Protein 5ISW (pdb70)

Solvent-accessible surface area: 23085 Å² total; per-residue (Å²): 64,74,94,106,106,6,31,123,21,0,29,54,0,0,40,69,12,11,53,45,172,168,3,30,55,161,52,52,0,48,52,37,2,6,21,38,16,16,5,8,38,0,8,9,54,0,17,46,98,97,7,57,4,63,24,100,24,0,59,126,53,14,18,0,47,78,0,2,112,81,12,95,78,35,178,90,170,5,84,46,31,65,10,94,27,126,9,49,26,6,16,7,0,56,29,0,14,104,57,120,8,58,77,41,59,11,15,3,9,3,22,14,0,27,38,84,135,17,10,68,87,104,22,0,54,115,0,9,84,54,4,4,63,19,10,12,5,3,0,1,13,5,80,119,114,134,68,131,31,19,4,42,2,16,2,98,95,77,69,22,24,33,39,95,56,41,102,8,60,102,43,126,67,23,45,98,18,3,37,82,41,7,26,146,8,1,78,50,5,71,16,84,85,11,10,0,5,9,0,0,0,0,45,10,126,64,8,11,0,0,13,9,0,5,0,26,1,1,0,6,9,8,0,0,4,13,12,2,75,0,2,12,45,0,6,64,33,5,71,116,175,102,121,25,56,23,41,59,21,5,2,12,5,57,50,10,6,78,55,5,78,122,28,0,41,38,124,139,2,28,114,36,16,110,87,1,81,43,1,62,176,23,108,78,106,51,131,5,184,51,50,103,152,42,168,114,43,52,25,100,30,27,95,86,4,47,12,75,1,73,100,114,36,0,63,53,1,22,80,58,1,32,43,3,11,83,9,33,23,36,2,0,0,0,4,0,0,7,15,0,1,66,111,33,41,105,14,76,75,6,11,0,12,11,34,27,36,2,13,18,62,24,25,172,110,25,16,12,11,15,12,3,0,8,14,18,12,13,11,4,4,22,6,50,19,129,108,45,139,61,33,30,70,7,0,110,48,10,16,120,17,16,28,101,2,9,29,86,0,15,4,8,11,0,0,45,33,16,1,71,145,196,69,78,18,128,11,26,38,106,39,172,16,29,0,4,0,18,27,19,0,23,8,30,59,20,0,84,48,174,8,5,43,31,6,92,40,46,91,44,24,15,10,10,32,22,6,102,57,2,25,3,70,67,3,61,13,72,34,17,0,17,0,4,0,17,5,53,77,21,55,0,35,0,14,0,2,8,2,82,98,16,4,111,101,106,29,0,66,103,0,1,139,12,0,40,116,47,0,34,53,1,0,73,49,0,33,140,61,116,68,101,61,174,101,72,70,66,113

Sequence (539 aa):
APRNEIEETLVTIWQDVLGIEKIGIKDNFYALGGDSIKAIQVAARLHSYQLKLETKDLLKYPTIDQLVHHYIKDSKRRSEQGIVEGEIGLTPIQHWFFEQQFTNMHHWNQSYMLYRPNGFDKEILLRVFNKIVEHHDALRMIYKHHNGKIVQINRGLEGTLFDFYTFDLTANDNEQQVICEESARLQNSINLEVGPLVKIALFHTQNGDHLFMAIHHLVVDGISWRILFEDLATAYEQAMHQQTIALPEKTDSFKDWSIELEKYANSELFLEEAEYWHHLNYYTDNVQIKKDYVTMNNKQKNIRYVGMELTIEETEKLLKNVNKAYRTEINDILLTALGFALKEWADIDKIVINLEGHGREEILEQMNIARTVGWFTSQYPVVLDMQKSDDLSYQIKKLMKENLRRIPNKGIGYEIFKYLTTEYLRPVLPFTLKPEINFNYLGQFDTDVKTELFTRSPYSMGNSLGPDGKNNLGPEGESYFVLNINGFIEEGKLHITFSYNEQQYKEDTIQQLSRSYKQHLLAIIEHCVQKEDTELTPSDF

CATH classification: 1.10.1200.10 (+2 more: 3.30.559.10, 3.30.559.30)

Structure (mmCIF, N/CA/C/O backbone):
data_5ISW
#
_entry.id   5ISW
#
_cell.length_a   53.770
_cell.length_b   57.637
_cell.length_c   61.384
_cell.angle_alpha   65.72
_cell.angle_beta   65.47
_cell.angle_gamma   84.88
#
_symmetry.space_group_name_H-M   'P 1'
#
loop_
_entity.id
_entity.type
_entity.pdbx_description
1 polymer 'Gramicidin S synthase 1'
2 non-polymer GLYCEROL
3 water water
#
loop_
_atom_site.group_PDB
_atom_site.id
_atom_site.type_symbol
_atom_site.label_atom_id
_atom_site.label_alt_id
_atom_site.label_comp_id
_atom_site.label_asym_id
_atom_site.label_entity_id
_atom_site.label_seq_id
_atom_site.pdbx_PDB_ins_code
_atom_site.Cartn_x
_atom_site.Cartn_y
_atom_site.Cartn_z
_atom_site.occupancy
_atom_site.B_iso_or_equiv
_atom_site.auth_seq_id
_atom_site.auth_comp_id
_atom_site.auth_asym_id
_atom_site.auth_atom_id
_atom_site.pdbx_PDB_model_num
ATOM 1 N N . ALA A 1 2 ? 23.214 80.833 44.305 1.00 52.53 538 ALA A N 1
ATOM 2 C CA . ALA A 1 2 ? 24.255 80.582 45.297 1.00 55.48 538 ALA A CA 1
ATOM 3 C C . ALA A 1 2 ? 24.821 81.889 45.857 1.00 57.05 538 ALA A C 1
ATOM 4 O O . ALA A 1 2 ? 24.733 82.937 45.215 1.00 53.43 538 ALA A O 1
ATOM 6 N N . PRO A 1 3 ? 25.425 81.833 47.025 1.00 56.75 539 PRO A N 1
ATOM 7 C CA . PRO A 1 3 ? 26.007 83.024 47.633 1.00 54.84 539 PRO A CA 1
ATOM 8 C C . PRO A 1 3 ? 27.142 83.600 46.809 1.00 52.90 539 PRO A C 1
ATOM 9 O O . PRO A 1 3 ? 27.880 82.869 46.219 1.00 48.34 539 PRO A O 1
ATOM 13 N N . ARG A 1 4 ? 27.245 84.921 46.806 1.00 51.46 540 ARG A N 1
ATOM 14 C CA . ARG A 1 4 ? 28.261 85.639 46.087 1.00 50.02 540 ARG A CA 1
ATOM 15 C C . ARG A 1 4 ? 29.653 85.135 46.480 1.00 49.13 540 ARG A C 1
ATOM 16 O O . ARG A 1 4 ? 30.345 84.617 45.658 1.00 44.22 540 ARG A O 1
ATOM 24 N N . ASN A 1 5 ? 30.049 85.262 47.748 1.00 52.02 541 ASN A N 1
ATOM 25 C CA . ASN A 1 5 ? 31.382 84.813 48.156 1.00 51.81 541 ASN A CA 1
ATOM 26 C C . ASN A 1 5 ? 31.700 83.360 47.897 1.00 46.15 541 ASN A C 1
ATOM 27 O O . ASN A 1 5 ? 32.824 82.990 47.675 1.00 47.01 541 ASN A O 1
ATOM 32 N N . GLU A 1 6 ? 30.694 82.541 47.890 1.00 45.39 542 GLU A N 1
ATOM 33 C CA . GLU A 1 6 ? 30.916 81.148 47.527 1.00 46.82 542 GLU A CA 1
ATOM 34 C C . GLU A 1 6 ? 31.102 81.038 46.016 1.00 42.00 542 GLU A C 1
ATOM 35 O O . GLU A 1 6 ? 31.936 80.264 45.539 1.00 38.23 542 GLU A O 1
ATOM 41 N N . ILE A 1 7 ? 30.329 81.821 45.264 1.00 39.24 543 ILE A N 1
ATOM 42 C CA . ILE A 1 7 ? 30.457 81.820 43.814 1.00 32.75 543 ILE A CA 1
ATOM 43 C C . ILE A 1 7 ? 31.834 82.364 43.429 1.00 34.08 543 ILE A C 1
ATOM 44 O O . ILE A 1 7 ? 32.470 81.875 42.492 1.00 28.29 543 ILE A O 1
ATOM 49 N N . GLU A 1 8 ? 32.306 83.358 44.168 1.00 28.36 544 GLU A N 1
ATOM 50 C CA . GLU A 1 8 ? 33.652 83.876 43.950 1.00 32.76 544 GLU A CA 1
ATOM 51 C C . GLU A 1 8 ? 34.741 82.817 44.182 1.00 34.85 544 GLU A C 1
ATOM 52 O O . GLU A 1 8 ? 35.685 82.690 43.387 1.00 27.59 544 GLU A O 1
ATOM 58 N N . GLU A 1 9 ? 34.635 82.062 45.275 1.00 33.03 545 GLU A N 1
ATOM 59 C CA . GLU A 1 9 ? 35.670 81.078 45.553 1.00 33.90 545 GLU A CA 1
ATOM 60 C C . GLU A 1 9 ? 35.634 79.986 44.502 1.00 24.45 545 GLU A C 1
ATOM 61 O O . GLU A 1 9 ? 36.683 79.470 44.105 1.00 30.95 545 GLU A O 1
ATOM 67 N N . THR A 1 10 ? 34.430 79.628 44.065 1.00 25.01 546 THR A N 1
ATOM 68 C CA . THR A 1 10 ? 34.256 78.614 43.027 1.00 30.38 546 THR A CA 1
ATOM 69 C C . THR A 1 10 ? 34.857 79.079 41.700 1.00 27.53 546 THR A C 1
ATOM 70 O O . THR A 1 10 ? 35.543 78.306 41.018 1.00 24.81 546 THR A O 1
ATOM 74 N N . LEU A 1 11 ? 34.609 80.331 41.325 1.00 26.16 547 LEU A N 1
ATOM 75 C CA . LEU A 1 11 ? 35.207 80.848 40.088 1.00 26.08 547 LEU A CA 1
ATOM 76 C C . LEU A 1 11 ? 36.738 80.883 40.164 1.00 23.54 547 LEU A C 1
ATOM 77 O O . LEU A 1 11 ? 37.423 80.586 39.192 1.00 22.94 547 LEU A O 1
ATOM 82 N N . VAL A 1 12 ? 37.285 81.256 41.311 1.00 19.86 548 VAL A N 1
ATOM 83 C CA . VAL A 1 12 ? 38.735 81.300 41.441 1.00 19.74 548 VAL A CA 1
ATOM 84 C C . VAL A 1 12 ? 39.349 79.912 41.196 1.00 22.08 548 VAL A C 1
ATOM 85 O O . VAL A 1 12 ? 40.311 79.754 40.428 1.00 21.99 548 VAL A O 1
ATOM 89 N N . THR A 1 13 ? 38.771 78.908 41.841 1.00 22.49 549 THR A N 1
ATOM 90 C CA . THR A 1 13 ? 39.225 77.530 41.697 1.00 25.50 549 THR A CA 1
ATOM 91 C C . THR A 1 13 ? 39.176 77.085 40.228 1.00 21.42 549 THR A C 1
ATOM 92 O O . THR A 1 13 ? 40.161 76.560 39.672 1.00 22.65 549 THR A O 1
ATOM 96 N N . ILE A 1 14 ? 38.011 77.291 39.628 1.00 22.17 550 ILE A N 1
ATOM 97 C CA . ILE A 1 14 ? 37.779 76.925 38.240 1.00 24.07 550 ILE A CA 1
ATOM 98 C C . ILE A 1 14 ? 38.719 77.657 37.286 1.00 18.64 550 ILE A C 1
ATOM 99 O O . ILE A 1 14 ? 39.321 77.028 36.425 1.00 18.19 550 ILE A O 1
ATOM 104 N N . TRP A 1 15 ? 38.870 78.974 37.437 1.00 18.96 551 TRP A N 1
ATOM 105 C CA . TRP A 1 15 ? 39.789 79.691 36.536 1.00 19.71 551 TRP A CA 1
ATOM 106 C C . TRP A 1 15 ? 41.220 79.220 36.675 1.00 18.64 551 TRP A C 1
ATOM 107 O O . TRP A 1 15 ? 41.964 79.150 35.689 1.00 19.49 551 TRP A O 1
ATOM 118 N N . GLN A 1 16 ? 41.641 78.915 37.896 1.00 19.20 552 GLN A N 1
ATOM 119 C CA . GLN A 1 16 ? 43.010 78.463 38.071 1.00 19.98 552 GLN A CA 1
ATOM 120 C C . GLN A 1 16 ? 43.221 77.130 37.342 1.00 19.29 552 GLN A C 1
ATOM 121 O O . GLN A 1 16 ? 44.242 76.925 36.663 1.00 21.28 552 GLN A O 1
ATOM 127 N N . ASP A 1 17 ? 42.245 76.248 37.460 1.00 19.57 553 ASP A N 1
ATOM 128 C CA . ASP A 1 17 ? 42.340 74.946 36.820 1.00 23.46 553 ASP A CA 1
ATOM 129 C C . ASP A 1 17 ? 42.312 75.085 35.303 1.00 21.48 553 ASP A C 1
ATOM 130 O O . ASP A 1 17 ? 43.154 74.502 34.612 1.00 23.16 553 ASP A O 1
ATOM 135 N N . VAL A 1 18 ? 41.364 75.870 34.798 1.00 18.42 554 VAL A N 1
ATOM 136 C CA . VAL A 1 18 ? 41.129 75.980 33.350 1.00 18.25 554 VAL A CA 1
ATOM 137 C C . VAL A 1 18 ? 42.219 76.754 32.639 1.00 20.37 554 VAL A C 1
ATOM 138 O O . VAL A 1 18 ? 42.614 76.385 31.523 1.00 19.71 554 VAL A O 1
ATOM 142 N N . LEU A 1 19 ? 42.736 77.804 33.287 1.00 14.76 555 LEU A N 1
ATOM 143 C CA . LEU A 1 19 ? 43.785 78.628 32.700 1.00 17.79 555 LEU A CA 1
ATOM 144 C C . LEU A 1 19 ? 45.190 78.106 32.998 1.00 21.35 555 LEU A C 1
ATOM 145 O O . LEU A 1 19 ? 46.159 78.536 32.364 1.00 22.02 555 LEU A O 1
ATOM 150 N N . GLY A 1 20 ? 45.281 77.160 33.934 1.00 20.43 556 GLY A N 1
ATOM 151 C CA . GLY A 1 20 ? 46.553 76.554 34.305 1.00 23.43 556 GLY A CA 1
ATOM 152 C C . GLY A 1 20 ? 47.455 77.515 35.056 1.00 24.29 556 GLY A C 1
ATOM 153 O O . GLY A 1 20 ? 48.674 77.576 34.828 1.00 22.74 556 GLY A O 1
ATOM 154 N N . ILE A 1 21 ? 46.844 78.278 35.953 1.00 26.53 557 ILE A N 1
ATOM 155 C CA . ILE A 1 21 ? 47.540 79.334 36.685 1.00 23.80 557 ILE A CA 1
ATOM 156 C C . ILE A 1 21 ? 47.346 79.084 38.170 1.00 25.91 557 ILE A C 1
ATOM 157 O O . ILE A 1 21 ? 46.224 78.877 38.628 1.00 25.38 557 ILE A O 1
ATOM 162 N N . GLU A 1 22 ? 48.443 79.092 38.920 1.00 29.62 558 GLU A N 1
ATOM 163 C CA . GLU A 1 22 ? 48.393 78.674 40.319 1.00 30.71 558 GLU A CA 1
ATOM 164 C C . GLU A 1 22 ? 47.489 79.549 41.186 1.00 30.51 558 GLU A C 1
ATOM 165 O O . GLU A 1 22 ? 46.674 79.042 41.946 1.00 30.48 558 GLU A O 1
ATOM 171 N N . LYS A 1 23 ? 47.643 80.862 41.079 1.00 33.54 559 LYS A N 1
ATOM 172 C CA . LYS A 1 23 ? 46.831 81.769 41.870 1.00 26.98 559 LYS A CA 1
ATOM 173 C C . LYS A 1 23 ? 46.269 82.890 41.025 1.00 27.81 559 LYS A C 1
ATOM 174 O O . LYS A 1 23 ? 47.007 83.648 40.389 1.00 28.78 559 LYS A O 1
ATOM 180 N N . ILE A 1 24 ? 44.951 82.985 41.034 1.00 26.65 560 ILE A N 1
ATOM 181 C CA . ILE A 1 24 ? 44.266 84.025 40.301 1.00 24.18 560 ILE A CA 1
ATOM 182 C C . ILE A 1 24 ? 43.511 84.932 41.260 1.00 26.30 560 ILE A C 1
ATOM 183 O O . ILE A 1 24 ? 42.799 84.460 42.146 1.00 27.02 560 ILE A O 1
ATOM 188 N N . GLY A 1 25 ? 43.687 86.233 41.077 1.00 24.27 561 GLY A N 1
ATOM 189 C CA . GLY A 1 25 ? 43.028 87.218 41.915 1.00 29.37 561 GLY A CA 1
ATOM 190 C C . GLY A 1 25 ? 41.742 87.650 41.254 1.00 29.69 561 GLY A C 1
ATOM 191 O O . GLY A 1 25 ? 41.588 87.500 40.040 1.00 28.97 561 GLY A O 1
ATOM 192 N N . ILE A 1 26 ? 40.823 88.214 42.030 1.00 26.87 562 ILE A N 1
ATOM 193 C CA . ILE A 1 26 ? 39.486 88.456 41.514 1.00 22.77 562 ILE A CA 1
ATOM 194 C C . ILE A 1 26 ? 39.402 89.676 40.591 1.00 20.25 562 ILE A C 1
ATOM 195 O O . ILE A 1 26 ? 38.355 89.923 39.995 1.00 25.00 562 ILE A O 1
ATOM 200 N N . LYS A 1 27 ? 40.502 90.409 40.427 1.00 20.09 563 LYS A N 1
ATOM 201 C CA . LYS A 1 27 ? 40.497 91.498 39.461 1.00 26.14 563 LYS A CA 1
ATOM 202 C C . LYS A 1 27 ? 41.356 91.176 38.237 1.00 24.85 563 LYS A C 1
ATOM 203 O O . LYS A 1 27 ? 41.563 92.031 37.372 1.00 24.73 563 LYS A O 1
ATOM 209 N N . ASP A 1 28 ? 41.798 89.923 38.138 1.00 22.25 564 ASP A N 1
ATOM 210 C CA . ASP A 1 28 ? 42.612 89.483 37.010 1.00 24.32 564 ASP A CA 1
ATOM 211 C C . ASP A 1 28 ? 41.736 89.300 35.783 1.00 20.22 564 ASP A C 1
ATOM 212 O O . ASP A 1 28 ? 40.623 88.773 35.882 1.00 19.77 564 ASP A O 1
ATOM 217 N N . ASN A 1 29 ? 42.229 89.745 34.634 1.00 18.85 565 ASN A N 1
ATOM 218 C CA . ASN A 1 29 ? 41.424 89.733 33.421 1.00 18.71 565 ASN A CA 1
ATOM 219 C C . ASN A 1 29 ? 41.563 88.376 32.719 1.00 15.47 565 ASN A C 1
ATOM 220 O O . ASN A 1 29 ? 42.678 87.927 32.424 1.00 17.04 565 ASN A O 1
ATOM 225 N N . PHE A 1 30 ? 40.420 87.744 32.455 1.00 15.29 566 PHE A N 1
ATOM 226 C CA . PHE A 1 30 ? 40.385 86.396 31.871 1.00 15.40 566 PHE A CA 1
ATOM 227 C C . PHE A 1 30 ? 41.252 86.267 30.601 1.00 16.22 566 PHE A C 1
ATOM 228 O O . PHE A 1 30 ? 41.964 85.285 30.413 1.00 14.67 566 PHE A O 1
ATOM 236 N N . TYR A 1 31 ? 41.173 87.264 29.732 1.00 18.10 567 TYR A N 1
ATOM 237 C CA . TYR A 1 31 ? 41.836 87.193 28.424 1.00 16.08 567 TYR A CA 1
ATOM 238 C C . TYR A 1 31 ? 43.308 87.581 28.530 1.00 18.55 567 TYR A C 1
ATOM 239 O O . TYR A 1 31 ? 44.149 87.051 27.816 1.00 18.93 567 TYR A O 1
ATOM 248 N N . ALA A 1 32 ? 43.624 88.480 29.456 1.00 18.28 568 ALA A N 1
ATOM 249 C CA . ALA A 1 32 ? 45.010 88.778 29.762 1.00 17.12 568 ALA A CA 1
ATOM 250 C C . ALA A 1 32 ? 45.746 87.585 30.337 1.00 19.16 568 ALA A C 1
ATOM 251 O O . ALA A 1 32 ? 46.976 87.543 30.291 1.00 17.25 568 ALA A O 1
ATOM 253 N N . LEU A 1 33 ? 45.005 86.628 30.897 1.00 16.87 569 LEU A N 1
ATOM 254 C CA . LEU A 1 33 ? 45.601 85.418 31.462 1.00 17.91 569 LEU A CA 1
ATOM 255 C C . LEU A 1 33 ? 45.638 84.272 30.461 1.00 19.84 569 LEU A C 1
ATOM 256 O O . LEU A 1 33 ? 46.038 83.151 30.810 1.00 17.85 569 LEU A O 1
ATOM 261 N N . GLY A 1 34 ? 45.202 84.552 29.233 1.00 16.19 570 GLY A N 1
ATOM 262 C CA . GLY A 1 34 ? 45.282 83.575 28.155 1.00 16.86 570 GLY A CA 1
ATOM 263 C C . GLY A 1 34 ? 43.971 82.876 27.893 1.00 18.73 570 GLY A C 1
ATOM 264 O O . GLY A 1 34 ? 43.930 81.868 27.171 1.00 16.15 570 GLY A O 1
ATOM 265 N N . GLY A 1 35 ? 42.898 83.382 28.493 1.00 14.50 571 GLY A N 1
ATOM 266 C CA . GLY A 1 35 ? 41.573 82.849 28.219 1.00 16.91 571 GLY A CA 1
ATOM 267 C C . GLY A 1 35 ? 41.144 83.097 26.778 1.00 15.29 571 GLY A C 1
ATOM 268 O O . GLY A 1 35 ? 41.641 83.995 26.099 1.00 15.61 571 GLY A O 1
ATOM 269 N N . ASP A 1 36 ? 40.213 82.275 26.314 1.00 12.42 572 ASP A N 1
ATOM 270 C CA . ASP A 1 36 ? 39.686 82.391 24.960 1.00 13.32 572 ASP A CA 1
ATOM 271 C C . ASP A 1 36 ? 38.319 81.734 24.904 1.00 14.48 572 ASP A C 1
ATOM 272 O O . ASP A 1 36 ? 37.770 81.330 25.942 1.00 15.11 572 ASP A O 1
ATOM 277 N N . SER A 1 37 ? 37.742 81.666 23.708 1.00 13.94 573 SER A N 1
ATOM 278 C CA . SER A 1 37 ? 36.407 81.122 23.583 1.00 16.15 573 SER A CA 1
ATOM 279 C C . SER A 1 37 ? 36.251 79.707 24.134 1.00 17.40 573 SER A C 1
ATOM 280 O O . SER A 1 37 ? 35.233 79.375 24.739 1.00 17.06 573 SER A O 1
ATOM 283 N N . ILE A 1 38 ? 37.242 78.861 23.881 1.00 13.80 574 ILE A N 1
ATOM 284 C CA . ILE A 1 38 ? 37.148 77.478 24.328 1.00 11.66 574 ILE A CA 1
ATOM 285 C C . ILE A 1 38 ? 37.318 77.368 25.836 1.00 13.01 574 ILE A C 1
ATOM 286 O O . ILE A 1 38 ? 36.575 76.650 26.485 1.00 16.31 574 ILE A O 1
ATOM 291 N N . LYS A 1 39 ? 38.265 78.121 26.402 1.00 11.58 575 LYS A N 1
ATOM 292 C CA . LYS A 1 39 ? 38.428 78.104 27.846 1.00 14.53 575 LYS A CA 1
ATOM 293 C C . LYS A 1 39 ? 37.173 78.676 28.529 1.00 14.57 575 LYS A C 1
ATOM 294 O O . LYS A 1 39 ? 36.778 78.239 29.593 1.00 16.65 575 LYS A O 1
ATOM 300 N N . ALA A 1 40 ? 36.495 79.618 27.887 1.00 13.71 576 ALA A N 1
ATOM 301 C CA . ALA A 1 40 ? 35.223 80.074 28.453 1.00 15.21 576 ALA A CA 1
ATOM 302 C C . ALA A 1 40 ? 34.164 78.949 28.517 1.00 16.33 576 ALA A C 1
ATOM 303 O O . ALA A 1 40 ? 33.411 78.839 29.494 1.00 15.43 576 ALA A O 1
ATOM 305 N N . ILE A 1 41 ? 34.101 78.121 27.483 1.00 14.04 577 ILE A N 1
ATOM 306 C CA . ILE A 1 41 ? 33.225 76.962 27.502 1.00 14.80 577 ILE A CA 1
ATOM 307 C C . ILE A 1 41 ? 33.626 75.976 28.608 1.00 15.82 577 ILE A C 1
ATOM 308 O O . ILE A 1 41 ? 32.772 75.415 29.282 1.00 15.60 577 ILE A O 1
ATOM 313 N N . GLN A 1 42 ? 34.927 75.806 28.821 1.00 13.99 578 GLN A N 1
ATOM 314 C CA . GLN A 1 42 ? 35.412 74.938 29.895 1.00 15.29 578 GLN A CA 1
ATOM 315 C C . GLN A 1 42 ? 35.020 75.427 31.277 1.00 15.58 578 GLN A C 1
ATOM 316 O O . GLN A 1 42 ? 34.730 74.636 32.190 1.00 16.48 578 GLN A O 1
ATOM 322 N N . VAL A 1 43 ? 35.016 76.737 31.424 1.00 14.74 579 VAL A N 1
ATOM 323 C CA . VAL A 1 43 ? 34.555 77.350 32.671 1.00 15.27 579 VAL A CA 1
ATOM 324 C C . VAL A 1 43 ? 33.077 77.069 32.861 1.00 15.62 579 VAL A C 1
ATOM 325 O O . VAL A 1 43 ? 32.641 76.671 33.943 1.00 19.20 579 VAL A O 1
ATOM 329 N N . ALA A 1 44 ? 32.293 77.265 31.805 1.00 16.18 580 ALA A N 1
ATOM 330 C CA . ALA A 1 44 ? 30.866 76.962 31.875 1.00 16.92 580 ALA A CA 1
ATOM 331 C C . ALA A 1 44 ? 30.624 75.490 32.232 1.00 18.87 580 ALA A C 1
ATOM 332 O O . ALA A 1 44 ? 29.754 75.172 33.049 1.00 18.91 580 ALA A O 1
ATOM 334 N N . ALA A 1 45 ? 31.398 74.594 31.631 1.00 15.77 581 ALA A N 1
ATOM 335 C CA . ALA A 1 45 ? 31.256 73.163 31.907 1.00 15.44 581 ALA A CA 1
ATOM 336 C C . ALA A 1 45 ? 31.523 72.863 33.379 1.00 17.92 581 ALA A C 1
ATOM 337 O O . ALA A 1 45 ? 30.777 72.111 34.035 1.00 19.32 581 ALA A O 1
ATOM 339 N N . ARG A 1 46 ? 32.595 73.441 33.898 1.00 16.42 582 ARG A N 1
ATOM 340 C CA . ARG A 1 46 ? 32.978 73.209 35.282 1.00 20.10 582 ARG A CA 1
ATOM 341 C C . ARG A 1 46 ? 31.928 73.782 36.229 1.00 21.02 582 ARG A C 1
ATOM 342 O O . ARG A 1 46 ? 31.610 73.180 37.249 1.00 23.39 582 ARG A O 1
ATOM 350 N N . LEU A 1 47 ? 31.383 74.946 35.898 1.00 19.65 583 LEU A N 1
ATOM 351 C CA . LEU A 1 47 ? 30.337 75.526 36.739 1.00 20.71 583 LEU A CA 1
ATOM 352 C C . LEU A 1 47 ? 29.094 74.635 36.812 1.00 23.56 583 LEU A C 1
ATOM 353 O O . LEU A 1 47 ? 28.447 74.559 37.858 1.00 26.11 583 LEU A O 1
ATOM 358 N N . HIS A 1 48 ? 28.760 73.978 35.702 1.00 22.43 584 HIS A N 1
ATOM 359 C CA . HIS A 1 48 ? 27.584 73.111 35.635 1.00 27.92 584 HIS A CA 1
ATOM 360 C C . HIS A 1 48 ? 27.607 72.036 36.728 1.00 29.28 584 HIS A C 1
ATOM 361 O O . HIS A 1 48 ? 26.560 71.614 37.225 1.00 28.73 584 HIS A O 1
ATOM 368 N N . SER A 1 49 ? 28.805 71.614 37.117 1.00 28.74 585 SER A N 1
ATOM 369 C CA . SER A 1 49 ? 28.955 70.570 38.130 1.00 31.92 585 SER A CA 1
ATOM 370 C C . SER A 1 49 ? 28.674 71.096 39.534 1.00 37.89 585 SER A C 1
ATOM 371 O O . SER A 1 49 ? 28.402 70.319 40.445 1.00 43.76 585 SER A O 1
ATOM 374 N N . TYR A 1 50 ? 28.736 72.415 39.704 1.00 32.74 586 TYR A N 1
ATOM 375 C CA . TYR A 1 50 ? 28.382 73.059 40.968 1.00 36.19 586 TYR A CA 1
ATOM 376 C C . TYR A 1 50 ? 26.941 73.568 40.919 1.00 35.86 586 TYR A C 1
ATOM 377 O O . TYR A 1 50 ? 26.550 74.400 41.731 1.00 38.25 586 TYR A O 1
ATOM 386 N N . GLN A 1 51 ? 26.164 73.068 39.960 1.00 31.32 587 GLN A N 1
ATOM 387 C CA . GLN A 1 51 ? 24.824 73.595 39.679 1.00 34.05 587 GLN A CA 1
ATOM 388 C C . GLN A 1 51 ? 24.829 75.111 39.500 1.00 36.87 587 GLN A C 1
ATOM 389 O O . GLN A 1 51 ? 23.952 75.807 40.011 1.00 35.49 587 GLN A O 1
ATOM 395 N N . LEU A 1 52 ? 25.819 75.617 38.771 1.00 28.57 588 LEU A N 1
ATOM 396 C CA . LEU A 1 52 ? 25.871 77.035 38.430 1.00 28.80 588 LEU A CA 1
ATOM 397 C C . LEU A 1 52 ? 25.880 77.203 36.928 1.00 31.58 588 LEU A C 1
ATOM 398 O O . LEU A 1 52 ? 26.275 76.304 36.200 1.00 26.72 588 LEU A O 1
ATOM 403 N N . LYS A 1 53 ? 25.433 78.360 36.466 1.00 29.67 589 LYS A N 1
ATOM 404 C CA . LYS A 1 53 ? 25.274 78.579 35.047 1.00 29.20 589 LYS A CA 1
ATOM 405 C C . LYS A 1 53 ? 25.967 79.859 34.627 1.00 27.01 589 LYS A C 1
ATOM 406 O O . LYS A 1 53 ? 25.741 80.918 35.196 1.00 30.52 589 LYS A O 1
ATOM 412 N N . LEU A 1 54 ? 26.810 79.741 33.613 1.00 24.61 590 LEU A N 1
ATOM 413 C CA . LEU A 1 54 ? 27.465 80.886 33.008 1.00 23.30 590 LEU A CA 1
ATOM 414 C C . LEU A 1 54 ? 27.032 80.991 31.561 1.00 29.49 590 LEU A C 1
ATOM 415 O O . LEU A 1 54 ? 27.105 80.007 30.821 1.00 22.62 590 LEU A O 1
ATOM 420 N N . GLU A 1 55 ? 26.576 82.171 31.166 1.00 24.13 591 GLU A N 1
ATOM 421 C CA . GLU A 1 55 ? 26.397 82.479 29.757 1.00 25.11 591 GLU A CA 1
ATOM 422 C C . GLU A 1 55 ? 27.738 82.971 29.239 1.00 24.19 591 GLU A C 1
ATOM 423 O O . GLU A 1 55 ? 28.217 84.006 29.685 1.00 25.29 591 GLU A O 1
ATOM 429 N N . THR A 1 56 ? 28.364 82.224 28.330 1.00 29.14 592 THR A N 1
ATOM 430 C CA . THR A 1 56 ? 29.749 82.534 27.957 1.00 28.84 592 THR A CA 1
ATOM 431 C C . THR A 1 56 ? 29.899 83.936 27.351 1.00 27.26 592 THR A C 1
ATOM 432 O O . THR A 1 56 ? 30.957 84.553 27.490 1.00 26.65 592 THR A O 1
ATOM 436 N N . LYS A 1 57 ? 28.844 84.454 26.718 1.00 26.00 593 LYS A N 1
ATOM 437 C CA . LYS A 1 57 ? 28.885 85.830 26.229 1.00 28.92 593 LYS A CA 1
ATOM 438 C C . LYS A 1 57 ? 29.157 86.807 27.376 1.00 26.37 593 LYS A C 1
ATOM 439 O O . LYS A 1 57 ? 29.732 87.879 27.167 1.00 26.99 593 LYS A O 1
ATOM 445 N N . ASP A 1 58 ? 28.770 86.432 28.595 1.00 25.55 594 ASP A N 1
ATOM 446 C CA . ASP A 1 58 ? 28.949 87.321 29.739 1.00 24.99 594 ASP A CA 1
ATOM 447 C C . ASP A 1 58 ? 30.412 87.466 30.145 1.00 27.47 594 ASP A C 1
ATOM 448 O O . ASP A 1 58 ? 30.790 88.471 30.737 1.00 25.96 594 ASP A O 1
ATOM 453 N N . LEU A 1 59 ? 31.220 86.460 29.842 1.00 29.65 595 LEU A N 1
ATOM 454 C CA . LEU A 1 59 ? 32.640 86.506 30.174 1.00 26.66 595 LEU A CA 1
ATOM 455 C C . LEU A 1 59 ? 33.319 87.603 29.351 1.00 28.03 595 LEU A C 1
ATOM 456 O O . LEU A 1 59 ? 34.201 88.311 29.858 1.00 21.84 595 LEU A O 1
ATOM 461 N N . LEU A 1 60 ? 32.885 87.772 28.098 1.00 25.35 596 LEU A N 1
ATOM 462 C CA . LEU A 1 60 ? 33.387 88.864 27.268 1.00 22.52 596 LEU A CA 1
ATOM 463 C C . LEU A 1 60 ? 33.121 90.240 27.872 1.00 26.12 596 LEU A C 1
ATOM 464 O O . LEU A 1 60 ? 33.972 91.136 27.844 1.00 25.99 596 LEU A O 1
ATOM 469 N N . LYS A 1 61 ? 31.921 90.399 28.405 1.00 24.67 597 LYS A N 1
ATOM 470 C CA . LYS A 1 61 ? 31.472 91.683 28.914 1.00 25.14 597 LYS A CA 1
ATOM 471 C C . LYS A 1 61 ? 32.044 91.979 30.288 1.00 27.13 597 LYS A C 1
ATOM 472 O O . LYS A 1 61 ? 32.324 93.133 30.619 1.00 23.67 597 LYS A O 1
ATOM 478 N N . TYR A 1 62 ? 32.193 90.926 31.087 1.00 24.15 598 TYR A N 1
ATOM 479 C CA . TYR A 1 62 ? 32.629 91.045 32.479 1.00 23.50 598 TYR A CA 1
ATOM 480 C C . TYR A 1 62 ? 33.805 90.119 32.777 1.00 20.92 598 TYR A C 1
ATOM 481 O O . TYR A 1 62 ? 33.636 89.083 33.428 1.00 21.83 598 TYR A O 1
ATOM 490 N N . PRO A 1 63 ? 34.999 90.498 32.313 1.00 20.25 599 PRO A N 1
ATOM 491 C CA . PRO A 1 63 ? 36.107 89.553 32.253 1.00 16.42 599 PRO A CA 1
ATOM 492 C C . PRO A 1 63 ? 36.969 89.430 33.507 1.00 18.59 599 PRO A C 1
ATOM 493 O O . PRO A 1 63 ? 38.116 88.998 33.399 1.00 19.78 599 PRO A O 1
ATOM 497 N N . THR A 1 64 ? 36.432 89.803 34.664 1.00 18.43 600 THR A N 1
ATOM 498 C CA . THR A 1 64 ? 37.112 89.567 35.932 1.00 18.77 600 THR A CA 1
ATOM 499 C C . THR A 1 64 ? 36.129 88.894 36.857 1.00 17.45 600 THR A C 1
ATOM 500 O O . THR A 1 64 ? 34.926 89.036 36.693 1.00 19.80 600 THR A O 1
ATOM 504 N N . ILE A 1 65 ? 36.643 88.160 37.831 1.00 17.86 601 ILE A N 1
ATOM 505 C CA . ILE A 1 65 ? 35.771 87.386 38.678 1.00 23.51 601 ILE A CA 1
ATOM 506 C C . ILE A 1 65 ? 34.905 88.350 39.475 1.00 23.33 601 ILE A C 1
ATOM 507 O O . ILE A 1 65 ? 33.733 88.106 39.673 1.00 22.36 601 ILE A O 1
ATOM 512 N N . ASP A 1 66 ? 35.490 89.476 39.861 1.00 22.24 602 ASP A N 1
ATOM 513 C CA . ASP A 1 66 ? 34.786 90.451 40.694 1.00 25.10 602 ASP A CA 1
ATOM 514 C C . ASP A 1 66 ? 33.552 90.973 40.002 1.00 31.29 602 ASP A C 1
ATOM 515 O O . ASP A 1 66 ? 32.539 91.223 40.648 1.00 31.15 602 ASP A O 1
ATOM 520 N N . GLN A 1 67 ? 33.641 91.155 38.687 1.00 25.75 603 GLN A N 1
ATOM 521 C CA . GLN A 1 67 ? 32.483 91.564 37.918 1.00 24.54 603 GLN A CA 1
ATOM 522 C C . GLN A 1 67 ? 31.552 90.394 37.647 1.00 26.56 603 GLN A C 1
ATOM 523 O O . GLN A 1 67 ? 30.335 90.530 37.733 1.00 28.61 603 GLN A O 1
ATOM 529 N N . LEU A 1 68 ? 32.125 89.243 37.300 1.00 23.40 604 LEU A N 1
ATOM 530 C CA . LEU A 1 68 ? 31.343 88.178 36.694 1.00 23.24 604 LEU A CA 1
ATOM 531 C C . LEU A 1 68 ? 30.446 87.454 37.692 1.00 21.65 604 LEU A C 1
ATOM 532 O O . LEU A 1 68 ? 29.413 86.873 37.316 1.00 23.72 604 LEU A O 1
ATOM 537 N N . VAL A 1 69 ? 30.839 87.491 38.957 1.00 23.01 605 VAL A N 1
ATOM 538 C CA . VAL A 1 69 ? 30.126 86.753 39.987 1.00 26.31 605 VAL A CA 1
ATOM 539 C C . VAL A 1 69 ? 28.631 87.086 39.998 1.00 29.80 605 VAL A C 1
ATOM 540 O O . VAL A 1 69 ? 27.799 86.205 40.230 1.00 29.41 605 VAL A O 1
ATOM 544 N N . HIS A 1 70 ? 28.277 88.335 39.709 1.00 27.00 606 HIS A N 1
ATOM 545 C CA A HIS A 1 70 ? 26.882 88.734 39.751 0.52 30.99 606 HIS A CA 1
ATOM 546 C CA B HIS A 1 70 ? 26.866 88.722 39.740 0.48 30.99 606 HIS A CA 1
ATOM 547 C C . HIS A 1 70 ? 26.065 88.053 38.642 1.00 32.52 606 HIS A C 1
ATOM 548 O O . HIS A 1 70 ? 24.862 87.822 38.785 1.00 37.57 606 HIS A O 1
ATOM 561 N N . TYR A 1 71 ? 26.725 87.714 37.545 1.00 27.34 607 TYR A N 1
ATOM 562 C CA . TYR A 1 71 ? 26.016 87.161 36.396 1.00 29.65 607 TYR A CA 1
ATOM 563 C C . TYR A 1 71 ? 25.957 85.627 36.370 1.00 28.54 607 TYR A C 1
ATOM 564 O O . TYR A 1 71 ? 25.340 85.045 35.473 1.00 30.72 607 TYR A O 1
ATOM 573 N N . ILE A 1 72 ? 26.555 84.985 37.370 1.00 26.48 608 ILE A N 1
ATOM 574 C CA . ILE A 1 72 ? 26.436 83.539 37.531 1.00 26.23 608 ILE A CA 1
ATOM 575 C C . ILE A 1 72 ? 25.093 83.205 38.180 1.00 37.13 608 ILE A C 1
ATOM 576 O O . ILE A 1 72 ? 24.746 83.763 39.222 1.00 38.80 608 ILE A O 1
ATOM 581 N N . LYS A 1 73 ? 24.348 82.296 37.558 1.00 33.49 609 LYS A N 1
ATOM 582 C CA . LYS A 1 73 ? 22.994 81.957 37.993 1.00 40.82 609 LYS A CA 1
ATOM 583 C C . LYS A 1 73 ? 22.913 80.507 38.476 1.00 40.97 609 LYS A C 1
ATOM 584 O O . LYS A 1 73 ? 23.713 79.669 38.067 1.00 35.18 609 LYS A O 1
ATOM 590 N N . ASP A 1 74 ? 21.954 80.213 39.352 1.00 42.13 610 ASP A N 1
ATOM 591 C CA . ASP A 1 74 ? 21.692 78.831 39.741 1.00 40.76 610 ASP A CA 1
ATOM 592 C C . ASP A 1 74 ? 21.162 78.081 38.532 1.00 38.37 610 ASP A C 1
ATOM 593 O O . ASP A 1 74 ? 20.370 78.624 37.766 1.00 47.08 610 ASP A O 1
ATOM 598 N N . SER A 1 75 ? 21.622 76.848 38.338 1.00 35.63 611 SER A N 1
ATOM 599 C CA . SER A 1 75 ? 21.076 76.008 37.280 1.00 41.76 611 SER A CA 1
ATOM 600 C C . SER A 1 75 ? 19.594 75.781 37.522 1.00 50.60 611 SER A C 1
ATOM 601 O O . SER A 1 75 ? 19.184 75.426 38.626 1.00 48.96 611 SER A O 1
ATOM 604 N N . LYS A 1 76 ? 18.791 75.996 36.492 1.00 50.06 612 LYS A N 1
ATOM 605 C CA . LYS A 1 76 ? 17.357 75.826 36.633 1.00 57.62 612 LYS A CA 1
ATOM 606 C C . LYS A 1 76 ? 16.872 74.628 35.834 1.00 62.05 612 LYS A C 1
ATOM 607 O O . LYS A 1 76 ? 15.799 74.675 35.231 1.00 66.74 612 LYS A O 1
ATOM 613 N N . ARG A 1 77 ? 17.672 73.558 35.838 1.00 52.40 613 ARG A N 1
ATOM 614 C CA . ARG A 1 77 ? 17.329 72.380 35.098 1.00 46.22 613 ARG A CA 1
ATOM 615 C C . ARG A 1 77 ? 18.378 71.301 35.024 1.00 45.70 613 ARG A C 1
ATOM 616 O O . ARG A 1 77 ? 19.532 71.582 34.983 1.00 49.45 613 ARG A O 1
ATOM 624 N N . ARG A 1 78 ? 17.963 70.054 34.997 1.00 44.70 614 ARG A N 1
ATOM 625 C CA . ARG A 1 78 ? 18.908 68.954 34.912 1.00 42.21 614 ARG A CA 1
ATOM 626 C C . ARG A 1 78 ? 18.866 68.244 33.561 1.00 41.67 614 ARG A C 1
ATOM 627 O O . ARG A 1 78 ? 17.829 68.036 33.009 1.00 38.49 614 ARG A O 1
ATOM 635 N N . SER A 1 79 ? 20.024 67.903 33.037 1.00 32.09 615 SER A N 1
ATOM 636 C CA . SER A 1 79 ? 20.105 67.221 31.771 1.00 30.20 615 SER A CA 1
ATOM 637 C C . SER A 1 79 ? 19.905 65.724 31.930 1.00 23.50 615 SER A C 1
ATOM 638 O O . SER A 1 79 ? 19.924 65.237 33.002 1.00 24.23 615 SER A O 1
ATOM 641 N N . GLU A 1 80 ? 19.692 65.025 30.840 1.00 24.21 616 GLU A N 1
ATOM 642 C CA . GLU A 1 80 ? 19.536 63.573 30.932 1.00 29.99 616 GLU A CA 1
ATOM 643 C C . GLU A 1 80 ? 20.785 62.953 31.547 1.00 26.70 616 GLU A C 1
ATOM 644 O O . GLU A 1 80 ? 21.877 63.121 31.006 1.00 25.55 616 GLU A O 1
ATOM 650 N N . GLN A 1 81 ? 20.645 62.265 32.678 1.00 23.67 617 GLN A N 1
ATOM 651 C CA . GLN A 1 81 ? 21.799 61.591 33.285 1.00 24.05 617 GLN A CA 1
ATOM 652 C C . GLN A 1 81 ? 21.852 60.104 32.953 1.00 23.27 617 GLN A C 1
ATOM 653 O O . GLN A 1 81 ? 22.850 59.432 33.241 1.00 25.41 617 GLN A O 1
ATOM 659 N N . GLY A 1 82 ? 20.789 59.597 32.344 1.00 23.78 618 GLY A N 1
ATOM 660 C CA . GLY A 1 82 ? 20.687 58.175 32.065 1.00 28.05 618 GLY A CA 1
ATOM 661 C C . GLY A 1 82 ? 21.268 57.775 30.726 1.00 26.62 618 GLY A C 1
ATOM 662 O O . GLY A 1 82 ? 21.916 58.568 30.057 1.00 26.42 618 GLY A O 1
ATOM 663 N N . ILE A 1 83 ? 21.030 56.536 30.325 1.00 22.25 619 ILE A N 1
ATOM 664 C CA . ILE A 1 83 ? 21.554 56.028 29.055 1.00 20.16 619 ILE A CA 1
ATOM 665 C C . ILE A 1 83 ? 20.720 56.522 27.873 1.00 26.61 619 ILE A C 1
ATOM 666 O O . ILE A 1 83 ? 19.575 56.105 27.687 1.00 28.33 619 ILE A O 1
ATOM 671 N N . VAL A 1 84 ? 21.295 57.425 27.081 1.00 20.02 620 VAL A N 1
ATOM 672 C CA . VAL A 1 84 ? 20.615 57.988 25.915 1.00 20.37 620 VAL A CA 1
ATOM 673 C C . VAL A 1 84 ? 20.512 56.956 24.806 1.00 24.12 620 VAL A C 1
ATOM 674 O O . VAL A 1 84 ? 21.521 56.304 24.463 1.00 20.91 620 VAL A O 1
ATOM 678 N N . GLU A 1 85 ? 19.304 56.797 24.249 1.00 23.07 621 GLU A N 1
ATOM 679 C CA . GLU A 1 85 ? 19.075 55.894 23.119 1.00 22.10 621 GLU A CA 1
ATOM 680 C C . GLU A 1 85 ? 18.088 56.461 22.109 1.00 21.74 621 GLU A C 1
ATOM 681 O O . GLU A 1 85 ? 17.241 57.290 22.449 1.00 27.29 621 GLU A O 1
ATOM 687 N N . GLY A 1 86 ? 18.183 55.984 20.876 1.00 21.83 622 GLY A N 1
ATOM 688 C CA . GLY A 1 86 ? 17.201 56.293 19.857 1.00 28.26 622 GLY A CA 1
ATOM 689 C C . GLY A 1 86 ? 17.772 56.998 18.649 1.00 26.51 622 GLY A C 1
ATOM 690 O O . GLY A 1 86 ? 18.977 57.279 18.583 1.00 19.76 622 GLY A O 1
ATOM 691 N N . GLU A 1 87 ? 16.900 57.293 17.687 1.00 20.40 623 GLU A N 1
ATOM 692 C CA . GLU A 1 87 ? 17.317 57.971 16.473 1.00 23.08 623 GLU A CA 1
ATOM 693 C C . GLU A 1 87 ? 17.631 59.416 16.787 1.00 22.15 623 GLU A C 1
ATOM 694 O O . GLU A 1 87 ? 17.014 60.020 17.668 1.00 26.08 623 GLU A O 1
ATOM 700 N N . ILE A 1 88 ? 18.610 59.956 16.074 1.00 20.93 624 ILE A N 1
ATOM 701 C CA . ILE A 1 88 ? 19.026 61.344 16.256 1.00 17.59 624 ILE A CA 1
ATOM 702 C C . ILE A 1 88 ? 19.137 62.015 14.887 1.00 18.33 624 ILE A C 1
ATOM 703 O O . ILE A 1 88 ? 19.819 61.500 13.988 1.00 16.31 624 ILE A O 1
ATOM 708 N N . GLY A 1 89 ? 18.488 63.164 14.699 1.00 20.11 625 GLY A N 1
ATOM 709 C CA . GLY A 1 89 ? 18.628 63.832 13.416 1.00 23.15 625 GLY A CA 1
ATOM 710 C C . GLY A 1 89 ? 20.063 64.288 13.164 1.00 22.26 625 GLY A C 1
ATOM 711 O O . GLY A 1 89 ? 20.732 64.738 14.088 1.00 19.53 625 GLY A O 1
ATOM 712 N N . LEU A 1 90 ? 20.543 64.180 11.927 1.00 19.28 626 LEU A N 1
ATOM 713 C CA . LEU A 1 90 ? 21.884 64.696 11.621 1.00 19.37 626 LEU A CA 1
ATOM 714 C C . LEU A 1 90 ? 21.942 66.194 11.903 1.00 18.38 626 LEU A C 1
ATOM 715 O O . LEU A 1 90 ? 20.965 66.927 11.647 1.00 17.39 626 LEU A O 1
ATOM 720 N N . THR A 1 91 ? 23.062 66.650 12.462 1.00 17.02 627 THR A N 1
ATOM 721 C CA . THR A 1 91 ? 23.300 68.083 12.656 1.00 17.33 627 THR A CA 1
ATOM 722 C C . THR A 1 91 ? 23.996 68.634 11.410 1.00 13.78 627 THR A C 1
ATOM 723 O O . THR A 1 91 ? 24.338 67.869 10.528 1.00 16.31 627 THR A O 1
ATOM 727 N N . PRO A 1 92 ? 24.156 69.960 11.300 1.00 15.32 628 PRO A N 1
ATOM 728 C CA . PRO A 1 92 ? 24.592 70.471 9.990 1.00 16.51 628 PRO A CA 1
ATOM 729 C C . PRO A 1 92 ? 25.919 69.908 9.479 1.00 18.62 628 PRO A C 1
ATOM 730 O O . PRO A 1 92 ? 26.005 69.545 8.313 1.00 15.82 628 PRO A O 1
ATOM 734 N N . ILE A 1 93 ? 26.957 69.833 10.312 1.00 15.24 629 ILE A N 1
ATOM 735 C CA . ILE A 1 93 ? 28.221 69.326 9.791 1.00 16.58 629 ILE A CA 1
ATOM 736 C C . ILE A 1 93 ? 28.136 67.827 9.472 1.00 15.31 629 ILE A C 1
ATOM 737 O O . ILE A 1 93 ? 28.859 67.324 8.601 1.00 15.39 629 ILE A O 1
ATOM 742 N N . GLN A 1 94 ? 27.234 67.115 10.135 1.00 13.75 630 GLN A N 1
ATOM 743 C CA . GLN A 1 94 ? 27.002 65.711 9.796 1.00 14.91 630 GLN A CA 1
ATOM 744 C C . GLN A 1 94 ? 26.301 65.605 8.446 1.00 17.70 630 GLN A C 1
ATOM 745 O O . GLN A 1 94 ? 26.616 64.737 7.667 1.00 15.57 630 GLN A O 1
ATOM 751 N N . HIS A 1 95 ? 25.345 66.492 8.168 1.00 17.86 631 HIS A N 1
ATOM 752 C CA . HIS A 1 95 ? 24.767 66.517 6.814 1.00 15.16 631 HIS A CA 1
ATOM 753 C C . HIS A 1 95 ? 25.858 66.792 5.775 1.00 17.02 631 HIS A C 1
ATOM 754 O O . HIS A 1 95 ? 25.913 66.135 4.736 1.00 18.95 631 HIS A O 1
ATOM 761 N N . TRP A 1 96 ? 26.708 67.788 6.053 1.00 16.38 632 TRP A N 1
ATOM 762 C CA . TRP A 1 96 ? 27.849 68.087 5.191 1.00 15.97 632 TRP A CA 1
ATOM 763 C C . TRP A 1 96 ? 28.668 66.828 4.940 1.00 22.64 632 TRP A C 1
ATOM 764 O O . TRP A 1 96 ? 29.042 66.534 3.797 1.00 19.15 632 TRP A O 1
ATOM 775 N N . PHE A 1 97 ? 28.964 66.096 6.013 1.00 16.29 633 PHE A N 1
ATOM 776 C CA . PHE A 1 97 ? 29.806 64.908 5.883 1.00 16.56 633 PHE A CA 1
ATOM 777 C C . PHE A 1 97 ? 29.236 63.863 4.912 1.00 18.71 633 PHE A C 1
ATOM 778 O O . PHE A 1 97 ? 29.919 63.393 3.999 1.00 19.28 633 PHE A O 1
ATOM 786 N N . PHE A 1 98 ? 27.980 63.504 5.112 1.00 18.26 634 PHE A N 1
ATOM 787 C CA . PHE A 1 98 ? 27.385 62.463 4.270 1.00 19.35 634 PHE A CA 1
ATOM 788 C C . PHE A 1 98 ? 27.159 62.962 2.853 1.00 21.46 634 PHE A C 1
ATOM 789 O O . PHE A 1 98 ? 27.254 62.176 1.897 1.00 22.33 634 PHE A O 1
ATOM 797 N N . GLU A 1 99 ? 26.910 64.259 2.712 1.00 20.91 635 GLU A N 1
ATOM 798 C CA . GLU A 1 99 ? 26.763 64.868 1.390 1.00 24.01 635 GLU A CA 1
ATOM 799 C C . GLU A 1 99 ? 28.025 64.710 0.547 1.00 26.33 635 GLU A C 1
ATOM 800 O O . GLU A 1 99 ? 27.942 64.579 -0.676 1.00 24.61 635 GLU A O 1
ATOM 806 N N . GLN A 1 100 ? 29.193 64.668 1.188 1.00 22.02 636 GLN A N 1
ATOM 807 C CA . GLN A 1 100 ? 30.448 64.537 0.446 1.00 21.05 636 GLN A CA 1
ATOM 808 C C . GLN A 1 100 ? 30.604 63.164 -0.193 1.00 21.17 636 GLN A C 1
ATOM 809 O O . GLN A 1 100 ? 31.360 63.020 -1.149 1.00 22.05 636 GLN A O 1
ATOM 815 N N . GLN A 1 101 ? 29.909 62.173 0.361 1.00 20.00 637 GLN A N 1
ATOM 816 C CA . GLN A 1 101 ? 30.005 60.782 -0.075 1.00 22.84 637 GLN A CA 1
ATOM 817 C C . GLN A 1 101 ? 31.455 60.354 -0.290 1.00 26.56 637 GLN A C 1
ATOM 818 O O . GLN A 1 101 ? 31.839 59.888 -1.374 1.00 23.52 637 GLN A O 1
ATOM 824 N N . PHE A 1 102 ? 32.267 60.520 0.751 1.00 22.09 638 PHE A N 1
ATOM 825 C CA . PHE A 1 102 ? 33.667 60.125 0.689 1.00 20.74 638 PHE A CA 1
ATOM 826 C C . PHE A 1 102 ? 33.852 58.650 0.376 1.00 21.51 638 PHE A C 1
ATOM 827 O O . PHE A 1 102 ? 33.142 57.797 0.906 1.00 22.64 638 PHE A O 1
ATOM 835 N N . THR A 1 103 ? 34.853 58.345 -0.434 1.00 20.68 639 THR A N 1
ATOM 836 C CA . THR A 1 103 ? 35.282 56.959 -0.571 1.00 25.67 639 THR A CA 1
ATOM 837 C C . THR A 1 103 ? 35.757 56.439 0.782 1.00 25.98 639 THR A C 1
ATOM 838 O O . THR A 1 103 ? 36.533 57.117 1.477 1.00 21.89 639 THR A O 1
ATOM 842 N N . ASN A 1 104 ? 35.257 55.259 1.156 1.00 21.57 640 ASN A N 1
ATOM 843 C CA . ASN A 1 104 ? 35.596 54.618 2.423 1.00 21.58 640 ASN A CA 1
ATOM 844 C C . ASN A 1 104 ? 35.385 55.561 3.602 1.00 21.32 640 ASN A C 1
ATOM 845 O O . ASN A 1 104 ? 36.287 55.779 4.422 1.00 22.38 640 ASN A O 1
ATOM 850 N N . MET A 1 105 ? 34.171 56.097 3.676 1.00 21.88 641 MET A N 1
ATOM 851 C CA . MET A 1 105 ? 33.886 57.175 4.617 1.00 23.17 641 MET A CA 1
ATOM 852 C C . MET A 1 105 ? 33.900 56.672 6.064 1.00 20.63 641 MET A C 1
ATOM 853 O O . MET A 1 105 ? 33.852 57.479 7.002 1.00 16.74 641 MET A O 1
ATOM 858 N N . HIS A 1 106 ? 33.973 55.354 6.250 1.00 20.10 642 HIS A N 1
ATOM 859 C CA . HIS A 1 106 ? 34.127 54.793 7.585 1.00 20.77 642 HIS A CA 1
ATOM 860 C C . HIS A 1 106 ? 35.516 55.129 8.124 1.00 18.11 642 HIS A C 1
ATOM 861 O O . HIS A 1 106 ? 35.809 54.941 9.304 1.00 20.17 642 HIS A O 1
ATOM 868 N N . HIS A 1 107 ? 36.383 55.602 7.244 1.00 17.81 643 HIS A N 1
ATOM 869 C CA . HIS A 1 107 ? 37.737 55.964 7.634 1.00 17.12 643 HIS A CA 1
ATOM 870 C C . HIS A 1 107 ? 37.865 57.467 7.503 1.00 18.63 643 HIS A C 1
ATOM 871 O O . HIS A 1 107 ? 38.232 57.981 6.463 1.00 17.66 643 HIS A O 1
ATOM 878 N N . TRP A 1 108 ? 37.525 58.178 8.577 1.00 16.06 644 TRP A N 1
ATOM 879 C CA . TRP A 1 108 ? 37.473 59.628 8.522 1.00 14.59 644 TRP A CA 1
ATOM 880 C C . TRP A 1 108 ? 37.423 60.097 9.978 1.00 15.38 644 TRP A C 1
ATOM 881 O O . TRP A 1 108 ? 36.347 60.368 10.517 1.00 17.06 644 TRP A O 1
ATOM 892 N N . ASN A 1 109 ? 38.595 60.125 10.614 1.00 16.56 645 ASN A N 1
ATOM 893 C CA . ASN A 1 109 ? 38.701 60.084 12.077 1.00 14.71 645 ASN A CA 1
ATOM 894 C C . ASN A 1 109 ? 39.490 61.275 12.630 1.00 13.69 645 ASN A C 1
ATOM 895 O O . ASN A 1 109 ? 40.162 62.000 11.895 1.00 15.30 645 ASN A O 1
ATOM 900 N N . GLN A 1 110 ? 39.422 61.437 13.946 1.00 12.08 646 GLN A N 1
ATOM 901 C CA . GLN A 1 110 ? 40.477 62.121 14.686 1.00 12.21 646 GLN A CA 1
ATOM 902 C C . GLN A 1 110 ? 41.178 61.113 15.561 1.00 12.71 646 GLN A C 1
ATOM 903 O O . GLN A 1 110 ? 40.630 60.056 15.843 1.00 14.72 646 GLN A O 1
ATOM 909 N N . SER A 1 111 ? 42.362 61.461 16.031 1.00 11.73 647 SER A N 1
ATOM 910 C CA . SER A 1 111 ? 43.096 60.544 16.885 1.00 14.51 647 SER A CA 1
ATOM 911 C C . SER A 1 111 ? 43.959 61.350 17.847 1.00 14.93 647 SER A C 1
ATOM 912 O O . SER A 1 111 ? 44.160 62.558 17.670 1.00 14.78 647 SER A O 1
ATOM 915 N N . TYR A 1 112 ? 44.465 60.661 18.860 1.00 14.79 648 TYR A N 1
ATOM 916 C CA . TYR A 1 112 ? 45.387 61.255 19.815 1.00 15.97 648 TYR A CA 1
ATOM 917 C C . TYR A 1 112 ? 46.171 60.149 20.486 1.00 17.75 648 TYR A C 1
ATOM 918 O O . TYR A 1 112 ? 45.691 59.027 20.594 1.00 16.97 648 TYR A O 1
ATOM 927 N N . MET A 1 113 ? 47.372 60.481 20.940 1.00 17.55 649 MET A N 1
ATOM 928 C CA . MET A 1 113 ? 48.183 59.542 21.703 1.00 17.42 649 MET A CA 1
ATOM 929 C C . MET A 1 113 ? 48.723 60.209 22.956 1.00 19.96 649 MET A C 1
ATOM 930 O O . MET A 1 113 ? 49.258 61.308 22.901 1.00 22.65 649 MET A O 1
ATOM 935 N N . LEU A 1 114 ? 48.544 59.543 24.089 1.00 15.68 650 LEU A N 1
ATOM 936 C CA . LEU A 1 114 ? 49.043 60.020 25.366 1.00 14.68 650 LEU A CA 1
ATOM 937 C C . LEU A 1 114 ? 50.146 59.081 25.852 1.00 20.19 650 LEU A C 1
ATOM 938 O O . LEU A 1 114 ? 50.259 57.944 25.380 1.00 20.31 650 LEU A O 1
ATOM 943 N N . TYR A 1 115 ? 50.923 59.556 26.816 1.00 17.39 651 TYR A N 1
ATOM 944 C CA . TYR A 1 115 ? 52.140 58.852 27.254 1.00 17.14 651 TYR A CA 1
ATOM 945 C C . TYR A 1 115 ? 52.294 58.904 28.754 1.00 21.15 651 TYR A C 1
ATOM 946 O O . TYR A 1 115 ? 52.105 59.953 29.371 1.00 20.04 651 TYR A O 1
ATOM 955 N N . ARG A 1 116 ? 52.599 57.751 29.354 1.00 19.74 652 ARG A N 1
ATOM 956 C CA . ARG A 1 116 ? 52.862 57.682 30.775 1.00 22.60 652 ARG A CA 1
ATOM 957 C C . ARG A 1 116 ? 54.146 56.888 30.972 1.00 22.36 652 ARG A C 1
ATOM 958 O O . ARG A 1 116 ? 54.184 55.688 30.714 1.00 22.88 652 ARG A O 1
ATOM 966 N N . PRO A 1 117 ? 55.214 57.568 31.389 1.00 22.66 653 PRO A N 1
ATOM 967 C CA . PRO A 1 117 ? 56.506 56.889 31.521 1.00 28.86 653 PRO A CA 1
ATOM 968 C C . PRO A 1 117 ? 56.438 55.698 32.466 1.00 27.02 653 PRO A C 1
ATOM 969 O O . PRO A 1 117 ? 57.111 54.710 32.199 1.00 25.47 653 PRO A O 1
ATOM 973 N N . ASN A 1 118 ? 55.638 55.793 33.528 1.00 23.70 654 ASN A N 1
ATOM 974 C CA . ASN A 1 118 ? 55.505 54.696 34.490 1.00 30.41 654 ASN A CA 1
ATOM 975 C C . ASN A 1 118 ? 54.501 53.633 34.085 1.00 30.14 654 ASN A C 1
ATOM 976 O O . ASN A 1 118 ? 54.247 52.697 34.834 1.00 29.51 654 ASN A O 1
ATOM 981 N N . GLY A 1 119 ? 53.915 53.798 32.910 1.00 27.59 655 GLY A N 1
ATOM 982 C CA . GLY A 1 119 ? 53.021 52.792 32.371 1.00 25.72 655 GLY A CA 1
ATOM 983 C C . GLY A 1 119 ? 51.569 52.960 32.782 1.00 20.26 655 GLY A C 1
ATOM 984 O O . GLY A 1 119 ? 51.240 53.579 33.814 1.00 22.52 655 GLY A O 1
ATOM 985 N N . PHE A 1 120 ? 50.694 52.384 31.955 1.00 21.09 656 PHE A N 1
ATOM 986 C CA . PHE A 1 120 ? 49.260 52.286 32.237 1.00 21.41 656 PHE A CA 1
ATOM 987 C C . PHE A 1 120 ? 48.900 50.857 32.628 1.00 22.61 656 PHE A C 1
ATOM 988 O O . PHE A 1 120 ? 49.417 49.912 32.042 1.00 26.44 656 PHE A O 1
ATOM 996 N N . ASP A 1 121 ? 47.988 50.714 33.582 1.00 23.75 657 ASP A N 1
ATOM 997 C CA . ASP A 1 121 ? 47.409 49.432 33.942 1.00 23.29 657 ASP A CA 1
ATOM 998 C C . ASP A 1 121 ? 46.260 49.147 32.993 1.00 21.98 657 ASP A C 1
ATOM 999 O O . ASP A 1 121 ? 45.242 49.831 33.059 1.00 19.73 657 ASP A O 1
ATOM 1004 N N . LYS A 1 122 ? 46.415 48.147 32.125 1.00 23.25 658 LYS A N 1
ATOM 1005 C CA . LYS A 1 122 ? 45.423 47.898 31.081 1.00 20.91 658 LYS A CA 1
ATOM 1006 C C . LYS A 1 122 ? 44.071 47.501 31.660 1.00 24.25 658 LYS A C 1
ATOM 1007 O O . LYS A 1 122 ? 43.038 47.857 31.106 1.00 18.95 658 LYS A O 1
ATOM 1013 N N . GLU A 1 123 ? 44.062 46.795 32.791 1.00 20.91 659 GLU A N 1
ATOM 1014 C CA . GLU A 1 123 ? 42.798 46.397 33.387 1.00 24.69 659 GLU A CA 1
ATOM 1015 C C . GLU A 1 123 ? 42.054 47.630 33.879 1.00 21.26 659 GLU A C 1
ATOM 1016 O O . GLU A 1 123 ? 40.842 47.734 33.708 1.00 21.10 659 GLU A O 1
ATOM 1022 N N . ILE A 1 124 ? 42.783 48.580 34.454 1.00 21.49 660 ILE A N 1
ATOM 1023 C CA . ILE A 1 124 ? 42.156 49.858 34.827 1.00 22.03 660 ILE A CA 1
ATOM 1024 C C . ILE A 1 124 ? 41.639 50.586 33.584 1.00 18.09 660 ILE A C 1
ATOM 1025 O O . ILE A 1 124 ? 40.501 51.065 33.574 1.00 18.34 660 ILE A O 1
ATOM 1030 N N . LEU A 1 125 ? 42.463 50.684 32.544 1.00 18.37 661 LEU A N 1
ATOM 1031 C CA . LEU A 1 125 ? 42.018 51.367 31.328 1.00 20.01 661 LEU A CA 1
ATOM 1032 C C . LEU A 1 125 ? 40.727 50.785 30.765 1.00 21.46 661 LEU A C 1
ATOM 1033 O O . LEU A 1 125 ? 39.863 51.544 30.307 1.00 19.51 661 LEU A O 1
ATOM 1038 N N . LEU A 1 126 ? 40.589 49.454 30.773 1.00 18.03 662 LEU A N 1
ATOM 1039 C CA . LEU A 1 126 ? 39.362 48.840 30.256 1.00 19.94 662 LEU A CA 1
ATOM 1040 C C . LEU A 1 126 ? 38.141 49.284 31.057 1.00 20.87 662 LEU A C 1
ATOM 1041 O O . LEU A 1 126 ? 37.088 49.576 30.479 1.00 20.18 662 LEU A O 1
ATOM 1046 N N . ARG A 1 127 ? 38.290 49.355 32.376 1.00 17.82 663 ARG A N 1
ATOM 1047 C CA . ARG A 1 127 ? 37.211 49.844 33.236 1.00 18.46 663 ARG A CA 1
ATOM 1048 C C . ARG A 1 127 ? 36.915 51.324 32.989 1.00 16.75 663 ARG A C 1
ATOM 1049 O O . ARG A 1 127 ? 35.756 51.730 32.971 1.00 18.83 663 ARG A O 1
ATOM 1057 N N . VAL A 1 128 ? 37.970 52.112 32.829 1.00 17.36 664 VAL A N 1
ATOM 1058 C CA . VAL A 1 128 ? 37.827 53.547 32.544 1.00 15.52 664 VAL A CA 1
ATOM 1059 C C . VAL A 1 128 ? 37.112 53.767 31.216 1.00 17.64 664 VAL A C 1
ATOM 1060 O O . VAL A 1 128 ? 36.193 54.582 31.132 1.00 16.89 664 VAL A O 1
ATOM 1064 N N . PHE A 1 129 ? 37.521 53.061 30.169 1.00 14.08 665 PHE A N 1
ATOM 1065 C CA . PHE A 1 129 ? 36.882 53.327 28.881 1.00 16.26 665 PHE A CA 1
ATOM 1066 C C . PHE A 1 129 ? 35.447 52.794 28.864 1.00 20.06 665 PHE A C 1
ATOM 1067 O O . PHE A 1 129 ? 34.588 53.367 28.175 1.00 16.98 665 PHE A O 1
ATOM 1075 N N . ASN A 1 130 ? 35.176 51.732 29.630 1.00 17.59 666 ASN A N 1
ATOM 1076 C CA . ASN A 1 130 ? 33.797 51.286 29.861 1.00 21.36 666 ASN A CA 1
ATOM 1077 C C . ASN A 1 130 ? 32.932 52.431 30.389 1.00 17.83 666 ASN A C 1
ATOM 1078 O O . ASN A 1 130 ? 31.807 52.664 29.927 1.00 17.23 666 ASN A O 1
ATOM 1083 N N . LYS A 1 131 ? 33.475 53.172 31.352 1.00 16.45 667 LYS A N 1
ATOM 1084 C CA . LYS A 1 131 ? 32.728 54.248 31.991 1.00 20.28 667 LYS A CA 1
ATOM 1085 C C . LYS A 1 131 ? 32.570 55.405 31.028 1.00 16.43 667 LYS A C 1
ATOM 1086 O O . LYS A 1 131 ? 31.489 56.002 30.923 1.00 17.31 667 LYS A O 1
ATOM 1092 N N . ILE A 1 132 ? 33.642 55.689 30.284 1.00 16.39 668 ILE A N 1
ATOM 1093 C CA . ILE A 1 132 ? 33.639 56.792 29.313 1.00 16.51 668 ILE A CA 1
ATOM 1094 C C . ILE A 1 132 ? 32.583 56.592 28.220 1.00 18.00 668 ILE A C 1
ATOM 1095 O O . ILE A 1 132 ? 31.879 57.544 27.877 1.00 16.57 668 ILE A O 1
ATOM 1100 N N . VAL A 1 133 ? 32.440 55.374 27.690 1.00 15.23 669 VAL A N 1
ATOM 1101 C CA . VAL A 1 133 ? 31.460 55.164 26.605 1.00 17.56 669 VAL A CA 1
ATOM 1102 C C . VAL A 1 133 ? 30.038 55.042 27.146 1.00 16.70 669 VAL A C 1
ATOM 1103 O O . VAL A 1 133 ? 29.070 55.231 26.415 1.00 15.77 669 VAL A O 1
ATOM 1107 N N . GLU A 1 134 ? 29.913 54.742 28.426 1.00 16.38 670 GLU A N 1
ATOM 1108 C CA . GLU A 1 134 ? 28.618 54.833 29.096 1.00 20.52 670 GLU A CA 1
ATOM 1109 C C . GLU A 1 134 ? 28.203 56.293 29.281 1.00 19.49 670 GLU A C 1
ATOM 1110 O O . GLU A 1 134 ? 27.045 56.673 29.074 1.00 19.06 670 GLU A O 1
ATOM 1116 N N . HIS A 1 135 ? 29.162 57.112 29.680 1.00 18.43 671 HIS A N 1
ATOM 1117 C CA . HIS A 1 135 ? 28.884 58.481 30.115 1.00 14.99 671 HIS A CA 1
ATOM 1118 C C . HIS A 1 135 ? 28.709 59.441 28.948 1.00 19.66 671 HIS A C 1
ATOM 1119 O O . HIS A 1 135 ? 27.865 60.339 28.981 1.00 17.96 671 HIS A O 1
ATOM 1126 N N . HIS A 1 136 ? 29.526 59.236 27.925 1.00 14.18 672 HIS A N 1
ATOM 1127 C CA . HIS A 1 136 ? 29.533 60.115 26.767 1.00 14.94 672 HIS A CA 1
ATOM 1128 C C . HIS A 1 136 ? 28.809 59.430 25.625 1.00 13.80 672 HIS A C 1
ATOM 1129 O O . HIS A 1 136 ? 29.417 58.816 24.730 1.00 14.65 672 HIS A O 1
ATOM 1136 N N . ASP A 1 137 ? 27.482 59.554 25.677 1.00 12.65 673 ASP A N 1
ATOM 1137 C CA . ASP A 1 137 ? 26.587 58.691 24.908 1.00 14.39 673 ASP A CA 1
ATOM 1138 C C . ASP A 1 137 ? 26.813 58.706 23.411 1.00 12.66 673 ASP A C 1
ATOM 1139 O O . ASP A 1 137 ? 26.655 57.683 22.770 1.00 14.71 673 ASP A O 1
ATOM 1144 N N . ALA A 1 138 ? 27.204 59.837 22.826 1.00 14.02 674 ALA A N 1
ATOM 1145 C CA . ALA A 1 138 ? 27.337 59.888 21.360 1.00 16.31 674 ALA A CA 1
ATOM 1146 C C . ALA A 1 138 ? 28.419 58.931 20.826 1.00 12.69 674 ALA A C 1
ATOM 1147 O O . ALA A 1 138 ? 28.458 58.601 19.645 1.00 15.83 674 ALA A O 1
ATOM 1149 N N . LEU A 1 139 ? 29.322 58.509 21.704 1.00 11.82 675 LEU A N 1
ATOM 1150 C CA . LEU A 1 139 ? 30.374 57.606 21.294 1.00 16.07 675 LEU A CA 1
ATOM 1151 C C . LEU A 1 139 ? 29.784 56.273 20.855 1.00 15.84 675 LEU A C 1
ATOM 1152 O O . LEU A 1 139 ? 30.440 55.503 20.158 1.00 15.99 675 LEU A O 1
ATOM 1157 N N . ARG A 1 140 ? 28.557 56.003 21.283 1.00 15.82 676 ARG A N 1
ATOM 1158 C CA . ARG A 1 140 ? 27.906 54.721 21.001 1.00 14.28 676 ARG A CA 1
ATOM 1159 C C . ARG A 1 140 ? 27.075 54.776 19.709 1.00 16.76 676 ARG A C 1
ATOM 1160 O O . ARG A 1 140 ? 26.299 53.859 19.420 1.00 19.17 676 ARG A O 1
ATOM 1168 N N . MET A 1 141 ? 27.253 55.832 18.919 1.00 15.44 677 MET A N 1
ATOM 1169 C CA . MET A 1 141 ? 26.460 56.019 17.690 1.00 20.45 677 MET A CA 1
ATOM 1170 C C . MET A 1 141 ? 26.750 54.973 16.619 1.00 1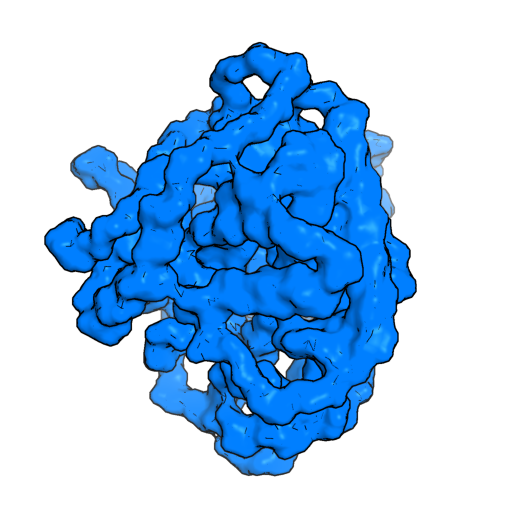9.78 677 MET A C 1
ATOM 1171 O O . MET A 1 141 ? 27.893 54.522 16.466 1.00 19.66 677 MET A O 1
ATOM 1176 N N . ILE A 1 142 ? 25.715 54.598 15.865 1.00 18.13 678 ILE A N 1
ATOM 1177 C CA . ILE A 1 142 ? 25.896 53.918 14.597 1.00 17.19 678 ILE A CA 1
ATOM 1178 C C . ILE A 1 142 ? 25.079 54.610 13.504 1.00 16.93 678 ILE A C 1
ATOM 1179 O O . ILE A 1 142 ? 24.211 55.424 13.793 1.00 18.09 678 ILE A O 1
ATOM 1184 N N . TYR A 1 143 ? 25.380 54.269 12.262 1.00 19.50 679 TYR A N 1
ATOM 1185 C CA . TYR A 1 143 ? 24.777 54.899 11.095 1.00 18.56 679 TYR A CA 1
ATOM 1186 C C . TYR A 1 143 ? 24.325 53.807 10.162 1.00 27.23 679 TYR A C 1
ATOM 1187 O O . TYR A 1 143 ? 25.140 53.055 9.647 1.00 27.23 679 TYR A O 1
ATOM 1196 N N . LYS A 1 144 ? 23.020 53.734 9.974 1.00 26.18 680 LYS A N 1
ATOM 1197 C CA . LYS A 1 144 ? 22.392 52.713 9.138 1.00 39.46 680 LYS A CA 1
ATOM 1198 C C . LYS A 1 144 ? 21.758 53.320 7.892 1.00 38.65 680 LYS A C 1
ATOM 1199 O O . LYS A 1 144 ? 21.524 54.519 7.832 1.00 32.16 680 LYS A O 1
ATOM 1205 N N . HIS A 1 145 ? 21.490 52.478 6.901 1.00 45.13 681 HIS A N 1
ATOM 1206 C CA . HIS A 1 145 ? 20.754 52.877 5.704 1.00 50.79 681 HIS A CA 1
ATOM 1207 C C . HIS A 1 145 ? 19.316 52.377 5.757 1.00 55.37 681 HIS A C 1
ATOM 1208 O O . HIS A 1 145 ? 19.074 51.177 5.913 1.00 57.46 681 HIS A O 1
ATOM 1215 N N . HIS A 1 146 ? 18.364 53.292 5.630 1.00 55.15 682 HIS A N 1
ATOM 1216 C CA . HIS A 1 146 ? 16.959 52.913 5.589 1.00 55.08 682 HIS A CA 1
ATOM 1217 C C . HIS A 1 146 ? 16.253 53.744 4.529 1.00 58.93 682 HIS A C 1
ATOM 1218 O O . HIS A 1 146 ? 16.173 54.965 4.646 1.00 55.15 682 HIS A O 1
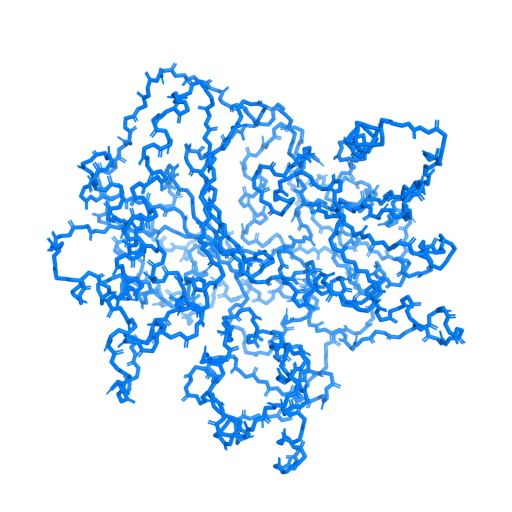ATOM 1225 N N . ASN A 1 147 ? 15.749 53.077 3.494 1.00 62.23 683 ASN A N 1
ATOM 1226 C CA . ASN A 1 147 ? 15.138 53.760 2.357 1.00 60.89 683 ASN A CA 1
ATOM 1227 C C . ASN A 1 147 ? 16.170 54.601 1.618 1.00 58.28 683 ASN A C 1
ATOM 1228 O O . ASN A 1 147 ? 15.851 55.665 1.085 1.00 60.47 683 ASN A O 1
ATOM 1233 N N . GLY A 1 148 ? 17.413 54.127 1.603 1.00 57.25 684 GLY A N 1
ATOM 1234 C CA . GLY A 1 148 ? 18.503 54.856 0.979 1.00 56.19 684 GLY A CA 1
ATOM 1235 C C . GLY A 1 148 ? 18.929 56.091 1.760 1.00 54.72 684 GLY A C 1
ATOM 1236 O O . GLY A 1 148 ? 19.881 56.771 1.382 1.00 52.66 684 GLY A O 1
ATOM 1237 N N . LYS A 1 149 ? 18.220 56.384 2.848 1.00 52.68 685 LYS A N 1
ATOM 1238 C CA . LYS A 1 149 ? 18.524 57.550 3.679 1.00 52.24 685 LYS A CA 1
ATOM 1239 C C . LYS A 1 149 ? 19.310 57.136 4.927 1.00 47.44 685 LYS A C 1
ATOM 1240 O O . LYS A 1 149 ? 19.067 56.068 5.491 1.00 44.40 685 LYS A O 1
ATOM 1246 N N . ILE A 1 150 ? 20.255 57.975 5.347 1.00 43.16 686 ILE A N 1
ATOM 1247 C CA . ILE A 1 150 ? 21.057 57.680 6.532 1.00 31.95 686 ILE A CA 1
ATOM 1248 C C . ILE A 1 150 ? 20.222 57.800 7.794 1.00 29.51 686 ILE A C 1
ATOM 1249 O O . ILE A 1 150 ? 19.463 58.753 7.962 1.00 34.51 686 ILE A O 1
ATOM 1254 N N . VAL A 1 151 ? 20.368 56.834 8.691 1.00 25.79 687 VAL A N 1
ATOM 1255 C CA . VAL A 1 151 ? 19.715 56.908 9.983 1.00 22.45 687 VAL A CA 1
ATOM 1256 C C . VAL A 1 151 ? 20.785 56.838 11.084 1.00 22.48 687 VAL A C 1
ATOM 1257 O O . VAL A 1 151 ? 21.499 55.847 11.191 1.00 24.54 687 VAL A O 1
ATOM 1261 N N . GLN A 1 152 ? 20.884 57.879 11.895 1.00 22.21 688 GLN A N 1
ATOM 1262 C CA . GLN A 1 152 ? 21.836 57.931 13.004 1.00 16.77 688 GLN A CA 1
ATOM 1263 C C . GLN A 1 152 ? 21.155 57.446 14.261 1.00 18.67 688 GLN A C 1
ATOM 1264 O O . GLN A 1 152 ? 20.148 57.929 14.621 1.00 20.66 688 GLN A O 1
ATOM 1270 N N . ILE A 1 153 ? 21.729 56.457 14.913 1.00 17.74 689 ILE A N 1
ATOM 1271 C CA . ILE A 1 153 ? 21.150 55.894 16.089 1.00 15.02 689 ILE A CA 1
ATOM 1272 C C . ILE A 1 153 ? 22.122 55.833 17.236 1.00 16.43 689 ILE A C 1
ATOM 1273 O O . ILE A 1 153 ? 23.202 55.383 17.057 1.00 18.80 689 ILE A O 1
ATOM 1278 N N . ASN A 1 154 ? 21.686 56.276 18.393 1.00 19.34 690 ASN A N 1
ATOM 1279 C CA . ASN A 1 154 ? 22.490 56.220 19.596 1.00 17.51 690 ASN A CA 1
ATOM 1280 C C . ASN A 1 154 ? 22.185 54.866 20.246 1.00 20.12 690 ASN A C 1
ATOM 1281 O O . ASN A 1 154 ? 21.112 54.653 20.699 1.00 19.60 690 ASN A O 1
ATOM 1286 N N . ARG A 1 155 ? 23.151 53.975 20.260 1.00 18.45 691 ARG A N 1
ATOM 1287 C CA . ARG A 1 155 ? 22.979 52.710 20.896 1.00 20.07 691 ARG A CA 1
ATOM 1288 C C . ARG A 1 155 ? 22.912 52.881 22.399 1.00 24.20 691 ARG A C 1
ATOM 1289 O O . ARG A 1 155 ? 23.277 53.887 22.944 1.00 20.97 691 ARG A O 1
ATOM 1297 N N . GLY A 1 156 ? 22.462 51.827 23.048 1.00 21.62 692 GLY A N 1
ATOM 1298 C CA . GLY A 1 156 ? 22.436 51.792 24.468 1.00 21.21 692 GLY A CA 1
ATOM 1299 C C . GLY A 1 156 ? 23.695 51.015 24.807 1.00 22.39 692 GLY A C 1
ATOM 1300 O O . GLY A 1 156 ? 24.599 51.031 24.033 1.00 21.39 692 GLY A O 1
ATOM 1301 N N . LEU A 1 157 ? 23.715 50.343 25.942 1.00 22.19 693 LEU A N 1
ATOM 1302 C CA . LEU A 1 157 ? 24.838 49.554 26.359 1.00 24.62 693 LEU A CA 1
ATOM 1303 C C . LEU A 1 157 ? 24.744 48.163 25.739 1.00 25.69 693 LEU A C 1
ATOM 1304 O O . LEU A 1 157 ? 24.381 47.235 26.388 1.00 30.83 693 LEU A O 1
ATOM 1309 N N . GLU A 1 158 ? 25.070 48.067 24.472 1.00 22.86 694 GLU A N 1
ATOM 1310 C CA . GLU A 1 158 ? 24.953 46.845 23.725 1.00 27.24 694 GLU A CA 1
ATOM 1311 C C . GLU A 1 158 ? 26.053 46.687 22.694 1.00 27.97 694 GLU A C 1
ATOM 1312 O O . GLU A 1 158 ? 26.614 47.639 22.231 1.00 26.43 694 GLU A O 1
ATOM 1318 N N . GLY A 1 159 ? 26.317 45.452 22.339 1.00 24.96 695 GLY A N 1
ATOM 1319 C CA . GLY A 1 159 ? 27.420 45.148 21.438 1.00 25.63 695 GLY A CA 1
ATOM 1320 C C . GLY A 1 159 ? 28.772 45.521 22.006 1.00 20.94 695 GLY A C 1
ATOM 1321 O O . GLY A 1 159 ? 29.021 45.455 23.215 1.00 22.43 695 GLY A O 1
ATOM 1322 N N . THR A 1 160 ? 29.640 45.978 21.113 1.00 23.43 696 THR A N 1
ATOM 1323 C CA . THR A 1 160 ? 30.961 46.462 21.496 1.00 20.78 696 THR A CA 1
ATOM 1324 C C . THR A 1 160 ? 30.993 47.970 21.302 1.00 19.60 696 THR A C 1
ATOM 1325 O O . THR A 1 160 ? 30.700 48.462 20.211 1.00 19.52 696 THR A O 1
ATOM 1329 N N . LEU A 1 161 ? 31.352 48.696 22.358 1.00 16.68 697 LEU A N 1
ATOM 1330 C CA . LEU A 1 161 ? 31.377 50.165 22.285 1.00 14.17 697 LEU A CA 1
ATOM 1331 C C . LEU A 1 161 ? 32.783 50.723 22.059 1.00 20.77 697 LEU A C 1
ATOM 1332 O O . LEU A 1 161 ? 32.938 51.885 21.664 1.00 18.35 697 LEU A O 1
ATOM 1337 N N . PHE A 1 162 ? 33.809 49.906 22.288 1.00 16.30 698 PHE A N 1
ATOM 1338 C CA . PHE A 1 162 ? 35.147 50.274 21.847 1.00 13.50 698 PHE A CA 1
ATOM 1339 C C . PHE A 1 162 ? 35.950 49.012 21.661 1.00 16.46 698 PHE A C 1
ATOM 1340 O O . PHE A 1 162 ? 35.724 48.023 22.377 1.00 19.87 698 PHE A O 1
ATOM 1348 N N . ASP A 1 163 ? 36.867 49.031 20.706 1.00 15.04 699 ASP A N 1
ATOM 1349 C CA . ASP A 1 163 ? 37.836 47.942 20.584 1.00 17.20 699 ASP A CA 1
ATOM 1350 C C . ASP A 1 163 ? 39.107 48.370 21.305 1.00 19.81 699 ASP A C 1
ATOM 1351 O O . ASP A 1 163 ? 39.489 49.531 21.249 1.00 18.50 699 ASP A O 1
ATOM 1356 N N . PHE A 1 164 ? 39.767 47.436 21.976 1.00 14.04 700 PHE A N 1
ATOM 1357 C CA . PHE A 1 164 ? 40.982 47.749 22.713 1.00 15.08 700 PHE A CA 1
ATOM 1358 C C . PHE A 1 164 ? 42.036 46.683 22.412 1.00 19.22 700 PHE A C 1
ATOM 1359 O O . PHE A 1 164 ? 41.777 45.504 22.580 1.00 19.58 700 PHE A O 1
ATOM 1367 N N . TYR A 1 165 ? 43.203 47.124 21.963 1.00 15.37 701 TYR A N 1
ATOM 1368 C CA . TYR A 1 165 ? 44.317 46.239 21.606 1.00 16.73 701 TYR A CA 1
ATOM 1369 C C . TYR A 1 165 ? 45.544 46.543 22.477 1.00 21.27 701 TYR A C 1
ATOM 1370 O O . TYR A 1 165 ? 45.812 47.693 22.799 1.00 19.87 701 TYR A O 1
ATOM 1379 N N . THR A 1 166 ? 46.297 45.512 22.847 1.00 16.71 702 THR A N 1
ATOM 1380 C CA . THR A 1 166 ? 47.496 45.702 23.651 1.00 18.56 702 THR A CA 1
ATOM 1381 C C . THR A 1 166 ? 48.681 45.140 22.882 1.00 22.78 702 THR A C 1
ATOM 1382 O O . THR A 1 166 ? 48.633 43.983 22.450 1.00 22.38 702 THR A O 1
ATOM 1386 N N . PHE A 1 167 ? 49.736 45.940 22.713 1.00 18.29 703 PHE A N 1
ATOM 1387 C CA . PHE A 1 167 ? 50.919 45.520 21.957 1.00 19.52 703 PHE A CA 1
ATOM 1388 C C . PHE A 1 167 ? 52.163 45.572 22.832 1.00 28.72 703 PHE A C 1
ATOM 1389 O O . PHE A 1 167 ? 52.479 46.623 23.386 1.00 22.39 703 PHE A O 1
ATOM 1397 N N . ASP A 1 168 ? 52.877 44.446 22.947 1.00 22.02 704 ASP A N 1
ATOM 1398 C CA . ASP A 1 168 ? 54.135 44.435 23.684 1.00 25.39 704 ASP A CA 1
ATOM 1399 C C . ASP A 1 168 ? 55.275 44.745 22.721 1.00 30.27 704 ASP A C 1
ATOM 1400 O O . ASP A 1 168 ? 55.660 43.893 21.918 1.00 29.37 704 ASP A O 1
ATOM 1405 N N . LEU A 1 169 ? 55.800 45.968 22.782 1.00 25.46 705 LEU A N 1
ATOM 1406 C CA . LEU A 1 169 ? 56.874 46.380 21.889 1.00 29.05 705 LEU A CA 1
ATOM 1407 C C . LEU A 1 169 ? 58.212 46.437 22.631 1.00 33.49 705 LEU A C 1
ATOM 1408 O O . LEU A 1 169 ? 59.159 47.063 22.160 1.00 35.40 705 LEU A O 1
ATOM 1413 N N . THR A 1 170 ? 58.281 45.800 23.796 1.00 29.19 706 THR A N 1
ATOM 1414 C CA . THR A 1 170 ? 59.447 45.952 24.672 1.00 34.38 706 THR A CA 1
ATOM 1415 C C . THR A 1 170 ? 60.726 45.382 24.041 1.00 37.50 706 THR A C 1
ATOM 1416 O O . THR A 1 170 ? 61.828 45.782 24.400 1.00 43.43 706 THR A O 1
ATOM 1420 N N . ALA A 1 171 ? 60.566 44.470 23.086 1.00 39.46 707 ALA A N 1
ATOM 1421 C CA . ALA A 1 171 ? 61.702 43.877 22.379 1.00 43.97 707 ALA A CA 1
ATOM 1422 C C . ALA A 1 171 ? 61.905 44.472 20.977 1.00 43.60 707 ALA A C 1
ATOM 1423 O O . ALA A 1 171 ? 62.725 43.974 20.196 1.00 44.72 707 ALA A O 1
ATOM 1425 N N . ASN A 1 172 ? 61.178 45.532 20.680 1.00 40.45 708 ASN A N 1
ATOM 1426 C CA . ASN A 1 172 ? 61.297 46.219 19.422 1.00 36.58 708 ASN A CA 1
ATOM 1427 C C . ASN A 1 172 ? 62.145 47.437 19.627 1.00 39.51 708 ASN A C 1
ATOM 1428 O O . ASN A 1 172 ? 62.117 48.039 20.648 1.00 44.32 708 ASN A O 1
ATOM 1433 N N . ASP A 1 173 ? 62.879 47.805 18.604 1.00 43.03 709 ASP A N 1
ATOM 1434 C CA . ASP A 1 173 ? 63.672 49.002 18.64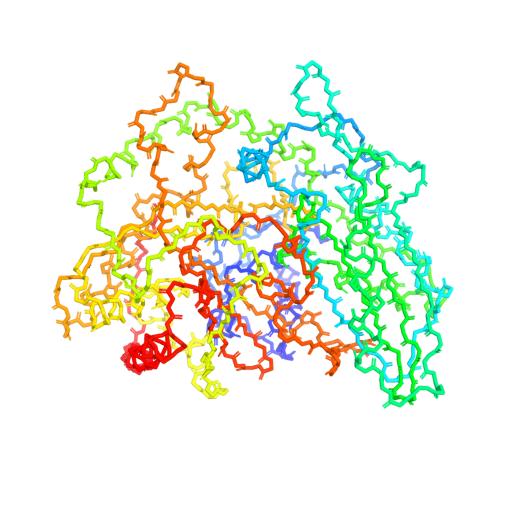6 1.00 45.87 709 ASP A CA 1
ATOM 1435 C C . ASP A 1 173 ? 63.269 49.912 17.476 1.00 46.83 709 ASP A C 1
ATOM 1436 O O . ASP A 1 173 ? 63.959 50.871 17.162 1.00 47.48 709 ASP A O 1
ATOM 1441 N N . ASN A 1 174 ? 62.142 49.582 16.846 1.00 45.25 710 ASN A N 1
ATOM 1442 C CA . ASN A 1 174 ? 61.563 50.360 15.763 1.00 37.07 710 ASN A CA 1
ATOM 1443 C C . ASN A 1 174 ? 60.150 50.708 16.233 1.00 33.05 710 ASN A C 1
ATOM 1444 O O . ASN A 1 174 ? 59.207 50.517 15.530 1.00 29.90 710 ASN A O 1
ATOM 1449 N N . GLU A 1 175 ? 60.059 51.205 17.460 1.00 38.28 711 GLU A N 1
ATOM 1450 C CA . GLU A 1 175 ? 58.782 51.486 18.109 1.00 33.18 711 GLU A CA 1
ATOM 1451 C C . GLU A 1 175 ? 57.921 52.425 17.282 1.00 31.07 711 GLU A C 1
ATOM 1452 O O . GLU A 1 175 ? 56.734 52.179 17.109 1.00 25.02 711 GLU A O 1
ATOM 1458 N N . GLN A 1 176 ? 58.518 53.510 16.799 1.00 31.34 712 GLN A N 1
ATOM 1459 C CA . GLN A 1 176 ? 57.763 54.508 16.055 1.00 31.56 712 GLN A CA 1
ATOM 1460 C C . GLN A 1 176 ? 57.089 53.878 14.844 1.00 33.86 712 GLN A C 1
ATOM 1461 O O . GLN A 1 176 ? 55.910 54.111 14.579 1.00 28.31 712 GLN A O 1
ATOM 1467 N N . GLN A 1 177 ? 57.837 53.060 14.112 1.00 29.44 713 GLN A N 1
ATOM 1468 C CA . GLN A 1 177 ? 57.312 52.466 12.894 1.00 31.83 713 GLN A CA 1
ATOM 1469 C C . GLN A 1 177 ? 56.180 51.495 13.215 1.00 26.35 713 GLN A C 1
ATOM 1470 O O . GLN A 1 177 ? 55.193 51.415 12.495 1.00 27.09 713 GLN A O 1
ATOM 1476 N N . VAL A 1 178 ? 56.342 50.749 14.304 1.00 24.25 714 VAL A N 1
ATOM 1477 C CA . VAL A 1 178 ? 55.361 49.731 14.649 1.00 24.73 714 VAL A CA 1
ATOM 1478 C C . VAL A 1 178 ? 54.068 50.402 15.122 1.00 22.83 714 VAL A C 1
ATOM 1479 O O . VAL A 1 178 ? 52.964 49.973 14.787 1.00 22.71 714 VAL A O 1
ATOM 1483 N N . ILE A 1 179 ? 54.220 51.475 15.878 1.00 22.89 715 ILE A N 1
ATOM 1484 C CA . ILE A 1 179 ? 53.057 52.241 16.331 1.00 16.10 715 ILE A CA 1
ATOM 1485 C C . ILE A 1 179 ? 52.293 52.824 15.163 1.00 22.06 715 ILE A C 1
ATOM 1486 O O . ILE A 1 179 ? 51.062 52.782 15.142 1.00 20.81 715 ILE A O 1
ATOM 1491 N N . CYS A 1 180 ? 53.006 53.376 14.184 1.00 22.93 716 CYS A N 1
ATOM 1492 C CA . CYS A 1 180 ? 52.335 53.872 12.990 1.00 23.40 716 CYS A CA 1
ATOM 1493 C C . CYS A 1 180 ? 51.633 52.733 12.255 1.00 27.29 716 CYS A C 1
ATOM 1494 O O . CYS A 1 180 ? 50.467 52.863 11.895 1.00 21.52 716 CYS A O 1
ATOM 1497 N N . GLU A 1 181 ? 52.317 51.605 12.053 1.00 21.17 717 GLU A N 1
ATOM 1498 C CA . GLU A 1 181 ? 51.693 50.485 11.353 1.00 21.55 717 GLU A CA 1
ATOM 1499 C C . GLU A 1 181 ? 50.475 49.921 12.084 1.00 22.69 717 GLU A C 1
ATOM 1500 O O . GLU A 1 181 ? 49.433 49.710 11.461 1.00 24.02 717 GLU A O 1
ATOM 1506 N N . GLU A 1 182 ? 50.595 49.682 13.388 1.00 22.12 718 GLU A N 1
ATOM 1507 C CA . GLU A 1 182 ? 49.503 49.053 14.123 1.00 20.92 718 GLU A CA 1
ATOM 1508 C C . GLU A 1 182 ? 48.328 50.006 14.300 1.00 21.75 718 GLU A C 1
ATOM 1509 O O . GLU A 1 182 ? 47.160 49.586 14.229 1.00 21.86 718 GLU A O 1
ATOM 1515 N N . SER A 1 183 ? 48.616 51.280 14.550 1.00 21.69 719 SER A N 1
ATOM 1516 C CA . SER A 1 183 ? 47.520 52.244 14.727 1.00 20.61 719 SER A CA 1
ATOM 1517 C C . SER A 1 183 ? 46.796 52.509 13.403 1.00 19.93 719 SER A C 1
ATOM 1518 O O . SER A 1 183 ? 45.567 52.731 13.381 1.00 19.83 719 SER A O 1
ATOM 1521 N N . ALA A 1 184 ? 47.525 52.465 12.287 1.00 20.57 720 ALA A N 1
ATOM 1522 C CA . ALA A 1 184 ? 46.877 52.603 10.989 1.00 23.74 720 ALA A CA 1
ATOM 1523 C C . ALA A 1 184 ? 45.842 51.490 10.769 1.00 25.32 720 ALA A C 1
ATOM 1524 O O . ALA A 1 184 ? 44.807 51.712 10.141 1.00 20.66 720 ALA A O 1
ATOM 1526 N N . ARG A 1 185 ? 46.113 50.287 11.272 1.00 23.90 721 ARG A N 1
ATOM 1527 C CA . ARG A 1 185 ? 45.150 49.201 11.109 1.00 24.57 721 ARG A CA 1
ATOM 1528 C C . ARG A 1 185 ? 43.916 49.423 11.968 1.00 25.70 721 ARG A C 1
ATOM 1529 O O . ARG A 1 185 ? 42.830 48.971 11.618 1.00 28.40 721 ARG A O 1
ATOM 1537 N N . LEU A 1 186 ? 44.081 50.097 13.102 1.00 20.30 722 LEU A N 1
ATOM 1538 C CA . LEU A 1 186 ? 42.912 50.466 13.895 1.00 19.68 722 LEU A CA 1
ATOM 1539 C C . LEU A 1 186 ? 42.129 51.540 13.152 1.00 20.35 722 LEU A C 1
ATOM 1540 O O . LEU A 1 186 ? 40.906 51.480 13.072 1.00 21.25 722 LEU A O 1
ATOM 1545 N N . GLN A 1 187 ? 42.837 52.529 12.614 1.00 21.45 723 GLN A N 1
ATOM 1546 C CA . GLN A 1 187 ? 42.145 53.664 11.992 1.00 19.50 723 GLN A CA 1
ATOM 1547 C C . GLN A 1 187 ? 41.240 53.279 10.817 1.00 21.38 723 GLN A C 1
ATOM 1548 O O . GLN A 1 187 ? 40.217 53.927 10.568 1.00 19.45 723 GLN A O 1
ATOM 1554 N N . ASN A 1 188 ? 41.607 52.234 10.080 1.00 21.24 724 ASN A N 1
ATOM 1555 C CA . ASN A 1 188 ? 40.847 51.915 8.877 1.00 24.83 724 ASN A CA 1
ATOM 1556 C C . ASN A 1 188 ? 39.848 50.793 9.095 1.00 25.97 724 ASN A C 1
ATOM 1557 O O . ASN A 1 188 ? 39.292 50.273 8.132 1.00 25.47 724 ASN A O 1
ATOM 1562 N N . SER A 1 189 ? 39.602 50.447 10.355 1.00 21.75 725 SER A N 1
ATOM 1563 C CA . SER A 1 189 ? 38.796 49.276 10.684 1.00 22.99 725 SER A CA 1
ATOM 1564 C C . SER A 1 189 ? 37.450 49.595 11.335 1.00 26.74 725 SER A C 1
ATOM 1565 O O . SER A 1 189 ? 36.793 48.706 11.875 1.00 24.53 725 SER A O 1
ATOM 1568 N N . ILE A 1 190 ? 37.046 50.859 11.306 1.00 21.61 726 ILE A N 1
ATOM 1569 C CA . ILE A 1 190 ? 35.748 51.233 11.826 1.00 17.53 726 ILE A CA 1
ATOM 1570 C C . ILE A 1 190 ? 34.625 50.800 10.900 1.00 20.54 726 ILE A C 1
ATOM 1571 O O . ILE A 1 190 ? 34.709 50.967 9.693 1.00 22.65 726 ILE A O 1
ATOM 1576 N N . ASN A 1 191 ? 33.590 50.219 11.487 1.00 22.01 727 ASN A N 1
ATOM 1577 C CA . ASN A 1 191 ? 32.365 49.874 10.784 1.00 19.90 727 ASN A CA 1
ATOM 1578 C C . ASN A 1 191 ? 31.233 50.781 11.254 1.00 21.03 727 ASN A C 1
ATOM 1579 O O . ASN A 1 191 ? 30.787 50.657 12.385 1.00 22.09 727 ASN A O 1
ATOM 1584 N N . LEU A 1 192 ? 30.783 51.705 10.411 1.00 19.97 728 LEU A N 1
ATOM 1585 C CA . LEU A 1 192 ? 29.808 52.684 10.883 1.00 20.35 728 LEU A CA 1
ATOM 1586 C C . LEU A 1 192 ? 28.438 52.086 11.165 1.00 21.05 728 LEU A C 1
ATOM 1587 O O . LEU A 1 192 ? 27.679 52.628 11.970 1.00 19.35 728 LEU A O 1
ATOM 1592 N N . GLU A 1 193 ? 28.102 50.972 10.516 1.00 23.46 729 GLU A N 1
ATOM 1593 C CA . GLU A 1 193 ? 26.762 50.422 10.708 1.00 22.74 729 GLU A CA 1
ATOM 1594 C C . GLU A 1 193 ? 26.620 49.596 11.982 1.00 23.73 729 GLU A C 1
ATOM 1595 O O . GLU A 1 193 ? 25.526 49.513 12.550 1.00 25.19 729 GLU A O 1
ATOM 1601 N N . VAL A 1 194 ? 27.712 49.000 12.460 1.00 20.13 730 VAL A N 1
ATOM 1602 C CA . VAL A 1 194 ? 27.615 48.162 13.656 1.00 20.30 730 VAL A CA 1
ATOM 1603 C C . VAL A 1 194 ? 28.419 48.689 14.855 1.00 20.56 730 VAL A C 1
ATOM 1604 O O . VAL A 1 194 ? 28.112 48.371 16.001 1.00 19.74 730 VAL A O 1
ATOM 1608 N N . GLY A 1 195 ? 29.425 49.519 14.588 1.00 21.09 731 GLY A N 1
ATOM 1609 C CA . GLY A 1 195 ? 30.266 50.024 15.665 1.00 21.20 731 GLY A CA 1
ATOM 1610 C C . GLY A 1 195 ? 31.311 48.969 15.981 1.00 23.36 731 GLY A C 1
ATOM 1611 O O . GLY A 1 195 ? 31.248 47.879 15.436 1.00 24.86 731 GLY A O 1
ATOM 1612 N N . PRO A 1 196 ? 32.276 49.281 16.869 1.00 17.70 732 PRO A N 1
ATOM 1613 C CA . PRO A 1 196 ? 32.454 50.568 17.553 1.00 18.97 732 PRO A CA 1
ATOM 1614 C C . PRO A 1 196 ? 33.086 51.650 16.665 1.00 18.50 732 PRO A C 1
ATOM 1615 O O . PRO A 1 196 ? 33.750 51.348 15.666 1.00 18.52 732 PRO A O 1
ATOM 1619 N N . LEU A 1 197 ? 32.885 52.906 17.060 1.00 17.66 733 LEU A N 1
ATOM 1620 C CA . LEU A 1 197 ? 33.503 54.038 16.398 1.00 13.95 733 LEU A CA 1
ATOM 1621 C C . LEU A 1 197 ? 34.751 54.491 17.157 1.00 15.91 733 LEU A C 1
ATOM 1622 O O . LEU A 1 197 ? 35.363 55.499 16.810 1.00 16.52 733 LEU A O 1
ATOM 1627 N N . VAL A 1 198 ? 35.077 53.760 18.218 1.00 15.86 734 VAL A N 1
ATOM 1628 C CA . VAL A 1 198 ? 36.204 54.071 19.107 1.00 14.13 734 VAL A CA 1
ATOM 1629 C C . VAL A 1 198 ? 37.188 52.881 19.063 1.00 16.85 734 VAL A C 1
ATOM 1630 O O . VAL A 1 198 ? 36.790 51.752 19.333 1.00 16.80 734 VAL A O 1
ATOM 1634 N N . LYS A 1 199 ? 38.449 53.157 18.734 1.00 12.49 735 LYS A N 1
ATOM 1635 C CA . LYS A 1 199 ? 39.514 52.154 18.576 1.00 13.60 735 LYS A CA 1
ATOM 1636 C C . LYS A 1 199 ? 40.687 52.586 19.440 1.00 17.82 735 LYS A C 1
ATOM 1637 O O . LYS A 1 199 ? 41.191 53.691 19.264 1.00 17.43 735 LYS A O 1
ATOM 1643 N N . ILE A 1 200 ? 41.129 51.730 20.357 1.00 14.40 736 ILE A N 1
ATOM 1644 C CA . ILE A 1 200 ? 42.164 52.105 21.318 1.00 13.84 736 ILE A CA 1
ATOM 1645 C C . ILE A 1 200 ? 43.307 51.097 21.243 1.00 15.21 736 ILE A C 1
ATOM 1646 O O . ILE A 1 200 ? 43.069 49.896 21.126 1.00 15.35 736 ILE A O 1
ATOM 1651 N N . ALA A 1 201 ? 44.541 51.586 21.254 1.00 13.69 737 ALA A N 1
ATOM 1652 C CA . ALA A 1 201 ? 45.682 50.660 21.384 1.00 16.86 737 ALA A CA 1
ATOM 1653 C C . ALA A 1 201 ? 46.603 51.092 22.509 1.00 19.83 737 ALA A C 1
ATOM 1654 O O . ALA A 1 201 ? 46.902 52.285 22.664 1.00 15.47 737 ALA A O 1
ATOM 1656 N N . LEU A 1 202 ? 47.101 50.106 23.259 1.00 15.65 738 LEU A N 1
ATOM 1657 C CA . LEU A 1 202 ? 48.045 50.374 24.324 1.00 16.42 738 LEU A CA 1
ATOM 1658 C C . LEU A 1 202 ? 49.367 49.772 23.914 1.00 21.92 738 LEU A C 1
ATOM 1659 O O . LEU A 1 202 ? 49.453 48.561 23.712 1.00 21.18 738 LEU A O 1
ATOM 1664 N N . PHE A 1 203 ? 50.380 50.625 23.772 1.00 17.39 739 PHE A N 1
ATOM 1665 C CA . PHE A 1 203 ? 51.705 50.189 23.328 1.00 18.83 739 PHE A CA 1
ATOM 1666 C C . PHE A 1 203 ? 52.673 50.197 24.500 1.00 23.72 739 PHE A C 1
ATOM 1667 O O . PHE A 1 203 ? 53.009 51.266 25.036 1.00 21.21 739 PHE A O 1
ATOM 1675 N N . HIS A 1 204 ? 53.117 49.006 24.911 1.00 20.50 740 HIS A N 1
ATOM 1676 C CA . HIS A 1 204 ? 54.100 48.878 25.981 1.00 24.93 740 HIS A CA 1
ATOM 1677 C C . HIS A 1 204 ? 55.476 48.981 25.362 1.00 26.48 740 HIS A C 1
ATOM 1678 O O . HIS A 1 204 ? 55.788 48.221 24.460 1.00 26.13 740 HIS A O 1
ATOM 1685 N N . THR A 1 205 ? 56.287 49.930 25.822 1.00 25.73 741 THR A N 1
ATOM 1686 C CA . THR A 1 205 ? 57.624 50.096 25.272 1.00 28.24 741 THR A CA 1
ATOM 1687 C C . THR A 1 205 ? 58.641 50.201 26.395 1.00 27.77 741 THR A C 1
ATOM 1688 O O . THR A 1 205 ? 58.293 50.188 27.574 1.00 27.03 741 THR A O 1
ATOM 1692 N N . GLN A 1 206 ? 59.908 50.320 26.017 1.00 37.90 742 GLN A N 1
ATOM 1693 C CA . GLN A 1 206 ? 60.979 50.440 26.999 1.00 38.34 742 GLN A CA 1
ATOM 1694 C C . GLN A 1 206 ? 60.890 51.737 27.789 1.00 37.24 742 GLN A C 1
ATOM 1695 O O . GLN A 1 206 ? 61.298 51.781 28.947 1.00 35.55 742 GLN A O 1
ATOM 1701 N N . ASN A 1 207 ? 60.375 52.796 27.163 1.00 31.11 743 ASN A N 1
ATOM 1702 C CA . ASN A 1 207 ? 60.308 54.093 27.826 1.00 34.29 743 ASN A CA 1
ATOM 1703 C C . ASN A 1 207 ? 58.941 54.369 28.460 1.00 27.24 743 ASN A C 1
ATOM 1704 O O . ASN A 1 207 ? 58.668 55.486 28.898 1.00 32.12 743 ASN A O 1
ATOM 1709 N N . GLY A 1 208 ? 58.102 53.347 28.538 1.00 28.01 744 GLY A N 1
ATOM 1710 C CA . GLY A 1 208 ? 56.797 53.502 29.160 1.00 27.06 744 GLY A CA 1
ATOM 1711 C C . GLY A 1 208 ? 55.686 53.154 28.188 1.00 22.19 744 GLY A C 1
ATOM 1712 O O . GLY A 1 208 ? 55.950 52.593 27.124 1.00 26.16 744 GLY A O 1
ATOM 1713 N N . ASP A 1 209 ? 54.446 53.519 28.523 1.00 24.53 745 ASP A N 1
ATOM 1714 C CA . ASP A 1 209 ? 53.302 53.119 27.694 1.00 18.16 745 ASP A CA 1
ATOM 1715 C C . ASP A 1 209 ? 52.719 54.282 26.909 1.00 20.58 745 ASP A C 1
ATOM 1716 O O . ASP A 1 209 ? 52.658 55.414 27.405 1.00 20.63 745 ASP A O 1
ATOM 1721 N N . HIS A 1 210 ? 52.322 53.994 25.679 1.00 16.65 746 HIS A N 1
ATOM 1722 C CA . HIS A 1 210 ? 51.693 54.993 24.822 1.00 17.66 746 HIS A CA 1
ATOM 1723 C C . HIS A 1 210 ? 50.284 54.542 24.504 1.00 19.83 746 HIS A C 1
ATOM 1724 O O . HIS A 1 210 ? 50.083 53.432 24.036 1.00 17.65 746 HIS A O 1
ATOM 1731 N N . LEU A 1 211 ? 49.314 55.421 24.745 1.00 16.50 747 LEU A N 1
ATOM 1732 C CA . LEU A 1 211 ? 47.913 55.072 24.621 1.00 14.52 747 LEU A CA 1
ATOM 1733 C C . LEU A 1 211 ? 47.337 55.804 23.428 1.00 17.61 747 LEU A C 1
ATOM 1734 O O . LEU A 1 211 ? 47.224 57.020 23.465 1.00 18.89 747 LEU A O 1
ATOM 1739 N N . PHE A 1 212 ? 47.009 55.057 22.378 1.00 13.69 748 PHE A N 1
ATOM 1740 C CA . PHE A 1 212 ? 46.542 55.610 21.106 1.00 16.51 748 PHE A CA 1
ATOM 1741 C C . PHE A 1 212 ? 45.026 55.513 21.016 1.00 15.43 748 PHE A C 1
ATOM 1742 O O . PHE A 1 212 ? 44.463 54.457 21.308 1.00 16.03 748 PHE A O 1
ATOM 1750 N N . MET A 1 213 ? 44.350 56.590 20.611 1.00 12.96 749 MET A N 1
ATOM 1751 C CA . MET A 1 213 ? 42.889 56.534 20.485 1.00 13.25 749 MET A CA 1
ATOM 1752 C C . MET A 1 213 ? 42.500 57.079 19.136 1.00 14.82 749 MET A C 1
ATOM 1753 O O . MET A 1 213 ? 43.043 58.090 18.722 1.00 14.17 749 MET A O 1
ATOM 1758 N N . ALA A 1 214 ? 41.590 56.395 18.438 1.00 12.43 750 ALA A N 1
ATOM 1759 C CA . ALA A 1 214 ? 41.055 56.898 17.177 1.00 12.71 750 ALA A CA 1
ATOM 1760 C C . ALA A 1 214 ? 39.557 56.856 17.290 1.00 11.33 750 ALA A C 1
ATOM 1761 O O . ALA A 1 214 ? 38.997 55.843 17.718 1.00 14.32 750 ALA A O 1
ATOM 1763 N N . ILE A 1 215 ? 38.895 57.941 16.882 1.00 12.09 751 ILE A N 1
ATOM 1764 C CA . ILE A 1 215 ? 37.446 58.038 16.997 1.00 13.74 751 ILE A CA 1
ATOM 1765 C C . ILE A 1 215 ? 36.921 58.611 15.697 1.00 12.04 751 ILE A C 1
ATOM 1766 O O . ILE A 1 215 ? 37.447 59.593 15.219 1.00 13.08 751 ILE A O 1
ATOM 1771 N N . HIS A 1 216 ? 35.911 57.980 15.103 1.00 13.03 752 HIS A N 1
ATOM 1772 C CA . HIS A 1 216 ? 35.371 58.545 13.880 1.00 12.50 752 HIS A CA 1
ATOM 1773 C C . HIS A 1 216 ? 34.886 59.985 14.106 1.00 12.54 752 HIS A C 1
ATOM 1774 O O . HIS A 1 216 ? 34.300 60.294 15.140 1.00 13.45 752 HIS A O 1
ATOM 1781 N N . HIS A 1 217 ? 35.145 60.869 13.141 1.00 11.89 753 HIS A N 1
ATOM 1782 C CA . HIS A 1 217 ? 34.837 62.291 13.361 1.00 12.24 753 HIS A CA 1
ATOM 1783 C C . HIS A 1 217 ? 33.342 62.566 13.580 1.00 13.80 753 HIS A C 1
ATOM 1784 O O . HIS A 1 217 ? 32.982 63.617 14.124 1.00 14.75 753 HIS A O 1
ATOM 1791 N N . LEU A 1 218 ? 32.478 61.636 13.164 1.00 14.12 754 LEU A N 1
ATOM 1792 C CA . LEU A 1 218 ? 31.034 61.860 13.295 1.00 10.97 754 LEU A CA 1
ATOM 1793 C C . LEU A 1 218 ? 30.598 62.076 14.735 1.00 13.18 754 LEU A C 1
ATOM 1794 O O . LEU A 1 218 ? 29.571 62.687 14.967 1.00 15.29 754 LEU A O 1
ATOM 1799 N N . VAL A 1 219 ? 31.395 61.606 15.700 1.00 12.85 755 VAL A N 1
ATOM 1800 C CA . VAL A 1 219 ? 30.983 61.683 17.084 1.00 14.19 755 VAL A CA 1
ATOM 1801 C C . VAL A 1 219 ? 31.995 62.427 17.995 1.00 12.21 755 VAL A C 1
ATOM 1802 O O . VAL A 1 219 ? 31.908 62.337 19.214 1.00 14.01 755 VAL A O 1
ATOM 1806 N N . VAL A 1 220 ? 32.911 63.196 17.413 1.00 10.79 756 VAL A N 1
ATOM 1807 C CA . VAL A 1 220 ? 33.901 63.884 18.253 1.00 12.44 756 VAL A CA 1
ATOM 1808 C C . VAL A 1 220 ? 34.413 65.182 17.629 1.00 13.35 756 VAL A C 1
ATOM 1809 O O . VAL A 1 220 ? 34.194 65.441 16.435 1.00 14.32 756 VAL A O 1
ATOM 1813 N N . ASP A 1 221 ? 35.033 66.041 18.445 1.00 9.20 757 ASP A N 1
ATOM 1814 C CA . ASP A 1 221 ? 35.670 67.232 17.924 1.00 11.41 757 ASP A CA 1
ATOM 1815 C C . ASP A 1 221 ? 36.671 67.719 18.968 1.00 11.65 757 ASP A C 1
ATOM 1816 O O . ASP A 1 221 ? 36.836 67.062 20.008 1.00 10.80 757 ASP A O 1
ATOM 1821 N N . GLY A 1 222 ? 37.375 68.815 18.666 1.00 11.64 758 GLY A N 1
ATOM 1822 C CA . GLY A 1 222 ? 38.433 69.306 19.559 1.00 12.50 758 GLY A CA 1
ATOM 1823 C C . GLY A 1 222 ? 38.027 69.530 21.015 1.00 11.44 758 GLY A C 1
ATOM 1824 O O . GLY A 1 222 ? 38.720 69.131 21.970 1.00 11.81 758 GLY A O 1
ATOM 1825 N N . ILE A 1 223 ? 36.887 70.164 21.200 1.00 11.46 759 ILE A N 1
ATOM 1826 C CA . ILE A 1 223 ? 36.413 70.367 22.568 1.00 11.49 759 ILE A CA 1
ATOM 1827 C C . ILE A 1 223 ? 36.097 69.021 23.248 1.00 12.49 759 ILE A C 1
ATOM 1828 O O . ILE A 1 223 ? 36.396 68.821 24.438 1.00 12.97 759 ILE A O 1
ATOM 1833 N N . SER A 1 224 ? 35.518 68.097 22.484 1.00 11.76 760 SER A N 1
ATOM 1834 C CA . SER A 1 224 ? 35.174 66.781 22.994 1.00 11.53 760 SER A CA 1
ATOM 1835 C C . SER A 1 224 ? 36.420 66.039 23.455 1.00 9.28 760 SER A C 1
ATOM 1836 O O . SER A 1 224 ? 36.383 65.354 24.449 1.00 12.70 760 SER A O 1
ATOM 1839 N N . TRP A 1 225 ? 37.500 66.151 22.698 1.00 9.60 761 TRP A N 1
ATOM 1840 C CA . TRP A 1 225 ? 38.730 65.450 23.097 1.00 12.37 761 TRP A CA 1
ATOM 1841 C C . TRP A 1 225 ? 39.207 65.953 24.444 1.00 12.50 761 TRP A C 1
ATOM 1842 O O . TRP A 1 225 ? 39.670 65.165 25.266 1.00 12.68 761 TRP A O 1
ATOM 1853 N N . ARG A 1 226 ? 39.078 67.262 24.682 1.00 11.96 762 ARG A N 1
ATOM 1854 C CA . ARG A 1 226 ? 39.498 67.778 25.978 1.00 12.78 762 ARG A CA 1
ATOM 1855 C C . ARG A 1 226 ? 38.658 67.179 27.085 1.00 13.77 762 ARG A C 1
ATOM 1856 O O . ARG A 1 226 ? 39.184 66.859 28.152 1.00 14.50 762 ARG A O 1
ATOM 1864 N N . ILE A 1 227 ? 37.365 67.020 26.827 1.00 12.19 763 ILE A N 1
ATOM 1865 C CA . ILE A 1 227 ? 36.458 66.438 27.824 1.00 14.05 763 ILE A CA 1
ATOM 1866 C C . ILE A 1 227 ? 36.907 64.998 28.116 1.00 12.46 763 ILE A C 1
ATOM 1867 O O . ILE A 1 227 ? 36.984 64.562 29.279 1.00 13.50 763 ILE A O 1
ATOM 1872 N N . LEU A 1 228 ? 37.201 64.258 27.057 1.00 10.61 764 LEU A N 1
ATOM 1873 C CA . LEU A 1 228 ? 37.628 62.870 27.224 1.00 12.57 764 LEU A CA 1
ATOM 1874 C C . LEU A 1 228 ? 38.938 62.764 27.972 1.00 14.05 764 LEU A C 1
ATOM 1875 O O . LEU A 1 228 ? 39.093 61.856 28.804 1.00 14.65 764 LEU A O 1
ATOM 1880 N N . PHE A 1 229 ? 39.889 63.664 27.705 1.00 14.55 765 PHE A N 1
ATOM 1881 C CA . PHE A 1 229 ? 41.148 63.604 28.452 1.00 14.34 765 PHE A CA 1
ATOM 1882 C C . PHE A 1 229 ? 40.901 63.854 29.939 1.00 16.03 765 PHE A C 1
ATOM 1883 O O . PHE A 1 229 ? 41.535 63.224 30.793 1.00 17.75 765 PHE A O 1
ATOM 1891 N N . GLU A 1 230 ? 39.999 64.781 30.252 1.00 17.53 766 GLU A N 1
ATOM 1892 C CA . GLU A 1 230 ? 39.756 65.107 31.653 1.00 14.93 766 GLU A CA 1
ATOM 1893 C C . GLU A 1 230 ? 39.125 63.912 32.369 1.00 19.12 766 GLU A C 1
ATOM 1894 O O . GLU A 1 230 ? 39.492 63.579 33.504 1.00 18.02 766 GLU A O 1
ATOM 1900 N N . ASP A 1 231 ? 38.177 63.258 31.710 1.00 16.80 767 ASP A N 1
ATOM 1901 C CA . ASP A 1 231 ? 37.499 62.140 32.367 1.00 19.46 767 ASP A CA 1
ATOM 1902 C C . ASP A 1 231 ? 38.359 60.888 32.400 1.00 16.77 767 ASP A C 1
ATOM 1903 O O . ASP A 1 231 ? 38.238 60.083 33.337 1.00 16.33 767 ASP A O 1
ATOM 1908 N N . LEU A 1 232 ? 39.235 60.732 31.406 1.00 13.64 768 LEU A N 1
ATOM 1909 C CA . LEU A 1 232 ? 40.229 59.641 31.452 1.00 16.75 768 LEU A CA 1
ATOM 1910 C C . LEU A 1 232 ? 41.119 59.809 32.677 1.00 19.61 768 LEU A C 1
ATOM 1911 O O . LEU A 1 232 ? 41.320 58.867 33.465 1.00 17.06 768 LEU A O 1
ATOM 1916 N N . ALA A 1 233 ? 41.614 61.032 32.869 1.00 18.71 769 ALA A N 1
ATOM 1917 C CA . ALA A 1 233 ? 42.491 61.311 34.011 1.00 20.45 769 ALA A CA 1
ATOM 1918 C C . ALA A 1 233 ? 41.753 61.109 35.343 1.00 18.09 769 ALA A C 1
ATOM 1919 O O . ALA A 1 233 ? 42.317 60.526 36.286 1.00 20.97 769 ALA A O 1
ATOM 1921 N N . THR A 1 234 ? 40.505 61.558 35.424 1.00 15.77 770 THR A N 1
ATOM 1922 C CA . THR A 1 234 ? 39.728 61.462 36.659 1.00 17.95 770 THR A CA 1
ATOM 1923 C C . THR A 1 234 ? 39.406 60.006 37.009 1.00 20.82 770 THR A C 1
ATOM 1924 O O . THR A 1 234 ? 39.634 59.544 38.145 1.00 20.27 770 THR A O 1
ATOM 1928 N N . ALA A 1 235 ? 38.877 59.286 36.025 1.00 18.23 771 ALA A N 1
ATOM 1929 C CA . ALA A 1 235 ? 38.493 57.897 36.208 1.00 21.22 771 ALA A CA 1
ATOM 1930 C C . ALA A 1 235 ? 39.700 57.022 36.540 1.00 18.56 771 ALA A C 1
ATOM 1931 O O . ALA A 1 235 ? 39.629 56.116 37.375 1.00 19.41 771 ALA A O 1
ATOM 1933 N N . TYR A 1 236 ? 40.805 57.281 35.866 1.00 16.43 772 TYR A N 1
ATOM 1934 C CA . TYR A 1 236 ? 41.990 56.458 36.064 1.00 18.14 772 TYR A CA 1
ATOM 1935 C C . TYR A 1 236 ? 42.520 56.650 37.485 1.00 20.61 772 TYR A C 1
ATOM 1936 O O . TYR A 1 236 ? 42.904 55.672 38.168 1.00 21.51 772 TYR A O 1
ATOM 1945 N N . GLU A 1 237 ? 42.534 57.906 37.932 1.00 18.86 773 GLU A N 1
ATOM 1946 C CA . GLU A 1 237 ? 43.011 58.227 39.272 1.00 23.95 773 GLU A CA 1
ATOM 1947 C C . GLU A 1 237 ? 42.105 57.618 40.337 1.00 27.71 773 GLU A C 1
ATOM 1948 O O . GLU A 1 237 ? 42.597 57.064 41.333 1.00 28.02 773 GLU A O 1
ATOM 1954 N N . GLN A 1 238 ? 40.789 57.693 40.127 1.00 21.33 774 GLN A N 1
ATOM 1955 C CA . GLN A 1 238 ? 39.854 57.032 41.034 1.00 24.45 774 GLN A CA 1
ATOM 1956 C C . GLN A 1 238 ? 40.113 55.533 41.072 1.00 26.92 774 GLN A C 1
ATOM 1957 O O . GLN A 1 238 ? 40.262 54.963 42.152 1.00 26.48 774 GLN A O 1
ATOM 1963 N N . ALA A 1 239 ? 40.175 54.889 39.909 1.00 20.98 775 ALA A N 1
ATOM 1964 C CA . ALA A 1 239 ? 40.345 53.442 39.904 1.00 23.54 775 ALA A CA 1
ATOM 1965 C C . ALA A 1 239 ? 41.684 53.029 40.488 1.00 24.42 775 ALA A C 1
ATOM 1966 O O . ALA A 1 239 ? 41.762 52.014 41.175 1.00 27.19 775 ALA A O 1
ATOM 1968 N N . MET A 1 240 ? 42.744 53.790 40.217 1.00 24.32 776 MET A N 1
ATOM 1969 C CA . MET A 1 240 ? 44.078 53.350 40.625 1.00 24.82 776 MET A CA 1
ATOM 1970 C C . MET A 1 240 ? 44.190 53.440 42.145 1.00 29.44 776 MET A C 1
ATOM 1971 O O . MET A 1 240 ? 45.029 52.776 42.759 1.00 31.25 776 MET A O 1
ATOM 1976 N N . HIS A 1 241 ? 43.318 54.238 42.748 1.00 25.15 777 HIS A N 1
ATOM 1977 C CA . HIS A 1 241 ? 43.283 54.385 44.206 1.00 29.80 777 HIS A CA 1
ATOM 1978 C C . HIS A 1 241 ? 42.096 53.622 44.784 1.00 29.54 777 HIS A C 1
ATOM 1979 O O . HIS A 1 241 ? 41.660 53.885 45.905 1.00 31.41 777 HIS A O 1
ATOM 1986 N N . GLN A 1 242 ? 41.574 52.682 44.003 1.00 26.54 778 GLN A N 1
ATOM 1987 C CA . GLN A 1 242 ? 40.440 51.854 44.406 1.00 30.11 778 GLN A CA 1
ATOM 1988 C C . GLN A 1 242 ? 39.252 52.643 44.931 1.00 31.56 778 GLN A C 1
ATOM 1989 O O . GLN A 1 242 ? 38.621 52.256 45.906 1.00 30.61 778 GLN A O 1
ATOM 1995 N N . GLN A 1 243 ? 38.936 53.754 44.270 1.00 30.42 779 GLN A N 1
ATOM 1996 C CA . GLN A 1 243 ? 37.711 54.491 44.552 1.00 28.92 779 GLN A CA 1
ATOM 1997 C C . GLN A 1 243 ? 36.698 54.262 43.445 1.00 27.91 779 GLN A C 1
ATOM 1998 O O . GLN A 1 243 ? 37.067 53.956 42.311 1.00 24.49 779 GLN A O 1
ATOM 2004 N N . THR A 1 244 ? 35.423 54.426 43.757 1.00 29.14 780 THR A N 1
ATOM 2005 C CA . THR A 1 244 ? 34.416 54.257 42.723 1.00 27.07 780 THR A CA 1
ATOM 2006 C C . THR A 1 244 ? 34.616 55.297 41.623 1.00 29.65 780 THR A C 1
ATOM 2007 O O . THR A 1 244 ? 34.903 56.466 41.898 1.00 25.77 780 THR A O 1
ATOM 2011 N N . ILE A 1 245 ? 34.507 54.848 40.379 1.00 26.81 781 ILE A N 1
ATOM 2012 C CA . ILE A 1 245 ? 34.642 55.750 39.244 1.00 23.96 781 ILE A CA 1
ATOM 2013 C C . ILE A 1 245 ? 33.393 56.601 39.185 1.00 21.94 781 ILE A C 1
ATOM 2014 O O . ILE A 1 245 ? 32.276 56.081 39.229 1.00 27.35 781 ILE A O 1
ATOM 2019 N N . ALA A 1 246 ? 33.588 57.912 39.131 1.00 25.09 782 ALA A N 1
ATOM 2020 C CA . ALA A 1 246 ? 32.465 58.844 39.102 1.00 28.63 782 ALA A CA 1
ATOM 2021 C C . ALA A 1 246 ? 32.846 60.083 38.323 1.00 22.36 782 ALA A C 1
ATOM 2022 O O . ALA A 1 246 ? 33.799 60.775 38.675 1.00 22.39 782 ALA A O 1
ATOM 2024 N N . LEU A 1 247 ? 32.090 60.355 37.265 1.00 19.11 783 LEU A N 1
ATOM 2025 C CA . LEU A 1 247 ? 32.365 61.502 36.424 1.00 19.70 783 LEU A CA 1
ATOM 2026 C C . LEU A 1 247 ? 31.370 62.617 36.716 1.00 20.73 783 LEU A C 1
ATOM 2027 O O . LEU A 1 247 ? 30.336 62.367 37.339 1.00 19.22 783 LEU A O 1
ATOM 2032 N N . PRO A 1 248 ? 31.695 63.858 36.300 1.00 19.66 784 PRO A N 1
ATOM 2033 C CA . PRO A 1 248 ? 30.781 64.992 36.465 1.00 19.13 784 PRO A CA 1
ATOM 2034 C C . PRO A 1 248 ? 29.432 64.709 35.828 1.00 21.73 784 PRO A C 1
ATOM 2035 O O . PRO A 1 248 ? 29.359 63.880 34.924 1.00 22.77 784 PRO A O 1
ATOM 2039 N N . GLU A 1 249 ? 28.387 65.391 36.290 1.00 22.44 785 GLU A N 1
ATOM 2040 C CA . GLU A 1 249 ? 27.062 65.249 35.707 1.00 25.93 785 GLU A CA 1
ATOM 2041 C C . GLU A 1 249 ? 27.122 65.524 34.208 1.00 18.41 785 GLU A C 1
ATOM 2042 O O . GLU A 1 249 ? 27.958 66.316 33.756 1.00 18.42 785 GLU A O 1
ATOM 2048 N N . LYS A 1 250 ? 26.280 64.827 33.454 1.00 23.17 786 LYS A N 1
ATOM 2049 C CA . LYS A 1 250 ? 26.179 65.057 32.011 1.00 16.71 786 LYS A CA 1
ATOM 2050 C C . LYS A 1 250 ? 25.569 66.408 31.754 1.00 20.78 786 LYS A C 1
ATOM 2051 O O . LYS A 1 250 ? 24.629 66.821 32.454 1.00 18.85 786 LYS A O 1
ATOM 2057 N N . THR A 1 251 ? 26.079 67.094 30.739 1.00 16.66 787 THR A N 1
ATOM 2058 C CA . THR A 1 251 ? 25.325 68.216 30.175 1.00 16.04 787 THR A CA 1
ATOM 2059 C C . THR A 1 251 ? 24.358 67.617 29.152 1.00 18.54 787 THR A C 1
ATOM 2060 O O . THR A 1 251 ? 24.128 66.404 29.156 1.00 17.74 787 THR A O 1
ATOM 2064 N N . ASP A 1 252 ? 23.734 68.450 28.319 1.00 15.99 788 ASP A N 1
ATOM 2065 C CA . ASP A 1 252 ? 22.638 67.959 27.481 1.00 15.77 788 ASP A CA 1
ATOM 2066 C C . ASP A 1 252 ? 23.150 67.014 26.409 1.00 16.05 788 ASP A C 1
ATOM 2067 O O . ASP A 1 252 ? 24.255 67.182 25.882 1.00 16.53 788 ASP A O 1
ATOM 2072 N N . SER A 1 253 ? 22.359 65.993 26.124 1.00 18.69 789 SER A N 1
ATOM 2073 C CA . SER A 1 253 ? 22.756 64.981 25.165 1.00 16.85 789 SER A CA 1
ATOM 2074 C C . SER A 1 253 ? 22.812 65.507 23.743 1.00 16.00 789 SER A C 1
ATOM 2075 O O . SER A 1 253 ? 22.133 66.475 23.384 1.00 14.36 789 SER A O 1
ATOM 2078 N N . PHE A 1 254 ? 23.616 64.837 22.922 1.00 15.05 790 PHE A N 1
ATOM 2079 C CA . PHE A 1 254 ? 23.685 65.174 21.517 1.00 16.56 790 PHE A CA 1
ATOM 2080 C C . PHE A 1 254 ? 22.286 64.960 20.949 1.00 18.16 790 PHE A C 1
ATOM 2081 O O . PHE A 1 254 ? 21.824 65.730 20.093 1.00 18.10 790 PHE A O 1
ATOM 2089 N N . LYS A 1 255 ? 21.595 63.937 21.450 1.00 16.40 791 LYS A N 1
ATOM 2090 C CA . LYS A 1 255 ? 20.219 63.690 21.027 1.00 19.31 791 LYS A CA 1
ATOM 2091 C C . LYS A 1 255 ? 19.325 64.896 21.309 1.00 17.92 791 LYS A C 1
ATOM 2092 O O . LYS A 1 255 ? 18.642 65.372 20.408 1.00 20.50 791 LYS A O 1
ATOM 2098 N N . ASP A 1 256 ? 19.311 65.366 22.553 1.00 18.29 792 ASP A N 1
ATOM 2099 C CA . ASP A 1 256 ? 18.457 66.504 22.931 1.00 21.10 792 ASP A CA 1
ATOM 2100 C C . ASP A 1 256 ? 18.865 67.770 22.177 1.00 21.88 792 ASP A C 1
ATOM 2101 O O . ASP A 1 256 ? 18.016 68.528 21.698 1.00 19.41 792 ASP A O 1
ATOM 2106 N N . TRP A 1 257 ? 20.174 67.988 22.049 1.00 15.98 793 TRP A N 1
ATOM 2107 C CA . TRP A 1 257 ? 20.677 69.107 21.251 1.00 17.28 793 TRP A CA 1
ATOM 2108 C C . TRP A 1 257 ? 20.133 69.093 19.814 1.00 18.03 793 TRP A C 1
ATOM 2109 O O . TRP A 1 257 ? 19.631 70.108 19.307 1.00 18.66 793 TRP A O 1
ATOM 2120 N N . SER A 1 258 ? 20.220 67.941 19.154 1.00 15.62 794 SER A N 1
ATOM 2121 C CA . SER A 1 258 ? 19.786 67.838 17.762 1.00 17.46 794 SER A CA 1
ATOM 2122 C C . SER A 1 258 ? 18.283 68.113 17.624 1.00 17.72 794 SER A C 1
ATOM 2123 O O . SER A 1 258 ? 17.840 68.732 16.649 1.00 18.10 794 SER A O 1
ATOM 2126 N N . ILE A 1 259 ? 17.506 67.660 18.600 1.00 17.19 795 ILE A N 1
ATOM 2127 C CA . ILE A 1 259 ? 16.061 67.896 18.558 1.00 21.97 795 ILE A CA 1
ATOM 2128 C C . ILE A 1 259 ? 15.768 69.398 18.610 1.00 23.38 795 ILE A C 1
ATOM 2129 O O . ILE A 1 259 ? 15.014 69.925 17.783 1.00 22.35 795 ILE A O 1
ATOM 2134 N N . GLU A 1 260 ? 16.400 70.080 19.557 1.00 18.45 796 GLU A N 1
ATOM 2135 C CA . GLU A 1 260 ? 16.166 71.492 19.747 1.00 21.31 796 GLU A CA 1
ATOM 2136 C C . GLU A 1 260 ? 16.741 72.302 18.587 1.00 23.05 796 GLU A C 1
ATOM 2137 O O . GLU A 1 260 ? 16.209 73.355 18.237 1.00 16.81 796 GLU A O 1
ATOM 2143 N N . LEU A 1 261 ? 17.820 71.810 17.984 1.00 17.73 797 LEU A N 1
ATOM 2144 C CA . LEU A 1 261 ? 18.454 72.540 16.902 1.00 16.34 797 LEU A CA 1
ATOM 2145 C C . LEU A 1 261 ? 17.550 72.549 15.678 1.00 18.33 797 LEU A C 1
ATOM 2146 O O . LEU A 1 261 ? 17.436 73.554 14.979 1.00 18.98 797 LEU A O 1
ATOM 2151 N N . GLU A 1 262 ? 16.911 71.420 15.421 1.00 18.42 798 GLU A N 1
ATOM 2152 C CA . GLU A 1 262 ? 16.071 71.320 14.240 1.00 21.96 798 GLU A CA 1
ATOM 2153 C C . GLU A 1 262 ? 14.843 72.227 14.412 1.00 20.97 798 GLU A C 1
ATOM 2154 O O . GLU A 1 262 ? 14.339 72.788 13.435 1.00 20.57 798 GLU A O 1
ATOM 2160 N N . LYS A 1 263 ? 14.380 72.388 15.648 1.00 20.49 799 LYS A N 1
ATOM 2161 C CA . LYS A 1 263 ? 13.255 73.293 15.935 1.00 21.45 799 LYS A CA 1
ATOM 2162 C C . LYS A 1 263 ? 13.689 74.726 15.761 1.00 22.15 799 LYS A C 1
ATOM 2163 O O . LYS A 1 263 ? 12.983 75.555 15.170 1.00 21.25 799 LYS A O 1
ATOM 2169 N N . TYR A 1 264 ? 14.870 75.024 16.292 1.00 17.84 800 TYR A N 1
ATOM 2170 C CA . TYR A 1 264 ? 15.429 76.352 16.134 1.00 16.85 800 TYR A CA 1
ATOM 2171 C C . TYR A 1 264 ? 15.524 76.722 14.648 1.00 16.69 800 TYR A C 1
ATOM 2172 O O . TYR A 1 264 ? 15.278 77.873 14.291 1.00 17.94 800 TYR A O 1
ATOM 2181 N N . ALA A 1 265 ? 15.847 75.741 13.798 1.00 16.07 801 ALA A N 1
ATOM 2182 C CA . ALA A 1 265 ? 16.119 75.971 12.377 1.00 15.99 801 ALA A CA 1
ATOM 2183 C C . ALA A 1 265 ? 14.894 76.528 11.655 1.00 20.01 801 ALA A C 1
ATOM 2184 O O . ALA A 1 265 ? 15.012 77.164 10.606 1.00 17.80 801 ALA A O 1
ATOM 2186 N N . ASN A 1 266 ? 13.726 76.245 12.223 1.00 17.67 802 ASN A N 1
ATOM 2187 C CA . ASN A 1 266 ? 12.468 76.703 11.632 1.00 20.91 802 ASN A CA 1
ATOM 2188 C C . ASN A 1 266 ? 11.720 77.736 12.480 1.00 24.32 802 ASN A C 1
ATOM 2189 O O . ASN A 1 266 ? 10.536 78.051 12.230 1.00 23.36 802 ASN A O 1
ATOM 2194 N N . SER A 1 267 ? 12.403 78.286 13.470 1.00 21.08 803 SER A N 1
ATOM 2195 C CA . SER A 1 267 ? 11.773 79.263 14.347 1.00 20.58 803 SER A CA 1
ATOM 2196 C C . SER A 1 267 ? 11.801 80.633 13.698 1.00 21.55 803 SER A C 1
ATOM 2197 O O . SER A 1 267 ? 12.721 80.956 12.956 1.00 19.47 803 SER A O 1
ATOM 2200 N N . GLU A 1 268 ? 10.796 81.458 13.974 1.00 19.43 804 GLU A N 1
ATOM 2201 C CA . GLU A 1 268 ? 10.763 82.755 13.323 1.00 19.42 804 GLU A CA 1
ATOM 2202 C C . GLU A 1 268 ? 11.932 83.634 13.741 1.00 22.58 804 GLU A C 1
ATOM 2203 O O . GLU A 1 268 ? 12.450 84.383 12.916 1.00 26.42 804 GLU A O 1
ATOM 2209 N N . LEU A 1 269 ? 12.325 83.557 15.014 1.00 21.97 805 LEU A N 1
ATOM 2210 C CA . LEU A 1 269 ? 13.440 84.348 15.518 1.00 29.38 805 LEU A CA 1
ATOM 2211 C C . LEU A 1 269 ? 14.705 84.061 14.717 1.00 26.42 805 LEU A C 1
ATOM 2212 O O . LEU A 1 269 ? 15.475 84.980 14.398 1.00 25.88 805 LEU A O 1
ATOM 2217 N N . PHE A 1 270 ? 14.898 82.797 14.364 1.00 22.00 806 PHE A N 1
ATOM 2218 C CA . PHE A 1 270 ? 16.054 82.432 13.556 1.00 20.16 806 PHE A CA 1
ATOM 2219 C C . PHE A 1 270 ? 15.894 82.872 12.101 1.00 23.91 806 PHE A C 1
ATOM 2220 O O . PHE A 1 270 ? 16.814 83.410 11.519 1.00 20.40 806 PHE A O 1
ATOM 2228 N N . LEU A 1 271 ? 14.722 82.659 11.510 1.00 20.91 807 LEU A N 1
ATOM 2229 C CA . LEU A 1 271 ? 14.509 83.016 10.114 1.00 21.27 807 LEU A CA 1
ATOM 2230 C C . LEU A 1 271 ? 14.750 84.497 9.862 1.00 19.53 807 LEU A C 1
ATOM 2231 O O . LEU A 1 271 ? 15.158 84.901 8.766 1.00 22.33 807 LEU A O 1
ATOM 2236 N N . GLU A 1 272 ? 14.481 85.300 10.882 1.00 20.60 808 GLU A N 1
ATOM 2237 C CA . GLU A 1 272 ? 14.680 86.740 10.794 1.00 24.41 808 GLU A CA 1
ATOM 2238 C C . GLU A 1 272 ? 16.135 87.115 10.585 1.00 27.80 808 GLU A C 1
ATOM 2239 O O . GLU A 1 272 ? 16.438 88.250 10.213 1.00 23.98 808 GLU A O 1
ATOM 2245 N N . GLU A 1 273 ? 17.045 86.180 10.849 1.00 21.29 809 GLU A N 1
ATOM 2246 C CA . GLU A 1 273 ? 18.455 86.495 10.697 1.00 22.34 809 GLU A CA 1
ATOM 2247 C C . GLU A 1 273 ? 18.908 86.363 9.248 1.00 21.56 809 GLU A C 1
ATOM 2248 O O . GLU A 1 273 ? 20.042 86.696 8.923 1.00 21.70 809 GLU A O 1
ATOM 2254 N N . ALA A 1 274 ? 18.024 85.896 8.372 1.00 19.11 810 ALA A N 1
ATOM 2255 C CA . ALA A 1 274 ? 18.397 85.662 6.980 1.00 21.71 810 ALA A CA 1
ATOM 2256 C C . ALA A 1 274 ? 19.003 86.899 6.330 1.00 24.99 810 ALA A C 1
ATOM 2257 O O . ALA A 1 274 ? 19.914 86.779 5.523 1.00 22.40 810 ALA A O 1
ATOM 2259 N N . GLU A 1 275 ? 18.529 88.090 6.695 1.00 22.37 811 GLU A N 1
ATOM 2260 C CA . GLU A 1 275 ? 18.986 89.294 5.996 1.00 29.75 811 GLU A CA 1
ATOM 2261 C C . GLU A 1 275 ? 20.473 89.569 6.230 1.00 26.96 811 GLU A C 1
ATOM 2262 O O . GLU A 1 275 ? 21.139 90.173 5.391 1.00 27.83 811 GLU A O 1
ATOM 2268 N N . TYR A 1 276 ? 20.995 89.089 7.354 1.00 22.60 812 TYR A N 1
ATOM 2269 C CA . TYR A 1 276 ? 22.391 89.293 7.693 1.00 24.35 812 TYR A CA 1
ATOM 2270 C C . TYR A 1 276 ? 23.321 88.510 6.793 1.00 20.02 812 TYR A C 1
ATOM 2271 O O . TYR A 1 276 ? 24.535 88.730 6.823 1.00 23.26 812 TYR A O 1
ATOM 2280 N N . TRP A 1 277 ? 22.752 87.605 5.998 1.00 17.45 813 TRP A N 1
ATOM 2281 C CA . TRP A 1 277 ? 23.523 86.706 5.138 1.00 20.04 813 TRP A CA 1
ATOM 2282 C C . TRP A 1 277 ? 23.506 87.126 3.665 1.00 22.55 813 TRP A C 1
ATOM 2283 O O . TRP A 1 277 ? 24.197 86.541 2.841 1.00 21.72 813 TRP A O 1
ATOM 2294 N N . HIS A 1 278 ? 22.705 88.142 3.343 1.00 19.44 814 HIS A N 1
ATOM 2295 C CA . HIS A 1 278 ? 22.527 88.541 1.953 1.00 26.32 814 HIS A CA 1
ATOM 2296 C C . HIS A 1 278 ? 23.843 89.022 1.365 1.00 25.44 814 HIS A C 1
ATOM 2297 O O . HIS A 1 278 ? 24.044 88.951 0.153 1.00 26.72 814 HIS A O 1
ATOM 2304 N N . HIS A 1 279 ? 24.755 89.484 2.229 1.00 24.16 815 HIS A N 1
ATOM 2305 C CA . HIS A 1 279 ? 26.054 89.960 1.764 1.00 23.98 815 HIS A CA 1
ATOM 2306 C C . HIS A 1 279 ? 26.794 88.903 0.957 1.00 22.02 815 HIS A C 1
ATOM 2307 O O . HIS A 1 279 ? 27.581 89.238 0.082 1.00 25.63 815 HIS A O 1
ATOM 2314 N N . LEU A 1 280 ? 26.552 87.624 1.252 1.00 21.32 816 LEU A N 1
ATOM 2315 C CA . LEU A 1 280 ? 27.214 86.550 0.511 1.00 22.24 816 LEU A CA 1
ATOM 2316 C C . LEU A 1 280 ? 26.825 86.533 -0.961 1.00 23.01 816 LEU A C 1
ATOM 2317 O O . LEU A 1 280 ? 27.607 86.100 -1.798 1.00 23.90 816 LEU A O 1
ATOM 2322 N N . ASN A 1 281 ? 25.609 86.995 -1.259 1.00 25.96 817 ASN A N 1
ATOM 2323 C CA . ASN A 1 281 ? 25.091 86.976 -2.624 1.00 24.83 817 ASN A CA 1
ATOM 2324 C C . ASN A 1 281 ? 25.845 87.952 -3.521 1.00 26.61 817 ASN A C 1
ATOM 2325 O O . ASN A 1 281 ? 25.697 87.919 -4.744 1.00 31.17 817 ASN A O 1
ATOM 2330 N N . TYR A 1 282 ? 26.644 88.820 -2.904 1.00 25.72 818 TYR A N 1
ATOM 2331 C CA . TYR A 1 282 ? 27.369 89.857 -3.630 1.00 29.80 818 TYR A CA 1
ATOM 2332 C C . TYR A 1 282 ? 28.808 89.478 -3.896 1.00 34.49 818 TYR A C 1
ATOM 2333 O O . TYR A 1 282 ? 29.561 90.265 -4.465 1.00 33.19 818 TYR A O 1
ATOM 2342 N N . TYR A 1 283 ? 29.199 88.276 -3.482 1.00 33.21 819 TYR A N 1
ATOM 2343 C CA . TYR A 1 283 ? 30.504 87.766 -3.858 1.00 32.30 819 TYR A CA 1
ATOM 2344 C C . TYR A 1 283 ? 30.332 87.001 -5.152 1.00 36.13 819 TYR A C 1
ATOM 2345 O O . TYR A 1 283 ? 29.830 85.881 -5.158 1.00 32.46 819 TYR A O 1
ATOM 2354 N N . THR A 1 284 ? 30.689 87.630 -6.258 1.00 40.78 820 THR A N 1
ATOM 2355 C CA . THR A 1 284 ? 30.507 87.001 -7.540 1.00 40.34 820 THR A CA 1
ATOM 2356 C C . THR A 1 284 ? 31.778 86.867 -8.314 1.00 47.16 820 THR A C 1
ATOM 2357 O O . THR A 1 284 ? 31.811 86.320 -9.382 1.00 47.63 820 THR A O 1
ATOM 2361 N N . ASP A 1 285 ? 32.814 87.397 -7.734 1.00 46.71 821 ASP A N 1
ATOM 2362 C CA . ASP A 1 285 ? 34.101 87.410 -8.325 1.00 54.81 821 ASP A CA 1
ATOM 2363 C C . ASP A 1 285 ? 34.600 85.993 -8.471 1.00 52.23 821 ASP A C 1
ATOM 2364 O O . ASP A 1 285 ? 35.325 85.701 -9.390 1.00 62.38 821 ASP A O 1
ATOM 2369 N N . ASN A 1 286 ? 34.187 85.103 -7.587 1.00 51.06 822 ASN A N 1
ATOM 2370 C CA . ASN A 1 286 ? 34.560 83.721 -7.729 1.00 56.79 822 ASN A CA 1
ATOM 2371 C C . ASN A 1 286 ? 36.050 83.514 -7.976 1.00 57.39 822 ASN A C 1
ATOM 2372 O O . ASN A 1 286 ? 36.446 82.653 -8.722 1.00 55.94 822 ASN A O 1
ATOM 2377 N N . VAL A 1 287 ? 36.864 84.327 -7.329 1.00 60.36 823 VAL A N 1
ATOM 2378 C CA . VAL A 1 287 ? 38.331 84.288 -7.436 1.00 54.46 823 VAL A CA 1
ATOM 2379 C C . VAL A 1 287 ? 38.949 82.910 -7.207 1.00 55.40 823 VAL A C 1
ATOM 2380 O O . VAL A 1 287 ? 38.916 82.406 -6.119 1.00 54.51 823 VAL A O 1
ATOM 2384 N N . GLN A 1 288 ? 39.528 82.315 -8.235 1.00 52.02 824 GLN A N 1
ATOM 2385 C CA . GLN A 1 288 ? 40.184 81.016 -8.108 1.00 53.56 824 GLN A CA 1
ATOM 2386 C C . GLN A 1 288 ? 41.700 81.175 -8.088 1.00 47.84 824 GLN A C 1
ATOM 2387 O O . GLN A 1 288 ? 42.284 81.765 -8.993 1.00 50.86 824 GLN A O 1
ATOM 2393 N N . ILE A 1 289 ? 42.336 80.649 -7.050 1.00 41.14 825 ILE A N 1
ATOM 2394 C CA . ILE A 1 289 ? 43.775 80.805 -6.901 1.00 35.87 825 ILE A CA 1
ATOM 2395 C C . ILE A 1 289 ? 44.554 79.972 -7.931 1.00 40.73 825 ILE A C 1
ATOM 2396 O O . ILE A 1 289 ? 44.179 78.846 -8.253 1.00 41.29 825 ILE A O 1
ATOM 2401 N N . LYS A 1 290 ? 45.642 80.527 -8.450 1.00 39.24 826 LYS A N 1
ATOM 2402 C CA . LYS A 1 290 ? 46.439 79.802 -9.434 1.00 40.70 826 LYS A CA 1
ATOM 2403 C C . LYS A 1 290 ? 47.182 78.630 -8.797 1.00 37.01 826 LYS A C 1
ATOM 2404 O O . LYS A 1 290 ? 47.700 78.738 -7.680 1.00 33.86 826 LYS A O 1
ATOM 2410 N N . LYS A 1 291 ? 47.216 77.504 -9.505 1.00 33.08 827 LYS A N 1
ATOM 2411 C CA . LYS A 1 291 ? 47.970 76.338 -9.063 1.00 33.20 827 LYS A CA 1
ATOM 2412 C C . LYS A 1 291 ? 49.228 76.134 -9.895 1.00 31.57 827 LYS A C 1
ATOM 2413 O O . LYS A 1 291 ? 49.295 76.547 -11.053 1.00 36.43 827 LYS A O 1
ATOM 2419 N N . ASP A 1 292 ? 50.224 75.490 -9.305 1.00 27.08 828 ASP A N 1
ATOM 2420 C CA . ASP A 1 292 ? 51.452 75.171 -10.032 1.00 30.18 828 ASP A CA 1
ATOM 2421 C C . ASP A 1 292 ? 51.169 74.147 -11.132 1.00 34.99 828 ASP A C 1
ATOM 2422 O O . ASP A 1 292 ? 51.755 74.209 -12.212 1.00 32.21 828 ASP A O 1
ATOM 2427 N N . TYR A 1 293 ? 50.296 73.202 -10.847 1.00 33.52 829 TYR A N 1
ATOM 2428 C CA . TYR A 1 293 ? 49.986 72.157 -11.788 1.00 31.59 829 TYR A CA 1
ATOM 2429 C C . TYR A 1 293 ? 48.525 71.897 -11.958 1.00 41.90 829 TYR A C 1
ATOM 2430 O O . TYR A 1 293 ? 47.737 72.102 -11.088 1.00 35.76 829 TYR A O 1
ATOM 2439 N N . VAL A 1 294 ? 48.170 71.411 -13.124 1.00 42.43 830 VAL A N 1
ATOM 2440 C CA . VAL A 1 294 ? 46.808 71.082 -13.413 1.00 42.73 830 VAL A CA 1
ATOM 2441 C C . VAL A 1 294 ? 46.587 69.662 -12.950 1.00 46.08 830 VAL A C 1
ATOM 2442 O O . VAL A 1 294 ? 47.367 68.801 -13.232 1.00 46.91 830 VAL A O 1
ATOM 2446 N N . THR A 1 295 ? 45.524 69.435 -12.206 1.00 48.66 831 THR A N 1
ATOM 2447 C CA . THR A 1 295 ? 45.249 68.111 -11.726 1.00 49.11 831 THR A CA 1
ATOM 2448 C C . THR A 1 295 ? 43.796 67.859 -11.462 1.00 51.54 831 THR A C 1
ATOM 2449 O O . THR A 1 295 ? 43.013 68.751 -11.295 1.00 55.48 831 THR A O 1
ATOM 2453 N N . MET A 1 296 ? 43.443 66.594 -11.456 1.00 52.85 832 MET A N 1
ATOM 2454 C CA . MET A 1 296 ? 42.084 66.192 -11.206 1.00 59.71 832 MET A CA 1
ATOM 2455 C C . MET A 1 296 ? 42.060 65.124 -10.119 1.00 63.16 832 MET A C 1
ATOM 2456 O O . MET A 1 296 ? 43.059 64.541 -9.783 1.00 58.47 832 MET A O 1
ATOM 2461 N N . ASN A 1 297 ? 40.879 64.887 -9.600 1.00 67.93 833 ASN A N 1
ATOM 2462 C CA . ASN A 1 297 ? 40.635 63.902 -8.555 1.00 61.98 833 ASN A CA 1
ATOM 2463 C C . ASN A 1 297 ? 41.767 63.666 -7.569 1.00 58.71 833 ASN A C 1
ATOM 2464 O O . ASN A 1 297 ? 42.444 62.675 -7.570 1.00 48.93 833 ASN A O 1
ATOM 2469 N N . ASN A 1 298 ? 41.890 64.663 -6.726 1.00 49.05 834 ASN A N 1
ATOM 2470 C CA . ASN A 1 298 ? 42.786 64.810 -5.646 1.00 41.30 834 ASN A CA 1
ATOM 2471 C C . ASN A 1 298 ? 42.332 63.928 -4.496 1.00 30.74 834 ASN A C 1
ATOM 2472 O O . ASN A 1 298 ? 41.236 63.960 -4.128 1.00 38.27 834 ASN A O 1
ATOM 2477 N N . LYS A 1 299 ? 43.210 63.121 -3.977 1.00 32.14 835 LYS A N 1
ATOM 2478 C CA . LYS A 1 299 ? 42.911 62.209 -2.907 1.00 28.49 835 LYS A CA 1
ATOM 2479 C C . LYS A 1 299 ? 43.763 62.509 -1.704 1.00 27.39 835 LYS A C 1
ATOM 2480 O O . LYS A 1 299 ? 44.807 63.059 -1.842 1.00 24.77 835 LYS A O 1
ATOM 2486 N N . GLN A 1 300 ? 43.293 62.127 -0.538 1.00 25.06 836 GLN A N 1
ATOM 2487 C CA . GLN A 1 300 ? 44.017 62.398 0.682 1.00 24.24 836 GLN A CA 1
ATOM 2488 C C . GLN A 1 300 ? 45.421 61.892 0.693 1.00 28.84 836 GLN A C 1
ATOM 2489 O O . GLN A 1 300 ? 46.237 62.487 1.285 1.00 23.61 836 GLN A O 1
ATOM 2495 N N . LYS A 1 301 ? 45.668 60.772 0.038 1.00 21.38 837 LYS A N 1
ATOM 2496 C CA . LYS A 1 301 ? 47.022 60.236 0.068 1.00 22.82 837 LYS A CA 1
ATOM 2497 C C . LYS A 1 301 ? 48.050 61.194 -0.533 1.00 25.54 837 LYS A C 1
ATOM 2498 O O . LYS A 1 301 ? 49.247 61.031 -0.317 1.00 31.55 837 LYS A O 1
ATOM 2504 N N . ASN A 1 302 ? 47.592 62.192 -1.277 1.00 25.53 838 ASN A N 1
ATOM 2505 C CA . ASN A 1 302 ? 48.506 63.136 -1.912 1.00 26.79 838 ASN A CA 1
ATOM 2506 C C . ASN A 1 302 ? 48.598 64.469 -1.169 1.00 26.27 838 ASN A C 1
ATOM 2507 O O . ASN A 1 302 ? 49.251 65.411 -1.633 1.00 23.38 838 ASN A O 1
ATOM 2512 N N . ILE A 1 303 ? 47.910 64.561 -0.036 1.00 24.46 839 ILE A N 1
ATOM 2513 C CA . ILE A 1 303 ? 47.953 65.799 0.755 1.00 21.93 839 ILE A CA 1
ATOM 2514 C C . ILE A 1 303 ? 49.240 65.862 1.572 1.00 21.72 839 ILE A C 1
ATOM 2515 O O . ILE A 1 303 ? 49.657 64.874 2.172 1.00 23.14 839 ILE A O 1
ATOM 2520 N N . ARG A 1 304 ? 49.868 67.037 1.590 1.00 22.52 840 ARG A N 1
ATOM 2521 C CA . ARG A 1 304 ? 51.088 67.267 2.348 1.00 19.61 840 ARG A CA 1
ATOM 2522 C C . ARG A 1 304 ? 50.908 68.589 3.060 1.00 18.28 840 ARG A C 1
ATOM 2523 O O . ARG A 1 304 ? 49.931 69.266 2.824 1.00 19.68 840 ARG A O 1
ATOM 2531 N N . TYR A 1 305 ? 51.848 68.973 3.902 1.00 18.45 841 TYR A N 1
ATOM 2532 C CA . TYR A 1 305 ? 51.690 70.270 4.514 1.00 18.31 841 TYR A CA 1
ATOM 2533 C C . TYR A 1 305 ? 53.020 70.954 4.756 1.00 21.11 841 TYR A C 1
ATOM 2534 O O . TYR A 1 305 ? 54.087 70.316 4.813 1.00 19.43 841 TYR A O 1
ATOM 2543 N N . VAL A 1 306 ? 52.937 72.273 4.871 1.00 19.88 842 VAL A N 1
ATOM 2544 C CA . VAL A 1 306 ? 54.031 73.098 5.352 1.00 17.63 842 VAL A CA 1
ATOM 2545 C C . VAL A 1 306 ? 53.617 73.733 6.668 1.00 19.96 842 VAL A C 1
ATOM 2546 O O . VAL A 1 306 ? 52.476 74.187 6.806 1.00 19.05 842 VAL A O 1
ATOM 2550 N N . GLY A 1 307 ? 54.527 73.735 7.637 1.00 19.25 843 GLY A N 1
ATOM 2551 C CA . GLY A 1 307 ? 54.231 74.318 8.942 1.00 23.92 843 GLY A CA 1
ATOM 2552 C C . GLY A 1 307 ? 55.036 75.554 9.281 1.00 20.84 843 GLY A C 1
ATOM 2553 O O . GLY A 1 307 ? 56.207 75.671 8.913 1.00 23.41 843 GLY A O 1
ATOM 2554 N N . MET A 1 308 ? 54.406 76.494 9.981 1.00 18.92 844 MET A N 1
ATOM 2555 C CA . MET A 1 308 ? 55.141 77.579 10.612 1.00 19.59 844 MET A CA 1
ATOM 2556 C C . MET A 1 308 ? 54.858 77.523 12.099 1.00 17.56 844 MET A C 1
ATOM 2557 O O . MET A 1 308 ? 53.877 76.908 12.533 1.00 16.79 844 MET A O 1
ATOM 2562 N N . GLU A 1 309 ? 55.744 78.125 12.882 1.00 17.65 845 GLU A N 1
ATOM 2563 C CA . GLU A 1 309 ? 55.522 78.223 14.314 1.00 15.01 845 GLU A CA 1
ATOM 2564 C C . GLU A 1 309 ? 56.035 79.559 14.848 1.00 17.36 845 GLU A C 1
ATOM 2565 O O . GLU A 1 309 ? 56.951 80.171 14.270 1.00 20.59 845 GLU A O 1
ATOM 2571 N N . LEU A 1 310 ? 55.430 80.019 15.936 1.00 13.90 846 LEU A N 1
ATOM 2572 C CA . LEU A 1 310 ? 55.944 81.184 16.664 1.00 13.29 846 LEU A CA 1
ATOM 2573 C C . LEU A 1 310 ? 56.772 80.743 17.852 1.00 16.86 846 LEU A C 1
ATOM 2574 O O . LEU A 1 310 ? 56.676 79.589 18.296 1.00 17.96 846 LEU A O 1
ATOM 2579 N N . THR A 1 311 ? 57.593 81.643 18.374 1.00 15.32 847 THR A N 1
ATOM 2580 C CA . THR A 1 311 ? 58.277 81.341 19.624 1.00 18.57 847 THR A CA 1
ATOM 2581 C C . THR A 1 311 ? 57.291 81.356 20.778 1.00 19.22 847 THR A C 1
ATOM 2582 O O . THR A 1 311 ? 56.184 81.865 20.649 1.00 18.44 847 THR A O 1
ATOM 2586 N N . ILE A 1 312 ? 57.699 80.819 21.918 1.00 17.28 848 ILE A N 1
ATOM 2587 C CA . ILE A 1 312 ? 56.892 80.940 23.124 1.00 20.95 848 ILE A CA 1
ATOM 2588 C C . ILE A 1 312 ? 56.602 82.407 23.467 1.00 19.13 848 ILE A C 1
ATOM 2589 O O . ILE A 1 312 ? 55.453 82.779 23.801 1.00 16.82 848 ILE A O 1
ATOM 2594 N N . GLU A 1 313 ? 57.626 83.253 23.354 1.00 20.43 849 GLU A N 1
ATOM 2595 C CA . GLU A 1 313 ? 57.444 84.653 23.721 1.00 22.66 849 GLU A CA 1
ATOM 2596 C C . GLU A 1 313 ? 56.448 85.332 22.786 1.00 21.58 849 GLU A C 1
ATOM 2597 O O . GLU A 1 313 ? 55.603 86.104 23.231 1.00 18.01 849 GLU A O 1
ATOM 2603 N N . GLU A 1 314 ? 56.541 85.029 21.497 1.00 16.19 850 GLU A N 1
ATOM 2604 C CA . GLU A 1 314 ? 55.612 85.620 20.529 1.00 17.91 850 GLU A CA 1
ATOM 2605 C C . GLU A 1 314 ? 54.205 85.097 20.739 1.00 16.37 850 GLU A C 1
ATOM 2606 O O . GLU A 1 314 ? 53.233 85.822 20.571 1.00 14.63 850 GLU A O 1
ATOM 2612 N N . THR A 1 315 ? 54.091 83.817 21.069 1.00 15.18 851 THR A N 1
ATOM 2613 C CA . THR A 1 315 ? 52.773 83.237 21.316 1.00 14.79 851 THR A CA 1
ATOM 2614 C C . THR A 1 315 ? 52.138 83.800 22.585 1.00 15.26 851 THR A C 1
ATOM 2615 O O . THR A 1 315 ? 50.930 83.979 22.648 1.00 15.19 851 THR A O 1
ATOM 2619 N N . GLU A 1 316 ? 52.953 84.051 23.606 1.00 14.22 852 GLU A N 1
ATOM 2620 C CA . GLU A 1 316 ? 52.440 84.656 24.827 1.00 17.29 852 GLU A CA 1
ATOM 2621 C C . GLU A 1 316 ? 51.828 86.025 24.523 1.00 16.43 852 GLU A C 1
ATOM 2622 O O . GLU A 1 316 ? 50.765 86.356 25.039 1.00 17.10 852 GLU A O 1
ATOM 2628 N N . LYS A 1 317 ? 52.506 86.809 23.692 1.00 14.99 853 LYS A N 1
ATOM 2629 C CA . LYS A 1 317 ? 51.964 88.096 23.251 1.00 15.49 853 LYS A CA 1
ATOM 2630 C C . LYS A 1 317 ? 50.619 87.897 22.577 1.00 16.53 853 LYS A C 1
ATOM 2631 O O . LYS A 1 317 ? 49.638 88.588 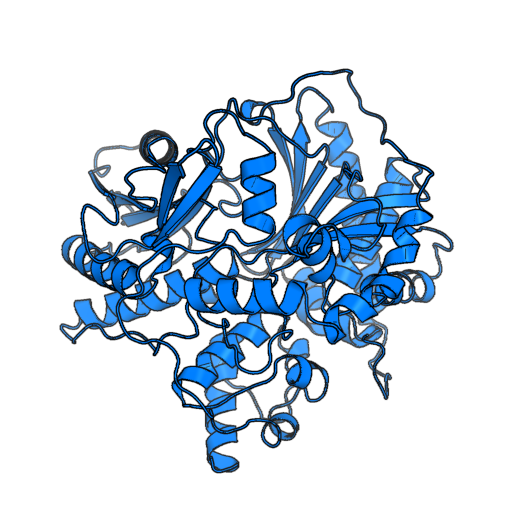22.879 1.00 14.89 853 LYS A O 1
ATOM 2637 N N . LEU A 1 318 ? 50.570 86.956 21.638 1.00 12.21 854 LEU A N 1
ATOM 2638 C CA . LEU A 1 318 ? 49.328 86.718 20.902 1.00 11.99 854 LEU A CA 1
ATOM 2639 C C . LEU A 1 318 ? 48.194 86.293 21.823 1.00 13.90 854 LEU A C 1
ATOM 2640 O O . LEU A 1 318 ? 47.032 86.657 21.618 1.00 15.76 854 LEU A O 1
ATOM 2645 N N . LEU A 1 319 ? 48.503 85.505 22.837 1.00 12.65 855 LEU A N 1
ATOM 2646 C CA . LEU A 1 319 ? 47.446 84.992 23.701 1.00 13.04 855 LEU A CA 1
ATOM 2647 C C . LEU A 1 319 ? 47.057 85.933 24.830 1.00 14.34 855 LEU A C 1
ATOM 2648 O O . LEU A 1 319 ? 45.949 85.820 25.339 1.00 18.14 855 LEU A O 1
ATOM 2653 N N . LYS A 1 320 ? 47.943 86.856 25.212 1.00 14.12 856 LYS A N 1
ATOM 2654 C CA . LYS A 1 320 ? 47.726 87.621 26.456 1.00 12.48 856 LYS A CA 1
ATOM 2655 C C . LYS A 1 320 ? 47.728 89.150 26.290 1.00 15.82 856 LYS A C 1
ATOM 2656 O O . LYS A 1 320 ? 47.170 89.842 27.137 1.00 18.60 856 LYS A O 1
ATOM 2662 N N . ASN A 1 321 ? 48.356 89.670 25.235 1.00 12.62 857 ASN A N 1
ATOM 2663 C CA . ASN A 1 321 ? 48.534 91.126 25.123 1.00 15.71 857 ASN A CA 1
ATOM 2664 C C . ASN A 1 321 ? 48.181 91.720 23.760 1.00 17.73 857 ASN A C 1
ATOM 2665 O O . ASN A 1 321 ? 48.507 92.882 23.488 1.00 19.27 857 ASN A O 1
ATOM 2670 N N . VAL A 1 322 ? 47.540 90.932 22.901 1.00 13.31 858 VAL A N 1
ATOM 2671 C CA . VAL A 1 322 ? 47.146 91.393 21.572 1.00 16.65 858 VAL A CA 1
ATOM 2672 C C . VAL A 1 322 ? 45.662 91.754 21.450 1.00 19.40 858 VAL A C 1
ATOM 2673 O O . VAL A 1 322 ? 45.321 92.796 20.873 1.00 14.31 858 VAL A O 1
ATOM 2677 N N . ASN A 1 323 ? 44.774 90.916 21.983 1.00 14.20 859 ASN A N 1
ATOM 2678 C CA . ASN A 1 323 ? 43.352 91.152 21.747 1.00 16.47 859 ASN A CA 1
ATOM 2679 C C . ASN A 1 323 ? 42.838 92.399 22.419 1.00 19.19 859 ASN A C 1
ATOM 2680 O O . ASN A 1 323 ? 41.820 92.942 21.994 1.00 13.44 859 ASN A O 1
ATOM 2685 N N . LYS A 1 324 ? 43.562 92.863 23.432 1.00 17.38 860 LYS A N 1
ATOM 2686 C CA . LYS A 1 324 ? 43.167 94.059 24.170 1.00 15.36 860 LYS A CA 1
ATOM 2687 C C . LYS A 1 324 ? 43.194 95.309 23.285 1.00 17.04 860 LYS A C 1
ATOM 2688 O O . LYS A 1 324 ? 42.495 96.271 23.572 1.00 17.93 860 LYS A O 1
ATOM 2694 N N . ALA A 1 325 ? 43.941 95.274 22.177 1.00 15.06 861 ALA A N 1
ATOM 2695 C CA . ALA A 1 325 ? 44.113 96.459 21.318 1.00 16.20 861 ALA A CA 1
ATOM 2696 C C . ALA A 1 325 ? 42.800 96.895 20.673 1.00 17.69 861 ALA A C 1
ATOM 2697 O O . ALA A 1 325 ? 42.398 98.060 20.771 1.00 18.63 861 ALA A O 1
ATOM 2699 N N . TYR A 1 326 ? 42.137 95.952 20.020 1.00 15.48 862 TYR A N 1
ATOM 2700 C CA . TYR A 1 326 ? 40.887 96.224 19.329 1.00 15.50 862 TYR A CA 1
ATOM 2701 C C . TYR A 1 326 ? 39.724 95.413 19.895 1.00 14.97 862 TYR A C 1
ATOM 2702 O O . TYR A 1 326 ? 38.647 95.397 19.312 1.00 17.56 862 TYR A O 1
ATOM 2711 N N . ARG A 1 327 ? 39.962 94.730 21.017 1.00 16.02 863 ARG A N 1
ATOM 2712 C CA . ARG A 1 327 ? 38.984 93.835 21.644 1.00 16.64 863 ARG A CA 1
ATOM 2713 C C . ARG A 1 327 ? 38.527 92.760 20.666 1.00 19.00 863 ARG A C 1
ATOM 2714 O O . ARG A 1 327 ? 37.349 92.542 20.422 1.00 16.54 863 ARG A O 1
ATOM 2722 N N . THR A 1 328 ? 39.521 92.099 20.104 1.00 15.94 864 THR A N 1
ATOM 2723 C CA . THR A 1 328 ? 39.324 91.045 19.127 1.00 14.19 864 THR A CA 1
ATOM 2724 C C . THR A 1 328 ? 39.331 89.690 19.804 1.00 15.92 864 THR A C 1
ATOM 2725 O O . THR A 1 328 ? 39.674 89.561 20.979 1.00 16.81 864 THR A O 1
ATOM 2729 N N . GLU A 1 329 ? 38.972 88.668 19.038 1.00 15.62 865 GLU A N 1
ATOM 2730 C CA . GLU A 1 329 ? 39.317 87.304 19.407 1.00 14.16 865 GLU A CA 1
ATOM 2731 C C . GLU A 1 329 ? 40.345 86.777 18.406 1.00 17.67 865 GLU A C 1
ATOM 2732 O O . GLU A 1 329 ? 40.598 87.401 17.384 1.00 16.29 865 GLU A O 1
ATOM 2738 N N . ILE A 1 330 ? 40.908 85.600 18.663 1.00 15.24 866 ILE A N 1
ATOM 2739 C CA . ILE A 1 330 ? 42.051 85.162 17.886 1.00 13.62 866 ILE A CA 1
ATOM 2740 C C . ILE A 1 330 ? 41.763 85.041 16.367 1.00 14.20 866 ILE A C 1
ATOM 2741 O O . ILE A 1 330 ? 42.614 85.400 15.557 1.00 14.72 866 ILE A O 1
ATOM 2746 N N . ASN A 1 331 ? 40.567 84.599 15.965 1.00 16.29 867 ASN A N 1
ATOM 2747 C CA . ASN A 1 331 ? 40.242 84.531 14.528 1.00 16.35 867 ASN A CA 1
ATOM 2748 C C . ASN A 1 331 ? 40.400 85.893 13.847 1.00 14.28 867 ASN A C 1
ATOM 2749 O O . ASN A 1 331 ? 40.830 85.962 12.710 1.00 16.09 867 ASN A O 1
ATOM 2754 N N . ASP A 1 332 ? 39.973 86.979 14.508 1.00 14.98 868 ASP A N 1
ATOM 2755 C CA . ASP A 1 332 ? 40.142 88.327 13.923 1.00 15.32 868 ASP A CA 1
ATOM 2756 C C . ASP A 1 332 ? 41.603 88.567 13.527 1.00 16.23 868 ASP A C 1
ATOM 2757 O O . ASP A 1 332 ? 41.894 89.064 12.446 1.00 17.77 868 ASP A O 1
ATOM 2762 N N . ILE A 1 333 ? 42.518 88.193 14.410 1.00 12.60 869 ILE A N 1
ATOM 2763 C CA . ILE A 1 333 ? 43.933 88.414 14.173 1.00 13.51 869 ILE A CA 1
ATOM 2764 C C . ILE A 1 333 ? 44.498 87.474 13.099 1.00 14.42 869 ILE A C 1
ATOM 2765 O O . ILE A 1 333 ? 45.127 87.921 12.158 1.00 13.92 869 ILE A O 1
ATOM 2770 N N . LEU A 1 334 ? 44.249 86.172 13.238 1.00 12.43 870 LEU A N 1
ATOM 2771 C CA . LEU A 1 334 ? 44.769 85.190 12.296 1.00 12.50 870 LEU A CA 1
ATOM 2772 C C . LEU A 1 334 ? 44.222 85.389 10.873 1.00 15.51 870 LEU A C 1
ATOM 2773 O O .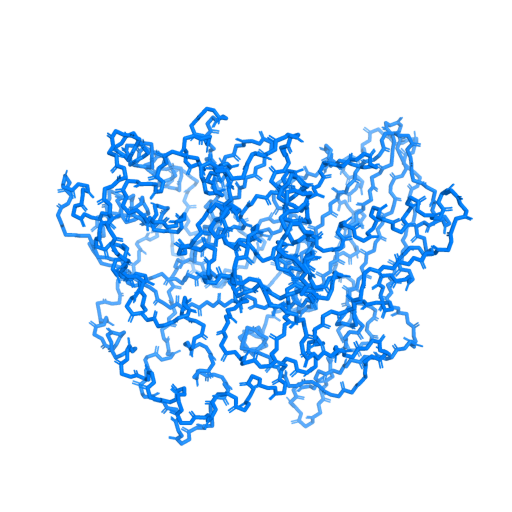 LEU A 1 334 ? 44.930 85.165 9.898 1.00 15.63 870 LEU A O 1
ATOM 2778 N N . LEU A 1 335 ? 42.968 85.834 10.752 1.00 15.00 871 LEU A N 1
ATOM 2779 C CA . LEU A 1 335 ? 42.398 86.061 9.425 1.00 16.50 871 LEU A CA 1
ATOM 2780 C C . LEU A 1 335 ? 42.867 87.386 8.826 1.00 15.71 871 LEU A C 1
ATOM 2781 O O . LEU A 1 335 ? 42.994 87.500 7.608 1.00 16.13 871 LEU A O 1
ATOM 2786 N N . THR A 1 336 ? 43.128 88.382 9.662 1.00 14.64 872 THR A N 1
ATOM 2787 C CA . THR A 1 336 ? 43.743 89.594 9.131 1.00 14.13 872 THR A CA 1
ATOM 2788 C C . THR A 1 336 ? 45.113 89.220 8.553 1.00 18.21 872 THR A C 1
ATOM 2789 O O . THR A 1 336 ? 45.457 89.648 7.461 1.00 17.59 872 THR A O 1
ATOM 2793 N N . ALA A 1 337 ? 45.884 88.392 9.263 1.00 17.99 873 ALA A N 1
ATOM 2794 C CA . ALA A 1 337 ? 47.162 87.937 8.704 1.00 16.51 873 ALA A CA 1
ATOM 2795 C C . ALA A 1 337 ? 46.966 87.177 7.373 1.00 16.61 873 ALA A C 1
ATOM 2796 O O . ALA A 1 337 ? 47.740 87.352 6.407 1.00 17.27 873 ALA A O 1
ATOM 2798 N N . LEU A 1 338 ? 45.923 86.362 7.306 1.00 17.71 874 LEU A N 1
ATOM 2799 C CA . LEU A 1 338 ? 45.696 85.541 6.119 1.00 19.44 874 LEU A CA 1
ATOM 2800 C C . LEU A 1 338 ? 45.434 86.427 4.910 1.00 17.52 874 LEU A C 1
ATOM 2801 O O . LEU A 1 338 ? 45.946 86.174 3.801 1.00 17.55 874 LEU A O 1
ATOM 2806 N N . GLY A 1 339 ? 44.625 87.458 5.131 1.00 17.08 875 GLY A N 1
ATOM 2807 C CA . GLY A 1 339 ? 44.343 88.428 4.076 1.00 20.30 875 GLY A CA 1
ATOM 2808 C C . GLY A 1 339 ? 45.608 89.045 3.504 1.00 21.82 875 GLY A C 1
ATOM 2809 O O . GLY A 1 339 ? 45.771 89.135 2.283 1.00 22.76 875 GLY A O 1
ATOM 2810 N N . PHE A 1 340 ? 46.494 89.493 4.385 1.00 13.67 876 PHE A N 1
ATOM 2811 C CA . PHE A 1 340 ? 47.735 90.115 3.969 1.00 19.16 876 PHE A CA 1
ATOM 2812 C C . PHE A 1 340 ? 48.588 89.105 3.210 1.00 23.24 876 PHE A C 1
ATOM 2813 O O . PHE A 1 340 ? 49.161 89.442 2.176 1.00 22.46 876 PHE A O 1
ATOM 2821 N N . ALA A 1 341 ? 48.681 87.881 3.728 1.00 19.03 877 ALA A N 1
ATOM 2822 C CA . ALA A 1 341 ? 49.517 86.855 3.102 1.00 18.42 877 ALA A CA 1
ATOM 2823 C C . ALA A 1 341 ? 49.000 86.479 1.728 1.00 19.38 877 ALA A C 1
ATOM 2824 O O . ALA A 1 341 ? 49.790 86.306 0.815 1.00 21.00 877 ALA A O 1
ATOM 2826 N N . LEU A 1 342 ? 47.684 86.329 1.586 1.00 17.19 878 LEU A N 1
ATOM 2827 C CA . LEU A 1 342 ? 47.106 85.905 0.312 1.00 23.32 878 LEU A CA 1
ATOM 2828 C C . LEU A 1 342 ? 47.282 87.002 -0.732 1.00 25.42 878 LEU A C 1
ATOM 2829 O O . LEU A 1 342 ? 47.533 86.726 -1.904 1.00 27.59 878 LEU A O 1
ATOM 2834 N N . LYS A 1 343 ? 47.174 88.246 -0.291 1.00 24.68 879 LYS A N 1
ATOM 2835 C CA . LYS A 1 343 ? 47.395 89.393 -1.170 1.00 32.82 879 LYS A CA 1
ATOM 2836 C C . LYS A 1 343 ? 48.836 89.431 -1.686 1.00 32.86 879 LYS A C 1
ATOM 2837 O O . LYS A 1 343 ? 49.081 89.587 -2.890 1.00 34.31 879 LYS A O 1
ATOM 2843 N N . GLU A 1 344 ? 49.795 89.288 -0.778 1.00 27.83 880 GLU A N 1
ATOM 2844 C CA . GLU A 1 344 ? 51.198 89.241 -1.181 1.00 31.75 880 GLU A CA 1
ATOM 2845 C C . GLU A 1 344 ? 51.488 88.022 -2.046 1.00 34.60 880 GLU A C 1
ATOM 2846 O O . GLU A 1 344 ? 52.245 88.112 -3.004 1.00 34.95 880 GLU A O 1
ATOM 2852 N N . TRP A 1 345 ? 50.889 86.882 -1.709 1.00 29.29 881 TRP A N 1
ATOM 2853 C CA . TRP A 1 345 ? 51.260 85.609 -2.335 1.00 29.92 881 TRP A CA 1
ATOM 2854 C C . TRP A 1 345 ? 50.629 85.395 -3.703 1.00 32.96 881 TRP A C 1
ATOM 2855 O O . TRP A 1 345 ? 51.271 84.879 -4.611 1.00 32.34 881 TRP A O 1
ATOM 2866 N N . ALA A 1 346 ? 49.377 85.802 -3.858 1.00 33.47 882 ALA A N 1
ATOM 2867 C CA . ALA A 1 346 ? 48.633 85.523 -5.078 1.00 36.17 882 ALA A CA 1
ATOM 2868 C C . ALA A 1 346 ? 48.125 86.804 -5.729 1.00 33.70 882 ALA A C 1
ATOM 2869 O O . ALA A 1 346 ? 47.373 86.751 -6.702 1.00 34.01 882 ALA A O 1
ATOM 2871 N N . ASP A 1 347 ? 48.532 87.944 -5.174 1.00 35.60 883 ASP A N 1
ATOM 2872 C CA . ASP A 1 347 ? 47.973 89.253 -5.542 1.00 37.74 883 ASP A CA 1
ATOM 2873 C C . ASP A 1 347 ? 46.443 89.250 -5.486 1.00 43.32 883 ASP A C 1
ATOM 2874 O O . ASP A 1 347 ? 45.772 89.825 -6.340 1.00 47.67 883 ASP A O 1
ATOM 2879 N N . ILE A 1 348 ? 45.906 88.604 -4.458 1.00 37.38 884 ILE A N 1
ATOM 2880 C CA . ILE A 1 348 ? 44.467 88.505 -4.252 1.00 43.26 884 ILE A CA 1
ATOM 2881 C C . ILE A 1 348 ? 43.953 89.685 -3.445 1.00 39.79 884 ILE A C 1
ATOM 2882 O O . ILE A 1 348 ? 44.451 89.937 -2.342 1.00 40.73 884 ILE A O 1
ATOM 2887 N N . ASP A 1 349 ? 42.957 90.393 -3.982 1.00 41.71 885 ASP A N 1
ATOM 2888 C CA . ASP A 1 349 ? 42.311 91.492 -3.259 1.00 39.84 885 ASP A CA 1
ATOM 2889 C C . ASP A 1 349 ? 41.010 91.048 -2.584 1.00 38.22 885 ASP A C 1
ATOM 2890 O O . ASP A 1 349 ? 40.591 91.634 -1.588 1.00 40.58 885 ASP A O 1
ATOM 2895 N N . LYS A 1 350 ? 40.368 90.028 -3.143 1.00 34.98 886 LYS A N 1
ATOM 2896 C CA . LYS A 1 350 ? 39.109 89.522 -2.607 1.00 36.77 886 LYS A CA 1
ATOM 2897 C C . LYS A 1 350 ? 39.047 88.010 -2.755 1.00 37.00 886 LYS A C 1
ATOM 2898 O O . LYS A 1 350 ? 39.291 87.478 -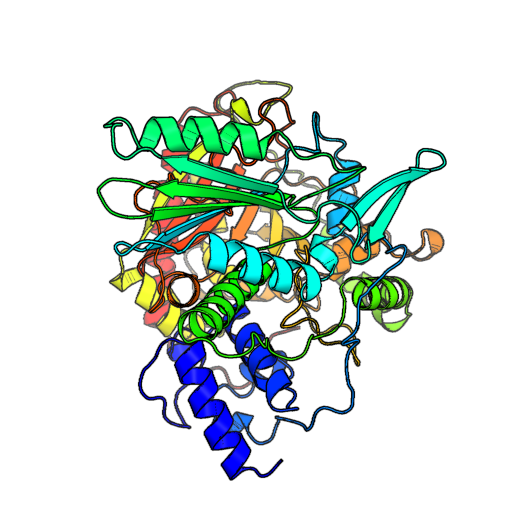3.834 1.00 33.04 886 LYS A O 1
ATOM 2904 N N . ILE A 1 351 ? 38.745 87.303 -1.668 1.00 30.00 887 ILE A N 1
ATOM 2905 C CA . ILE A 1 351 ? 38.580 85.862 -1.761 1.00 25.98 887 ILE A CA 1
ATOM 2906 C C . ILE A 1 351 ? 37.670 85.345 -0.662 1.00 26.40 887 ILE A C 1
ATOM 2907 O O . ILE A 1 351 ? 37.646 85.907 0.438 1.00 24.81 887 ILE A O 1
ATOM 2912 N N . VAL A 1 352 ? 36.930 84.279 -0.963 1.00 26.88 888 VAL A N 1
ATOM 2913 C CA . VAL A 1 352 ? 36.070 83.628 0.024 1.00 24.86 888 VAL A CA 1
ATOM 2914 C C . VAL A 1 352 ? 36.762 82.407 0.629 1.00 22.65 888 VAL A C 1
ATOM 2915 O O . VAL A 1 352 ? 37.389 81.606 -0.074 1.00 24.88 888 VAL A O 1
ATOM 2919 N N . ILE A 1 353 ? 36.685 82.287 1.949 1.00 21.06 889 ILE A N 1
ATOM 2920 C CA . ILE A 1 353 ? 37.269 81.140 2.621 1.00 16.05 889 ILE A CA 1
ATOM 2921 C C . ILE A 1 353 ? 36.185 80.470 3.437 1.00 19.64 889 ILE A C 1
ATOM 2922 O O . ILE A 1 353 ? 35.167 81.079 3.719 1.00 19.34 889 ILE A O 1
ATOM 2927 N N . ASN A 1 354 ? 36.397 79.212 3.792 1.00 16.45 890 ASN A N 1
ATOM 2928 C CA . ASN A 1 354 ? 35.504 78.512 4.711 1.00 14.69 890 ASN A CA 1
ATOM 2929 C C . ASN A 1 354 ? 36.072 78.683 6.123 1.00 18.12 890 ASN A C 1
ATOM 2930 O O . ASN A 1 354 ? 37.229 78.335 6.356 1.00 17.23 890 ASN A O 1
ATOM 2935 N N . LEU A 1 355 ? 35.296 79.255 7.041 1.00 13.20 891 LEU A N 1
ATOM 2936 C CA . LEU A 1 355 ? 35.794 79.412 8.411 1.00 15.05 891 LEU A CA 1
ATOM 2937 C C . LEU A 1 355 ? 35.134 78.394 9.318 1.00 15.99 891 LEU A C 1
ATOM 2938 O O . LEU A 1 355 ? 33.908 78.346 9.427 1.00 15.10 891 LEU A O 1
ATOM 2943 N N . GLU A 1 356 ? 35.959 77.589 9.991 1.00 11.22 892 GLU A N 1
ATOM 2944 C CA . GLU A 1 356 ? 35.447 76.617 10.946 1.00 15.02 892 GLU A CA 1
ATOM 2945 C C . GLU A 1 356 ? 35.416 77.206 12.338 1.00 17.43 892 GLU A C 1
ATOM 2946 O O . GLU A 1 356 ? 36.219 78.071 12.673 1.00 20.84 892 GLU A O 1
ATOM 2952 N N . GLY A 1 357 ? 34.474 76.743 13.142 1.00 13.67 893 GLY A N 1
ATOM 2953 C CA . GLY A 1 357 ? 34.370 77.213 14.502 1.00 18.63 893 GLY A CA 1
ATOM 2954 C C . GLY A 1 357 ? 33.933 76.055 15.356 1.00 14.64 893 GLY A C 1
ATOM 2955 O O . GLY A 1 357 ? 33.529 75.009 14.846 1.00 14.88 893 GLY A O 1
ATOM 2956 N N . HIS A 1 358 ? 33.980 76.238 16.668 1.00 16.01 894 HIS A N 1
ATOM 2957 C CA . HIS A 1 358 ? 33.642 75.116 17.539 1.00 16.34 894 HIS A CA 1
ATOM 2958 C C . HIS A 1 358 ? 32.133 74.848 17.567 1.00 15.56 894 HIS A C 1
ATOM 2959 O O . HIS A 1 358 ? 31.710 73.742 17.880 1.00 15.19 894 HIS A O 1
ATOM 2966 N N . GLY A 1 359 ? 31.328 75.834 17.179 1.00 13.21 895 GLY A N 1
ATOM 2967 C CA . GLY A 1 359 ? 29.896 75.589 16.994 1.00 14.01 895 GLY A CA 1
ATOM 2968 C C . GLY A 1 359 ? 29.043 75.517 18.246 1.00 14.66 895 GLY A C 1
ATOM 2969 O O . GLY A 1 359 ? 27.835 75.257 18.179 1.00 14.41 895 GLY A O 1
ATOM 2970 N N . ARG A 1 360 ? 29.652 75.779 19.397 1.00 14.31 896 ARG A N 1
ATOM 2971 C CA . ARG A 1 360 ? 28.936 75.644 20.654 1.00 15.15 896 ARG A CA 1
ATOM 2972 C C . ARG A 1 360 ? 28.443 77.017 21.080 1.00 21.00 896 ARG A C 1
ATOM 2973 O O . ARG A 1 360 ? 28.819 77.550 22.109 1.00 18.36 896 ARG A O 1
ATOM 2981 N N . GLU A 1 361 ? 27.586 77.578 20.246 1.00 17.51 897 GLU A N 1
ATOM 2982 C CA . GLU A 1 361 ? 27.103 78.924 20.428 1.00 18.23 897 GLU A CA 1
ATOM 2983 C C . GLU A 1 361 ? 25.848 78.907 21.281 1.00 18.11 897 GLU A C 1
ATOM 2984 O O . GLU A 1 361 ? 25.142 77.900 21.336 1.00 18.82 897 GLU A O 1
ATOM 2990 N N . GLU A 1 362 ? 25.585 80.028 21.942 1.00 19.50 898 GLU A N 1
ATOM 2991 C CA . GLU A 1 362 ? 24.440 80.147 22.844 1.00 22.81 898 GLU A CA 1
ATOM 2992 C C . GLU A 1 362 ? 23.178 80.554 22.087 1.00 27.17 898 GLU A C 1
ATOM 2993 O O . GLU A 1 362 ? 22.673 81.658 22.245 1.00 30.67 898 GLU A O 1
ATOM 2999 N N . ILE A 1 363 ? 22.680 79.654 21.252 1.00 22.74 899 ILE A N 1
ATOM 3000 C CA . ILE A 1 363 ? 21.519 79.963 20.425 1.00 24.28 899 ILE A CA 1
ATOM 3001 C C . ILE A 1 363 ? 20.238 79.407 21.026 1.00 27.61 899 ILE A C 1
ATOM 3002 O O . ILE A 1 363 ? 19.148 79.867 20.691 1.00 28.86 899 ILE A O 1
ATOM 3007 N N . LEU A 1 364 ? 20.375 78.421 21.908 1.00 23.71 900 LEU A N 1
ATOM 3008 C CA . LEU A 1 364 ? 19.229 77.704 22.455 1.00 30.27 900 LEU A CA 1
ATOM 3009 C C . LEU A 1 364 ? 19.133 77.970 23.949 1.00 36.44 900 LEU A C 1
ATOM 3010 O O . LEU A 1 364 ? 20.035 77.618 24.708 1.00 35.16 900 LEU A O 1
ATOM 3015 N N . GLU A 1 365 ? 18.037 78.602 24.351 1.00 45.75 901 GLU A N 1
ATOM 3016 C CA . GLU A 1 365 ? 17.801 79.006 25.735 1.00 46.53 901 GLU A CA 1
ATOM 3017 C C . GLU A 1 365 ? 18.133 77.924 26.757 1.00 42.29 901 GLU A C 1
ATOM 3018 O O . GLU A 1 365 ? 19.127 78.008 27.483 1.00 48.34 901 GLU A O 1
ATOM 3024 N N . GLN A 1 366 ? 17.279 76.910 26.791 1.00 39.67 902 GLN A N 1
ATOM 3025 C CA . GLN A 1 366 ? 17.342 75.871 27.799 1.00 41.14 902 GLN A CA 1
ATOM 3026 C C . GLN A 1 366 ? 18.275 74.733 27.392 1.00 39.59 902 GLN A C 1
ATOM 3027 O O . GLN A 1 366 ? 17.950 73.563 27.604 1.00 33.59 902 GLN A O 1
ATOM 3033 N N . MET A 1 367 ? 19.420 75.055 26.792 1.00 32.61 903 MET A N 1
ATOM 3034 C CA . MET A 1 367 ? 20.360 73.983 26.451 1.00 28.57 903 MET A CA 1
ATOM 3035 C C . MET A 1 367 ? 21.754 74.286 26.972 1.00 26.68 903 MET A C 1
ATOM 3036 O O . MET A 1 367 ? 22.174 75.431 27.035 1.00 28.34 903 MET A O 1
ATOM 3041 N N . ASN A 1 368 ? 22.476 73.236 27.339 1.00 20.37 904 ASN A N 1
ATOM 3042 C CA . ASN A 1 368 ? 23.848 73.384 27.787 1.00 18.91 904 ASN A CA 1
ATOM 3043 C C . ASN A 1 368 ? 24.613 72.223 27.220 1.00 18.57 904 ASN A C 1
ATOM 3044 O O . ASN A 1 368 ? 24.370 71.088 27.613 1.00 18.38 904 ASN A O 1
ATOM 3049 N N . ILE A 1 369 ? 25.497 72.487 26.262 1.00 15.89 905 ILE A N 1
ATOM 3050 C CA . ILE A 1 369 ? 26.295 71.393 25.713 1.00 15.14 905 ILE A CA 1
ATOM 3051 C C . ILE A 1 369 ? 27.769 71.590 26.018 1.00 17.29 905 ILE A C 1
ATOM 3052 O O . ILE A 1 369 ? 28.618 71.060 25.305 1.00 15.35 905 ILE A O 1
ATOM 3057 N N . ALA A 1 370 ? 28.074 72.340 27.080 1.00 17.26 906 ALA A N 1
ATOM 3058 C CA . ALA A 1 370 ? 29.463 72.706 27.368 1.00 17.29 906 ALA A CA 1
ATOM 3059 C C . ALA A 1 370 ? 30.337 71.506 27.735 1.00 17.83 906 ALA A C 1
ATOM 3060 O O . ALA A 1 370 ? 31.569 71.584 27.624 1.00 17.96 906 ALA A O 1
ATOM 3062 N N . ARG A 1 371 ? 29.721 70.405 28.154 1.00 15.33 907 ARG A N 1
ATOM 3063 C CA . ARG A 1 371 ? 30.482 69.198 28.493 1.00 15.76 907 ARG A CA 1
ATOM 3064 C C . ARG A 1 371 ? 30.019 67.988 27.692 1.00 15.20 907 ARG A C 1
ATOM 3065 O O . ARG A 1 371 ? 30.177 66.843 28.111 1.00 14.75 907 ARG A O 1
ATOM 3073 N N . THR A 1 372 ? 29.425 68.239 26.535 1.00 12.03 908 THR A N 1
ATOM 3074 C CA . THR A 1 372 ? 28.883 67.149 25.729 1.00 13.03 908 THR A CA 1
ATOM 3075 C C . THR A 1 372 ? 29.839 66.710 24.626 1.00 15.33 908 THR A C 1
ATOM 3076 O O . THR A 1 372 ? 30.401 67.531 23.910 1.00 13.71 908 THR A O 1
ATOM 3080 N N . VAL A 1 373 ? 30.036 65.409 24.494 1.00 11.79 909 VAL A N 1
ATOM 3081 C CA . VAL A 1 373 ? 30.897 64.885 23.426 1.00 8.76 909 VAL A CA 1
ATOM 3082 C C . VAL A 1 373 ? 30.073 64.719 22.133 1.00 13.71 909 VAL A C 1
ATOM 3083 O O . VAL A 1 373 ? 28.980 64.177 22.154 1.00 14.43 909 VAL A O 1
ATOM 3087 N N . GLY A 1 374 ? 30.626 65.187 21.024 1.00 11.50 910 GLY A N 1
ATOM 3088 C CA . GLY A 1 374 ? 29.954 65.153 19.750 1.00 11.35 910 GLY A CA 1
ATOM 3089 C C . GLY A 1 374 ? 30.721 65.983 18.751 1.00 12.02 910 GLY A C 1
ATOM 3090 O O . GLY A 1 374 ? 31.684 66.660 19.095 1.00 13.21 910 GLY A O 1
ATOM 3091 N N . TRP A 1 375 ? 30.255 65.971 17.503 1.00 13.21 911 TRP A N 1
ATOM 3092 C CA . TRP A 1 375 ? 30.858 66.799 16.466 1.00 12.41 911 TRP A CA 1
ATOM 3093 C C . TRP A 1 375 ? 30.009 68.046 16.287 1.00 13.96 911 TRP A C 1
ATOM 3094 O O . TRP A 1 375 ? 28.995 67.991 15.590 1.00 15.18 911 TRP A O 1
ATOM 3105 N N . PHE A 1 376 ? 30.387 69.151 16.937 1.00 13.51 912 PHE A N 1
ATOM 3106 C CA . PHE A 1 376 ? 29.550 70.354 16.938 1.00 15.55 912 PHE A CA 1
ATOM 3107 C C . PHE A 1 376 ? 30.043 71.430 15.976 1.00 14.17 912 PHE A C 1
ATOM 3108 O O . PHE A 1 376 ? 29.422 72.494 15.836 1.00 13.64 912 PHE A O 1
ATOM 3116 N N . THR A 1 377 ? 31.177 71.163 15.341 1.00 14.22 913 THR A N 1
ATOM 3117 C CA . THR A 1 377 ? 31.858 72.152 14.491 1.00 15.33 913 THR A CA 1
ATOM 3118 C C . THR A 1 377 ? 30.929 72.853 13.521 1.00 15.34 913 THR A C 1
ATOM 3119 O O . THR A 1 377 ? 30.105 72.219 12.886 1.00 17.97 913 THR A O 1
ATOM 3123 N N . SER A 1 378 ? 31.075 74.169 13.426 1.00 13.60 914 SER A N 1
ATOM 3124 C CA . SER A 1 378 ? 30.336 74.974 12.460 1.00 15.16 914 SER A CA 1
ATOM 3125 C C . SER A 1 378 ? 31.281 75.422 11.352 1.00 16.53 914 SER A C 1
ATOM 3126 O O . SER A 1 378 ? 32.489 75.440 11.534 1.00 17.60 914 SER A O 1
ATOM 3129 N N . GLN A 1 379 ? 30.746 75.759 10.186 1.00 14.94 915 GLN A N 1
ATOM 3130 C CA . GLN A 1 379 ? 31.580 76.336 9.155 1.00 13.46 915 GLN A CA 1
ATOM 3131 C C . GLN A 1 379 ? 30.697 77.273 8.338 1.00 14.67 915 GLN A C 1
ATOM 3132 O O . GLN A 1 379 ? 29.486 77.025 8.197 1.00 16.81 915 GLN A O 1
ATOM 3138 N N . TYR A 1 380 ? 31.288 78.334 7.829 1.00 17.69 916 TYR A N 1
ATOM 3139 C CA . TYR A 1 380 ? 30.535 79.254 6.984 1.00 14.74 916 TYR A CA 1
ATOM 3140 C C . TYR A 1 380 ? 31.488 80.100 6.157 1.00 17.05 916 TYR A C 1
ATOM 3141 O O . TYR A 1 380 ? 32.673 80.175 6.432 1.00 14.29 916 TYR A O 1
ATOM 3150 N N . PRO A 1 381 ? 30.979 80.697 5.078 1.00 14.52 917 PRO A N 1
ATOM 3151 C CA . PRO A 1 381 ? 31.856 81.450 4.189 1.00 16.48 917 PRO A CA 1
ATOM 3152 C C . PRO A 1 381 ? 32.128 82.854 4.691 1.00 16.36 917 PRO A C 1
ATOM 3153 O O . PRO A 1 381 ? 31.213 83.587 5.064 1.00 16.75 917 PRO A O 1
ATOM 3157 N N . VAL A 1 382 ? 33.404 83.212 4.682 1.00 17.94 918 VAL A N 1
ATOM 3158 C CA . VAL A 1 382 ? 33.873 84.530 5.050 1.00 15.90 918 VAL A CA 1
ATOM 3159 C C . VAL A 1 382 ? 34.595 85.129 3.846 1.00 19.54 918 VAL A C 1
ATOM 3160 O O . VAL A 1 382 ? 35.461 84.490 3.250 1.00 21.56 918 VAL A O 1
ATOM 3164 N N . VAL A 1 383 ? 34.204 86.334 3.443 1.00 23.38 919 VAL A N 1
ATOM 3165 C CA . VAL A 1 383 ? 34.883 87.001 2.337 1.00 22.41 919 VAL A CA 1
ATOM 3166 C C . VAL A 1 383 ? 35.958 87.932 2.889 1.00 23.82 919 VAL A C 1
ATOM 3167 O O . VAL A 1 383 ? 35.656 88.855 3.631 1.00 28.18 919 VAL A O 1
ATOM 3171 N N . LEU A 1 384 ? 37.205 87.700 2.529 1.00 24.47 920 LEU A N 1
ATOM 3172 C CA . LEU A 1 384 ? 38.306 88.525 2.957 1.00 23.84 920 LEU A CA 1
ATOM 3173 C C . LEU A 1 384 ? 38.471 89.641 1.944 1.00 28.54 920 LEU A C 1
ATOM 3174 O O . LEU A 1 384 ? 38.626 89.379 0.818 1.00 30.03 920 LEU A O 1
ATOM 3179 N N . ASP A 1 385 ? 38.449 90.864 2.404 1.00 29.59 921 ASP A N 1
ATOM 3180 C CA . ASP A 1 385 ? 38.593 92.018 1.554 1.00 30.38 921 ASP A CA 1
ATOM 3181 C C . ASP A 1 385 ? 39.807 92.825 1.904 1.00 34.33 921 ASP A C 1
ATOM 3182 O O . ASP A 1 385 ? 39.845 93.454 2.912 1.00 36.38 921 ASP A O 1
ATOM 3187 N N . MET A 1 386 ? 40.795 92.815 1.045 1.00 41.44 922 MET A N 1
ATOM 3188 C CA . MET A 1 386 ? 41.980 93.596 1.309 1.00 42.63 922 MET A CA 1
ATOM 3189 C C . MET A 1 386 ? 41.944 94.906 0.582 1.00 45.33 922 MET A C 1
ATOM 3190 O O . MET A 1 386 ? 42.129 94.924 -0.583 1.00 49.95 922 MET A O 1
ATOM 3195 N N . GLN A 1 387 ? 41.673 95.991 1.285 1.00 46.73 923 GLN A N 1
ATOM 3196 C CA . GLN A 1 387 ? 41.663 97.305 0.671 1.00 53.75 923 GLN A CA 1
ATOM 3197 C C . GLN A 1 387 ? 42.888 98.124 1.082 1.00 60.25 923 GLN A C 1
ATOM 3198 O O . GLN A 1 387 ? 43.869 98.139 0.358 1.00 61.22 923 GLN A O 1
ATOM 3204 N N . LYS A 1 388 ? 42.832 98.771 2.241 1.00 56.43 924 LYS A N 1
ATOM 3205 C CA . LYS A 1 388 ? 43.916 99.623 2.728 1.00 56.62 924 LYS A CA 1
ATOM 3206 C C . LYS A 1 388 ? 45.322 99.073 2.666 1.00 57.71 924 LYS A C 1
ATOM 3207 O O . LYS A 1 388 ? 45.994 99.276 1.706 1.00 62.54 924 LYS A O 1
ATOM 3213 N N . SER A 1 389 ? 45.761 98.396 3.702 1.00 58.06 925 SER A N 1
ATOM 3214 C CA . SER A 1 389 ? 47.098 97.890 3.818 1.00 57.13 925 SER A CA 1
ATOM 3215 C C . SER A 1 389 ? 47.763 99.111 4.290 1.00 58.85 925 SER A C 1
ATOM 3216 O O . SER A 1 389 ? 47.465 100.199 3.849 1.00 57.07 925 SER A O 1
ATOM 3219 N N . ASP A 1 390 ? 48.679 98.908 5.201 1.00 59.77 926 ASP A N 1
ATOM 3220 C CA . ASP A 1 390 ? 49.431 99.974 5.792 1.00 56.56 926 ASP A CA 1
ATOM 3221 C C . ASP A 1 390 ? 48.680 100.492 6.997 1.00 53.05 926 ASP A C 1
ATOM 3222 O O . ASP A 1 390 ? 49.296 100.660 8.033 1.00 52.01 926 ASP A O 1
ATOM 3227 N N . ASP A 1 391 ? 47.369 100.695 6.883 1.00 40.97 927 ASP A N 1
ATOM 3228 C CA . ASP A 1 391 ? 46.617 101.132 8.051 1.00 36.57 927 ASP A CA 1
ATOM 3229 C C . ASP A 1 391 ? 46.074 99.891 8.751 1.00 37.52 927 ASP A C 1
ATOM 3230 O O . ASP A 1 391 ? 44.963 99.486 8.540 1.00 30.91 927 ASP A O 1
ATOM 3235 N N . LEU A 1 392 ? 46.918 99.303 9.567 1.00 35.10 928 LEU A N 1
ATOM 3236 C CA . LEU A 1 392 ? 46.607 98.099 10.290 1.00 30.20 928 LEU A CA 1
ATOM 3237 C C . LEU A 1 392 ? 45.399 98.291 11.116 1.00 29.04 928 LEU A C 1
ATOM 3238 O O . LEU A 1 392 ? 44.585 97.442 11.210 1.00 31.21 928 LEU A O 1
ATOM 3243 N N . SER A 1 393 ? 45.311 99.424 11.742 1.00 26.11 929 SER A N 1
ATOM 3244 C CA . SER A 1 393 ? 44.145 99.747 12.525 1.00 23.33 929 SER A CA 1
ATOM 3245 C C . SER A 1 393 ? 42.896 99.536 11.666 1.00 30.52 929 SER A C 1
ATOM 3246 O O . SER A 1 393 ? 41.932 98.906 12.102 1.00 24.87 929 SER A O 1
ATOM 3249 N N . TYR A 1 394 ? 42.931 100.037 10.433 1.00 29.83 930 TYR A N 1
ATOM 3250 C CA . TYR A 1 394 ? 41.792 99.908 9.534 1.00 27.85 930 TYR A CA 1
ATOM 3251 C C . TYR A 1 394 ? 41.518 98.439 9.183 1.00 25.04 930 TYR A C 1
ATOM 3252 O O . TYR A 1 394 ? 40.385 97.961 9.312 1.00 22.03 930 TYR A O 1
ATOM 3261 N N . GLN A 1 395 ? 42.562 97.728 8.769 1.00 20.93 931 GLN A N 1
ATOM 3262 C CA . GLN A 1 395 ? 42.404 96.344 8.334 1.00 21.34 931 GLN A CA 1
ATOM 3263 C C . GLN A 1 395 ? 41.952 95.447 9.499 1.00 19.63 931 GLN A C 1
ATOM 3264 O O . GLN A 1 395 ? 41.110 94.569 9.304 1.00 19.98 931 GLN A O 1
ATOM 3270 N N . ILE A 1 396 ? 42.509 95.644 10.697 1.00 20.10 932 ILE A N 1
ATOM 3271 C CA . ILE A 1 396 ? 42.067 94.820 11.834 1.00 16.49 932 ILE A CA 1
ATOM 3272 C C . ILE A 1 396 ? 40.611 95.123 12.191 1.00 19.65 932 ILE A C 1
ATOM 3273 O O . ILE A 1 396 ? 39.803 94.210 12.405 1.00 17.13 932 ILE A O 1
ATOM 3278 N N A LYS A 1 397 ? 40.266 96.406 12.238 0.65 19.10 933 LYS A N 1
ATOM 3279 N N B LYS A 1 397 ? 40.262 96.407 12.243 0.35 19.10 933 LYS A N 1
ATOM 3280 C CA A LYS A 1 397 ? 38.898 96.803 12.557 0.65 19.85 933 LYS A CA 1
ATOM 3281 C CA B LYS A 1 397 ? 38.889 96.789 12.560 0.35 19.83 933 LYS A CA 1
ATOM 3282 C C A LYS A 1 397 ? 37.930 96.297 11.480 0.65 19.33 933 LYS A C 1
ATOM 3283 C C B LYS A 1 397 ? 37.933 96.268 11.483 0.35 19.32 933 LYS A C 1
ATOM 3284 O O A LYS A 1 397 ? 36.787 95.968 11.780 0.65 19.93 933 LYS A O 1
ATOM 3285 O O B LYS A 1 397 ? 36.799 95.911 11.781 0.35 19.92 933 LYS A O 1
ATOM 3296 N N . LEU A 1 398 ? 38.401 96.228 10.238 1.00 19.91 934 LEU A N 1
ATOM 3297 C CA . LEU A 1 398 ? 37.568 95.748 9.125 1.00 19.96 934 LEU A CA 1
ATOM 3298 C C . LEU A 1 398 ? 37.271 94.253 9.265 1.00 21.53 934 LEU A C 1
ATOM 3299 O O . LEU A 1 398 ? 36.132 93.805 9.083 1.00 19.07 934 LEU A O 1
ATOM 3304 N N . MET A 1 399 ? 38.302 93.489 9.599 1.00 18.07 935 MET A N 1
ATOM 3305 C CA . MET A 1 399 ? 38.132 92.050 9.771 1.00 18.66 935 MET A CA 1
ATOM 3306 C C . MET A 1 399 ? 37.268 91.786 10.992 1.00 18.98 935 MET A C 1
ATOM 3307 O O . MET A 1 399 ? 36.425 90.892 10.975 1.00 17.01 935 MET A O 1
ATOM 3312 N N . LYS A 1 400 ? 37.460 92.564 12.059 1.00 17.76 936 LYS A N 1
ATOM 3313 C CA . LYS A 1 400 ? 36.615 92.419 13.234 1.00 18.26 936 LYS A CA 1
ATOM 3314 C C . LYS A 1 400 ? 35.150 92.651 12.844 1.00 22.08 936 LYS A C 1
ATOM 3315 O O . LYS A 1 400 ? 34.267 91.864 13.219 1.00 19.24 936 LYS A O 1
ATOM 3321 N N . GLU A 1 401 ? 34.894 93.701 12.060 1.00 18.13 937 GLU A N 1
ATOM 3322 C CA . GLU A 1 401 ? 33.524 93.972 11.610 1.00 19.74 937 GLU A CA 1
ATOM 3323 C C . GLU A 1 401 ? 32.978 92.827 10.758 1.00 19.90 937 GLU A C 1
ATOM 3324 O O . GLU A 1 401 ? 31.821 92.415 10.914 1.00 21.79 937 GLU A O 1
ATOM 3330 N N . ASN A 1 402 ? 33.822 92.318 9.868 1.00 20.43 938 ASN A N 1
ATOM 3331 C CA . ASN A 1 402 ? 33.480 91.219 8.961 1.00 21.28 938 ASN A CA 1
ATOM 3332 C C . ASN A 1 402 ? 32.998 90.000 9.762 1.00 20.31 938 ASN A C 1
ATOM 3333 O O . ASN A 1 402 ? 31.982 89.389 9.438 1.00 21.28 938 ASN A O 1
ATOM 3338 N N . LEU A 1 403 ? 33.701 89.670 10.842 1.00 17.69 939 LEU A N 1
ATOM 3339 C CA . LEU A 1 403 ? 33.353 88.450 11.548 1.00 18.48 939 LEU A CA 1
ATOM 3340 C C . LEU A 1 403 ? 32.196 88.664 12.494 1.00 20.70 939 LEU A C 1
ATOM 3341 O O . LEU A 1 403 ? 31.664 87.717 13.060 1.00 21.52 939 LEU A O 1
ATOM 3346 N N . ARG A 1 404 ? 31.785 89.915 12.666 1.00 19.03 940 ARG A N 1
ATOM 3347 C CA . ARG A 1 404 ? 30.644 90.170 13.530 1.00 18.76 940 ARG A CA 1
ATOM 3348 C C . ARG A 1 404 ? 29.415 90.627 12.736 1.00 14.75 940 ARG A C 1
ATOM 3349 O O . ARG A 1 404 ? 28.407 91.003 13.341 1.00 23.17 940 ARG A O 1
ATOM 3357 N N . ARG A 1 405 ? 29.487 90.585 11.428 1.00 19.07 941 ARG A N 1
ATOM 3358 C CA . ARG A 1 405 ? 28.355 90.973 10.630 1.00 22.09 941 ARG A CA 1
ATOM 3359 C C . ARG A 1 405 ? 27.205 89.978 10.734 1.00 24.65 941 ARG A C 1
ATOM 3360 O O . ARG A 1 405 ? 26.116 90.278 10.345 1.00 20.60 941 ARG A O 1
ATOM 3368 N N . ILE A 1 406 ? 27.481 88.791 11.246 1.00 18.91 942 ILE A N 1
ATOM 3369 C CA . ILE A 1 406 ? 26.445 87.824 11.413 1.00 16.51 942 ILE A CA 1
ATOM 3370 C C . ILE A 1 406 ? 26.390 87.388 12.868 1.00 14.11 942 ILE A C 1
ATOM 3371 O O . ILE A 1 406 ? 27.317 87.480 13.574 1.00 18.22 942 ILE A O 1
ATOM 3376 N N . PRO A 1 407 ? 25.164 86.893 13.244 1.00 16.47 943 PRO A N 1
ATOM 3377 C CA . PRO A 1 407 ? 25.065 86.454 14.633 1.00 21.53 943 PRO A CA 1
ATOM 3378 C C . PRO A 1 407 ? 25.731 85.139 14.982 1.00 19.09 943 PRO A C 1
ATOM 3379 O O . PRO A 1 407 ? 25.935 84.337 14.161 1.00 16.58 943 PRO A O 1
ATOM 3383 N N . ASN A 1 408 ? 26.023 84.974 16.257 1.00 20.46 944 ASN A N 1
ATOM 3384 C CA . ASN A 1 408 ? 26.506 83.751 16.777 1.00 20.45 944 ASN A CA 1
ATOM 3385 C C . ASN A 1 408 ? 27.617 83.048 16.001 1.00 16.77 944 ASN A C 1
ATOM 3386 O O . ASN A 1 408 ? 27.574 81.884 15.830 1.00 17.14 944 ASN A O 1
ATOM 3391 N N . LYS A 1 409 ? 28.585 83.820 15.543 1.00 18.04 945 LYS A N 1
ATOM 3392 C CA . LYS A 1 409 ? 29.775 83.281 14.902 1.00 15.95 945 LYS A CA 1
ATOM 3393 C C . LYS A 1 409 ? 29.430 82.396 13.693 1.00 18.34 945 LYS A C 1
ATOM 3394 O O . LYS A 1 409 ? 30.143 81.453 13.354 1.00 16.54 945 LYS A O 1
ATOM 3400 N N . GLY A 1 410 ? 28.312 82.724 13.045 1.00 15.45 946 GLY A N 1
ATOM 3401 C CA . GLY A 1 410 ? 27.980 82.163 11.753 1.00 16.00 946 GLY A CA 1
ATOM 3402 C C . GLY A 1 410 ? 27.427 80.758 11.795 1.00 15.92 946 GLY A C 1
ATOM 3403 O O . GLY A 1 410 ? 27.370 80.086 10.781 1.00 17.15 946 GLY A O 1
ATOM 3404 N N . ILE A 1 411 ? 26.995 80.314 12.966 1.00 13.62 947 ILE A N 1
ATOM 3405 C CA . ILE A 1 411 ? 26.445 78.969 13.079 1.00 15.43 947 ILE A CA 1
ATOM 3406 C C . ILE A 1 411 ? 25.199 78.829 12.195 1.00 17.01 947 ILE A C 1
ATOM 3407 O O . ILE A 1 411 ? 24.868 77.739 11.734 1.00 15.43 947 ILE A O 1
ATOM 3412 N N . GLY A 1 412 ? 24.518 79.940 11.922 1.00 15.87 948 GLY A N 1
ATOM 3413 C CA . GLY A 1 412 ? 23.254 79.844 11.197 1.00 15.17 948 GLY A CA 1
ATOM 3414 C C . GLY A 1 412 ? 23.368 79.423 9.740 1.00 17.01 948 GLY A C 1
ATOM 3415 O O . GLY A 1 412 ? 22.431 78.874 9.176 1.00 15.08 948 GLY A O 1
ATOM 3416 N N . TYR A 1 413 ? 24.520 79.642 9.121 1.00 14.58 949 TYR A N 1
ATOM 3417 C CA . TYR A 1 413 ? 24.610 79.373 7.694 1.00 15.09 949 TYR A CA 1
ATOM 3418 C C . TYR A 1 413 ? 24.266 77.916 7.361 1.00 16.41 949 TYR A C 1
ATOM 3419 O O . TYR A 1 413 ? 23.391 77.642 6.526 1.00 16.60 949 TYR A O 1
ATOM 3428 N N . GLU A 1 414 ? 24.923 76.953 8.010 1.00 13.43 950 GLU A N 1
ATOM 3429 C CA . GLU A 1 414 ? 24.647 75.570 7.645 1.00 15.20 950 GLU A CA 1
ATOM 3430 C C . GLU A 1 414 ? 23.362 75.059 8.301 1.00 16.08 950 GLU A C 1
ATOM 3431 O O . GLU A 1 414 ? 22.816 74.047 7.888 1.00 16.02 950 GLU A O 1
ATOM 3437 N N . ILE A 1 415 ? 22.868 75.760 9.320 1.00 13.61 951 ILE A N 1
ATOM 3438 C CA . ILE A 1 415 ? 21.544 75.448 9.838 1.00 14.47 951 ILE A CA 1
ATOM 3439 C C . ILE A 1 415 ? 20.509 75.774 8.745 1.00 14.85 951 ILE A C 1
ATOM 3440 O O . ILE A 1 415 ? 19.670 74.940 8.405 1.00 16.91 951 ILE A O 1
ATOM 3445 N N . PHE A 1 416 ? 20.588 76.971 8.184 1.00 16.39 952 PHE A N 1
ATOM 3446 C CA . PHE A 1 416 ? 19.734 77.303 7.024 1.00 16.67 952 PHE A CA 1
ATOM 3447 C C . PHE A 1 416 ? 19.902 76.266 5.922 1.00 19.77 952 PHE A C 1
ATOM 3448 O O . PHE A 1 416 ? 18.922 75.771 5.347 1.00 19.38 952 PHE A O 1
ATOM 3456 N N . LYS A 1 417 ? 21.157 75.934 5.616 1.00 14.79 953 LYS A N 1
ATOM 3457 C CA . LYS A 1 417 ? 21.461 75.103 4.456 1.00 17.91 953 LYS A CA 1
ATOM 3458 C C . LYS A 1 417 ? 20.869 73.693 4.549 1.00 19.30 953 LYS A C 1
ATOM 3459 O O . LYS A 1 417 ? 20.351 73.152 3.548 1.00 19.63 953 LYS A O 1
ATOM 3465 N N . TYR A 1 418 ? 20.935 73.107 5.743 1.00 17.53 954 TYR A N 1
ATOM 3466 C CA . TYR A 1 418 ? 20.621 71.691 5.930 1.00 18.32 954 TYR A CA 1
ATOM 3467 C C . TYR A 1 418 ? 19.394 71.376 6.789 1.00 20.46 954 TYR A C 1
ATOM 3468 O O . TYR A 1 418 ? 18.768 70.328 6.605 1.00 23.04 954 TYR A O 1
ATOM 3477 N N . LEU A 1 419 ? 19.064 72.260 7.690 1.00 17.16 955 LEU A N 1
ATOM 3478 C CA . LEU A 1 419 ? 17.981 72.022 8.595 1.00 16.66 955 LEU A CA 1
ATOM 3479 C C . LEU A 1 419 ? 16.659 72.742 8.383 1.00 20.28 955 LEU A C 1
ATOM 3480 O O . LEU A 1 419 ? 15.638 72.176 8.563 1.00 22.29 955 LEU A O 1
ATOM 3485 N N . THR A 1 420 ? 16.722 73.990 8.021 1.00 16.95 956 THR A N 1
ATOM 3486 C CA . THR A 1 420 ? 15.518 74.755 7.797 1.00 16.41 956 THR A CA 1
ATOM 3487 C C . THR A 1 420 ? 14.743 74.093 6.662 1.00 23.10 956 THR A C 1
ATOM 3488 O O . THR A 1 420 ? 15.320 73.747 5.658 1.00 24.65 956 THR A O 1
ATOM 3492 N N . THR A 1 421 ? 13.439 73.924 6.843 1.00 25.34 957 THR A N 1
ATOM 3493 C CA . THR A 1 421 ? 12.620 73.326 5.803 1.00 29.11 957 THR A CA 1
ATOM 3494 C C . THR A 1 421 ? 12.712 74.126 4.526 1.00 28.10 957 THR A C 1
ATOM 3495 O O . THR A 1 421 ? 12.865 75.291 4.531 1.00 27.74 957 THR A O 1
ATOM 3499 N N . GLU A 1 422 ? 12.676 73.430 3.411 1.00 34.85 958 GLU A N 1
ATOM 3500 C CA . GLU A 1 422 ? 12.897 74.058 2.124 1.00 34.06 958 GLU A CA 1
ATOM 3501 C C . GLU A 1 422 ? 12.140 75.330 1.781 1.00 30.76 958 GLU A C 1
ATOM 3502 O O . GLU A 1 422 ? 12.726 76.227 1.238 1.00 32.94 958 GLU A O 1
ATOM 3508 N N . TYR A 1 423 ? 10.865 75.401 2.094 1.00 32.41 959 TYR A N 1
ATOM 3509 C CA . TYR A 1 423 ? 10.116 76.601 1.773 1.00 34.67 959 TYR A CA 1
ATOM 3510 C C . TYR A 1 423 ? 10.683 77.803 2.500 1.00 38.97 959 TYR A C 1
ATOM 3511 O O . TYR A 1 423 ? 10.877 78.837 1.911 1.00 37.77 959 TYR A O 1
ATOM 3520 N N . LEU A 1 424 ? 10.940 77.627 3.786 1.00 31.87 960 LEU A N 1
ATOM 3521 C CA . LEU A 1 424 ? 11.452 78.659 4.662 1.00 30.81 960 LEU A CA 1
ATOM 3522 C C . LEU A 1 424 ? 12.905 79.068 4.463 1.00 30.81 960 LEU A C 1
ATOM 3523 O O . LEU A 1 424 ? 13.318 80.081 4.892 1.00 27.45 960 LEU A O 1
ATOM 3528 N N . ARG A 1 425 ? 13.654 78.234 3.800 1.00 26.99 961 ARG A N 1
ATOM 3529 C CA . ARG A 1 425 ? 15.066 78.506 3.587 1.00 27.04 961 ARG A CA 1
ATOM 3530 C C . ARG A 1 425 ? 15.311 79.782 2.782 1.00 31.91 961 ARG A C 1
ATOM 3531 O O . ARG A 1 425 ? 14.763 79.952 1.685 1.00 28.58 961 ARG A O 1
ATOM 3539 N N . PRO A 1 426 ? 16.125 80.697 3.329 1.00 29.15 962 PRO A N 1
ATOM 3540 C CA . PRO A 1 426 ? 16.464 81.930 2.606 1.00 30.40 962 PRO A CA 1
ATOM 3541 C C . PRO A 1 426 ? 17.268 81.658 1.344 1.00 28.89 962 PRO A C 1
ATOM 3542 O O . PRO A 1 426 ? 17.915 80.613 1.221 1.00 26.89 962 PRO A O 1
ATOM 3546 N N . VAL A 1 427 ? 17.230 82.589 0.397 1.00 25.35 963 VAL A N 1
ATOM 3547 C CA . VAL A 1 427 ? 17.969 82.385 -0.832 1.00 29.32 963 VAL A CA 1
ATOM 3548 C C . VAL A 1 427 ? 19.410 82.871 -0.694 1.00 31.91 963 VAL A C 1
ATOM 3549 O O . VAL A 1 427 ? 19.725 84.033 -0.967 1.00 34.14 963 VAL A O 1
ATOM 3553 N N . LEU A 1 428 ? 20.277 81.969 -0.248 1.00 25.63 964 LEU A N 1
ATOM 3554 C CA . LEU A 1 428 ? 21.696 82.243 -0.099 1.00 26.37 964 LEU A CA 1
ATOM 3555 C C . LEU A 1 428 ? 22.478 81.415 -1.110 1.00 25.01 964 LEU A C 1
ATOM 3556 O O . LEU A 1 428 ? 21.956 80.446 -1.661 1.00 27.56 964 LEU A O 1
ATOM 3561 N N . PRO A 1 429 ? 23.731 81.792 -1.382 1.00 26.87 965 PRO A N 1
ATOM 3562 C CA . PRO A 1 429 ? 24.503 81.020 -2.354 1.00 29.27 965 PRO A CA 1
ATOM 3563 C C . PRO A 1 429 ? 25.059 79.716 -1.761 1.00 30.09 965 PRO A C 1
ATOM 3564 O O . PRO A 1 429 ? 26.275 79.583 -1.572 1.00 34.11 965 PRO A O 1
ATOM 3568 N N . PHE A 1 430 ? 24.164 78.762 -1.490 1.00 29.04 966 PHE A N 1
ATOM 3569 C CA . PHE A 1 430 ? 24.539 77.527 -0.796 1.00 24.86 966 PHE A CA 1
ATOM 3570 C C . PHE A 1 430 ? 25.454 76.647 -1.637 1.00 28.80 966 PHE A C 1
ATOM 3571 O O . PHE A 1 430 ? 26.005 75.658 -1.155 1.00 36.38 966 PHE A O 1
ATOM 3579 N N . THR A 1 431 ? 25.631 77.040 -2.892 1.00 32.70 967 THR A N 1
ATOM 3580 C CA . THR A 1 431 ? 26.475 76.331 -3.838 1.00 32.34 967 THR A CA 1
ATOM 3581 C C . THR A 1 431 ? 27.950 76.736 -3.712 1.00 32.23 967 THR A C 1
ATOM 3582 O O . THR A 1 431 ? 28.830 76.131 -4.325 1.00 34.65 967 THR A O 1
ATOM 3586 N N . LEU A 1 432 ? 28.203 77.770 -2.918 1.00 32.48 968 LEU A N 1
ATOM 3587 C CA . LEU A 1 432 ? 29.561 78.273 -2.681 1.00 32.91 968 LEU A CA 1
ATOM 3588 C C . LEU A 1 432 ? 30.472 77.179 -2.143 1.00 34.42 968 LEU A C 1
ATOM 3589 O O . LEU A 1 432 ? 30.115 76.499 -1.188 1.00 37.58 968 LEU A O 1
ATOM 3594 N N . LYS A 1 433 ? 31.637 77.012 -2.763 1.00 31.94 969 LYS A N 1
ATOM 3595 C CA . LYS A 1 433 ? 32.644 76.056 -2.306 1.00 32.20 969 LYS A CA 1
ATOM 3596 C C . LYS A 1 433 ? 34.006 76.728 -2.264 1.00 29.40 969 LYS A C 1
ATOM 3597 O O . LYS A 1 433 ? 34.758 76.701 -3.240 1.00 25.34 969 LYS A O 1
ATOM 3603 N N . PRO A 1 434 ? 34.316 77.370 -1.134 1.00 29.23 970 PRO A N 1
ATOM 3604 C CA . PRO A 1 434 ? 35.614 78.037 -0.990 1.00 22.93 970 PRO A CA 1
ATOM 3605 C C . PRO A 1 434 ? 36.751 77.046 -1.188 1.00 20.99 970 PRO A C 1
ATOM 3606 O O . PRO A 1 434 ? 36.602 75.880 -0.836 1.00 24.11 970 PRO A O 1
ATOM 3610 N N . GLU A 1 435 ? 37.860 77.508 -1.754 1.00 22.13 971 GLU A N 1
ATOM 3611 C CA . GLU A 1 435 ? 39.035 76.681 -1.982 1.00 24.51 971 GLU A CA 1
ATOM 3612 C C . GLU A 1 435 ? 39.920 76.588 -0.742 1.00 18.83 971 GLU A C 1
ATOM 3613 O O . GLU A 1 435 ? 40.808 75.732 -0.667 1.00 17.83 971 GLU A O 1
ATOM 3619 N N . ILE A 1 436 ? 39.721 77.527 0.178 1.00 18.92 972 ILE A N 1
ATOM 3620 C CA . ILE A 1 436 ? 40.577 77.632 1.366 1.00 16.48 972 ILE A CA 1
ATOM 3621 C C . ILE A 1 436 ? 39.738 77.408 2.620 1.00 18.40 972 ILE A C 1
ATOM 3622 O O . ILE A 1 436 ? 38.664 77.995 2.768 1.00 17.49 972 ILE A O 1
ATOM 3627 N N . ASN A 1 437 ? 40.237 76.561 3.510 1.00 15.41 973 ASN A N 1
ATOM 3628 C CA . ASN A 1 437 ? 39.597 76.313 4.797 1.00 14.36 973 ASN A CA 1
ATOM 3629 C C . ASN A 1 437 ? 40.480 76.903 5.879 1.00 14.10 973 ASN A C 1
ATOM 3630 O O . ASN A 1 437 ? 41.697 76.883 5.743 1.00 15.38 973 ASN A O 1
ATOM 3635 N N . PHE A 1 438 ? 39.883 77.423 6.949 1.00 14.15 974 PHE A N 1
ATOM 3636 C CA . PHE A 1 438 ? 40.658 77.888 8.082 1.00 13.37 974 PHE A CA 1
ATOM 3637 C C . PHE A 1 438 ? 40.042 77.384 9.375 1.00 16.08 974 PHE A C 1
ATOM 3638 O O . PHE A 1 438 ? 38.846 77.576 9.633 1.00 13.49 974 PHE A O 1
ATOM 3646 N N . ASN A 1 439 ? 40.864 76.753 10.193 1.00 13.45 975 ASN A N 1
ATOM 3647 C CA . ASN A 1 439 ? 40.407 76.274 11.481 1.00 13.13 975 ASN A CA 1
ATOM 3648 C C . ASN A 1 439 ? 41.469 76.465 12.553 1.00 17.41 975 ASN A C 1
ATOM 3649 O O . ASN A 1 439 ? 42.550 75.890 12.445 1.00 18.41 975 ASN A O 1
ATOM 3654 N N . TYR A 1 440 ? 41.157 77.269 13.569 1.00 13.01 976 TYR A N 1
ATOM 3655 C CA . TYR A 1 440 ? 42.016 77.371 14.746 1.00 10.97 976 TYR A CA 1
ATOM 3656 C C . TYR A 1 440 ? 41.448 76.515 15.858 1.00 15.71 976 TYR A C 1
ATOM 3657 O O . TYR A 1 440 ? 40.322 76.767 16.342 1.00 14.43 976 TYR A O 1
ATOM 3666 N N . LEU A 1 441 ? 42.233 75.518 16.286 1.00 12.19 977 LEU A N 1
ATOM 3667 C CA . LEU A 1 441 ? 41.768 74.553 17.271 1.00 11.05 977 LEU A CA 1
ATOM 3668 C C . LEU A 1 441 ? 42.001 74.942 18.716 1.00 12.88 977 LEU A C 1
ATOM 3669 O O . LEU A 1 441 ? 41.503 74.276 19.612 1.00 15.35 977 LEU A O 1
ATOM 3674 N N . GLY A 1 442 ? 42.804 75.968 18.953 1.00 15.17 978 GLY A N 1
ATOM 3675 C CA . GLY A 1 442 ? 42.941 76.479 20.306 1.00 14.64 978 GLY A CA 1
ATOM 3676 C C . GLY A 1 442 ? 44.104 75.869 21.066 1.00 15.16 978 GLY A C 1
ATOM 3677 O O . GLY A 1 442 ? 45.058 75.344 20.485 1.00 13.72 978 GLY A O 1
ATOM 3678 N N . GLN A 1 443 ? 43.997 75.938 22.390 1.00 12.50 979 GLN A N 1
ATOM 3679 C CA . GLN A 1 443 ? 45.095 75.551 23.290 1.00 12.27 979 GLN A CA 1
ATOM 3680 C C . GLN A 1 443 ? 44.845 74.180 23.900 1.00 14.55 979 GLN A C 1
ATOM 3681 O O . GLN A 1 443 ? 43.726 73.854 24.276 1.00 14.82 979 GLN A O 1
ATOM 3687 N N . PHE A 1 444 ? 45.907 73.385 24.030 1.00 17.43 980 PHE A N 1
ATOM 3688 C CA . PHE A 1 444 ? 45.745 72.023 24.521 1.00 17.73 980 PHE A CA 1
ATOM 3689 C C . PHE A 1 444 ? 46.656 71.648 25.684 1.00 18.44 980 PHE A C 1
ATOM 3690 O O . PHE A 1 444 ? 46.505 70.567 26.239 1.00 18.31 980 PHE A O 1
ATOM 3698 N N . ASP A 1 445 ? 47.627 72.490 26.021 1.00 16.89 981 ASP A N 1
ATOM 3699 C CA . ASP A 1 445 ? 48.668 72.049 26.943 1.00 16.90 981 ASP A CA 1
ATOM 3700 C C . ASP A 1 445 ? 48.073 71.688 28.310 1.00 18.67 981 ASP A C 1
ATOM 3701 O O . ASP A 1 445 ? 48.501 70.727 28.947 1.00 20.86 981 ASP A O 1
ATOM 3706 N N . THR A 1 446 ? 47.078 72.458 28.748 1.00 16.88 982 THR A N 1
ATOM 3707 C CA . THR A 1 446 ? 46.440 72.203 30.046 1.00 19.19 982 THR A CA 1
ATOM 3708 C C . THR A 1 446 ? 45.625 70.915 30.023 1.00 22.22 982 THR A C 1
ATOM 3709 O O . THR A 1 446 ? 45.392 70.288 31.064 1.00 21.17 982 THR A O 1
ATOM 3713 N N . ASP A 1 447 ? 45.192 70.529 28.826 1.00 16.54 983 ASP A N 1
ATOM 3714 C CA . ASP A 1 447 ? 44.346 69.359 28.662 1.00 16.78 983 ASP A CA 1
ATOM 3715 C C . ASP A 1 447 ? 45.147 68.066 28.543 1.00 18.69 983 ASP A C 1
ATOM 3716 O O . ASP A 1 447 ? 44.721 67.017 29.028 1.00 19.53 983 ASP A O 1
ATOM 3721 N N . VAL A 1 448 ? 46.311 68.141 27.903 1.00 18.22 984 VAL A N 1
ATOM 3722 C CA . VAL A 1 448 ? 47.055 66.920 27.548 1.00 16.30 984 VAL A CA 1
ATOM 3723 C C . VAL A 1 448 ? 48.193 66.663 28.539 1.00 21.81 984 VAL A C 1
ATOM 3724 O O . VAL A 1 448 ? 48.542 65.528 28.798 1.00 21.78 984 VAL A O 1
ATOM 3728 N N . LYS A 1 449 ? 48.721 67.726 29.132 1.00 22.13 985 LYS A N 1
ATOM 3729 C CA . LYS A 1 449 ? 49.827 67.595 30.066 1.00 29.03 985 LYS A CA 1
ATOM 3730 C C . LYS A 1 449 ? 49.268 67.622 31.473 1.00 29.09 985 LYS A C 1
ATOM 3731 O O . LYS A 1 449 ? 49.059 68.692 32.039 1.00 26.47 985 LYS A O 1
ATOM 3737 N N . THR A 1 450 ? 48.993 66.441 32.018 1.00 26.15 986 THR A N 1
ATOM 3738 C CA . THR A 1 450 ? 48.415 66.328 33.352 1.00 24.44 986 THR A CA 1
ATOM 3739 C C . THR A 1 450 ? 49.354 65.579 34.291 1.00 21.95 986 THR A C 1
ATOM 3740 O O . THR A 1 450 ? 50.467 65.215 33.923 1.00 24.36 986 THR A O 1
ATOM 3744 N N . GLU A 1 451 ? 48.898 65.334 35.511 1.00 26.35 987 GLU A N 1
ATOM 3745 C CA . GLU A 1 451 ? 49.732 64.575 36.449 1.00 26.77 987 GLU A CA 1
ATOM 3746 C C . GLU A 1 451 ? 49.840 63.121 35.989 1.00 33.19 987 GLU A C 1
ATOM 3747 O O . GLU A 1 451 ? 50.850 62.444 36.218 1.00 34.86 987 GLU A O 1
ATOM 3753 N N . LEU A 1 452 ? 48.812 62.659 35.290 1.00 26.79 988 LEU A N 1
ATOM 3754 C CA . LEU A 1 452 ? 48.730 61.261 34.911 1.00 27.96 988 LEU A CA 1
ATOM 3755 C C . LEU A 1 452 ? 49.443 60.931 33.601 1.00 26.30 988 LEU A C 1
ATOM 3756 O O . LEU A 1 452 ? 50.038 59.860 33.454 1.00 26.82 988 LEU A O 1
ATOM 3761 N N . PHE A 1 453 ? 49.387 61.837 32.633 1.00 20.58 989 PHE A N 1
ATOM 3762 C CA . PHE A 1 453 ? 49.959 61.540 31.334 1.00 21.33 989 PHE A CA 1
ATOM 3763 C C . PHE A 1 453 ? 50.402 62.812 30.628 1.00 17.66 989 PHE A C 1
ATOM 3764 O O . PHE A 1 453 ? 50.133 63.918 31.109 1.00 19.90 989 PHE A O 1
ATOM 3772 N N . THR A 1 454 ? 51.074 62.649 29.497 1.00 17.26 990 THR A N 1
ATOM 3773 C CA . THR A 1 454 ? 51.472 63.773 28.680 1.00 21.34 990 THR A CA 1
ATOM 3774 C C . THR A 1 454 ? 51.416 63.407 27.196 1.00 20.50 990 THR A C 1
ATOM 3775 O O . THR A 1 454 ? 50.967 62.320 26.823 1.00 17.64 990 THR A O 1
ATOM 3779 N N . ARG A 1 455 ? 51.819 64.330 26.332 1.00 22.81 991 ARG A N 1
ATOM 3780 C CA . ARG A 1 455 ? 51.933 64.034 24.912 1.00 23.79 991 ARG A CA 1
ATOM 3781 C C . ARG A 1 455 ? 52.950 62.948 24.646 1.00 21.67 991 ARG A C 1
ATOM 3782 O O . ARG A 1 455 ? 53.988 62.880 25.303 1.00 24.49 991 ARG A O 1
ATOM 3790 N N . SER A 1 456 ? 52.637 62.094 23.683 1.00 22.02 992 SER A N 1
ATOM 3791 C CA . SER A 1 456 ? 53.588 61.056 23.281 1.00 20.80 992 SER A CA 1
ATOM 3792 C C . SER A 1 456 ? 54.624 61.560 22.292 1.00 26.32 992 SER A C 1
ATOM 3793 O O . SER A 1 456 ? 54.272 62.165 21.269 1.00 27.40 992 SER A O 1
ATOM 3796 N N . PRO A 1 457 ? 55.908 61.273 22.569 1.00 28.40 993 PRO A N 1
ATOM 3797 C CA . PRO A 1 457 ? 56.983 61.576 21.618 1.00 26.47 993 PRO A CA 1
ATOM 3798 C C . PRO A 1 457 ? 56.822 60.802 20.307 1.00 26.17 993 PRO A C 1
ATOM 3799 O O . PRO A 1 457 ? 57.399 61.196 19.292 1.00 32.42 993 PRO A O 1
ATOM 3803 N N . TYR A 1 458 ? 56.021 59.737 20.306 1.00 25.06 994 TYR A N 1
ATOM 3804 C CA . TYR A 1 458 ? 55.823 58.970 19.076 1.00 25.93 994 TYR A CA 1
ATOM 3805 C C . TYR A 1 458 ? 54.671 59.511 18.248 1.00 28.51 994 TYR A C 1
ATOM 3806 O O . TYR A 1 458 ? 54.317 58.954 17.216 1.00 31.67 994 TYR A O 1
ATOM 3815 N N . SER A 1 459 ? 54.076 60.604 18.700 1.00 29.00 995 SER A N 1
ATOM 3816 C CA . SER A 1 459 ? 53.059 61.244 17.892 1.00 27.00 995 SER A CA 1
ATOM 3817 C C . SER A 1 459 ? 53.735 62.012 16.750 1.00 34.44 995 SER A C 1
ATOM 3818 O O . SER A 1 459 ? 54.645 62.800 16.990 1.00 35.14 995 SER A O 1
ATOM 3821 N N . MET A 1 460 ? 53.312 61.754 15.513 1.00 30.89 996 MET A N 1
ATOM 3822 C CA . MET A 1 460 ? 53.803 62.496 14.347 1.00 30.82 996 MET A CA 1
ATOM 3823 C C . MET A 1 460 ? 52.807 63.532 13.831 1.00 38.65 996 MET A C 1
ATOM 3824 O O . MET A 1 460 ? 51.764 63.171 13.290 1.00 46.22 996 MET A O 1
ATOM 3829 N N . GLY A 1 461 ? 53.137 64.810 13.963 1.00 36.59 997 GLY A N 1
ATOM 3830 C CA . GLY A 1 461 ? 52.246 65.868 13.505 1.00 40.59 997 GLY A CA 1
ATOM 3831 C C . GLY A 1 461 ? 51.041 66.117 14.408 1.00 39.07 997 GLY A C 1
ATOM 3832 O O . GLY A 1 461 ? 51.039 65.707 15.576 1.00 41.21 997 GLY A O 1
ATOM 3833 N N . ASN A 1 462 ? 50.031 66.798 13.853 1.00 36.31 998 ASN A N 1
ATOM 3834 C CA . ASN A 1 462 ? 48.801 67.196 14.548 1.00 30.02 998 ASN A CA 1
ATOM 3835 C C . ASN A 1 462 ? 47.677 66.218 14.281 1.00 18.92 998 ASN A C 1
ATOM 3836 O O . ASN A 1 462 ? 47.045 66.216 13.208 1.00 20.85 998 ASN A O 1
ATOM 3841 N N . SER A 1 463 ? 47.414 65.384 15.277 1.00 17.85 999 SER A N 1
ATOM 3842 C CA . SER A 1 463 ? 46.489 64.280 15.059 1.00 19.62 999 SER A CA 1
ATOM 3843 C C . SER A 1 463 ? 45.030 64.739 15.039 1.00 20.49 999 SER A C 1
ATOM 3844 O O . SER A 1 463 ? 44.144 63.967 14.698 1.00 16.32 999 SER A O 1
ATOM 3847 N N . LEU A 1 464 ? 44.773 65.981 15.443 1.00 17.32 1000 LEU A N 1
ATOM 3848 C CA . LEU A 1 464 ? 43.403 66.496 15.434 1.00 16.53 1000 LEU A CA 1
ATOM 3849 C C . LEU A 1 464 ? 43.135 67.293 14.172 1.00 22.80 1000 LEU A C 1
ATOM 3850 O O . LEU A 1 464 ? 42.034 67.820 13.988 1.00 26.48 1000 LEU A O 1
ATOM 3855 N N . GLY A 1 465 ? 44.142 67.397 13.309 1.00 21.37 1001 GLY A N 1
ATOM 3856 C CA . GLY A 1 465 ? 43.994 68.165 12.081 1.00 26.58 1001 GLY A CA 1
ATOM 3857 C C . GLY A 1 465 ? 43.908 67.299 10.837 1.00 35.01 1001 GLY A C 1
ATOM 3858 O O . GLY A 1 465 ? 43.873 66.065 10.926 1.00 32.28 1001 GLY A O 1
ATOM 3859 N N . PRO A 1 466 ? 43.909 67.945 9.657 1.00 41.83 1002 PRO A N 1
ATOM 3860 C CA . PRO A 1 466 ? 43.800 67.271 8.352 1.00 39.51 1002 PRO A CA 1
ATOM 3861 C C . PRO A 1 466 ? 45.014 66.410 8.001 1.00 36.12 1002 PRO A C 1
ATOM 3862 O O . PRO A 1 466 ? 44.936 65.521 7.150 1.00 36.53 1002 PRO A O 1
ATOM 3866 N N . ASP A 1 467 ? 46.140 66.686 8.638 1.00 31.65 1003 ASP A N 1
ATOM 3867 C CA . ASP A 1 467 ? 47.363 65.961 8.347 1.00 32.36 1003 ASP A CA 1
ATOM 3868 C C . ASP A 1 467 ? 47.665 64.889 9.363 1.00 31.32 1003 ASP A C 1
ATOM 3869 O O . ASP A 1 467 ? 48.725 64.265 9.294 1.00 32.50 1003 ASP A O 1
ATOM 3874 N N . GLY A 1 468 ? 46.754 64.687 10.319 1.00 25.32 1004 GLY A N 1
ATOM 3875 C CA . GLY A 1 468 ? 46.947 63.645 11.308 1.00 23.27 1004 GLY A CA 1
ATOM 3876 C C . GLY A 1 468 ? 47.194 62.317 10.607 1.00 23.16 1004 GLY A C 1
ATOM 3877 O O . GLY A 1 468 ? 46.432 61.924 9.736 1.00 20.87 1004 GLY A O 1
ATOM 3878 N N . LYS A 1 469 ? 48.278 61.645 10.980 1.00 23.06 1005 LYS A N 1
ATOM 3879 C CA . LYS A 1 469 ? 48.691 60.406 10.304 1.00 19.21 1005 LYS A CA 1
ATOM 3880 C C . LYS A 1 469 ? 47.605 59.351 10.357 1.00 19.60 1005 LYS A C 1
ATOM 3881 O O . LYS A 1 469 ? 47.116 59.030 11.426 1.00 22.72 1005 LYS A O 1
ATOM 3887 N N . ASN A 1 470 ? 47.223 58.831 9.188 1.00 19.64 1006 ASN A N 1
ATOM 3888 C CA . ASN A 1 470 ? 46.237 57.755 9.089 1.00 21.23 1006 ASN A CA 1
ATOM 3889 C C . ASN A 1 470 ? 44.821 58.131 9.505 1.00 16.78 1006 ASN A C 1
ATOM 3890 O O . ASN A 1 470 ? 43.989 57.254 9.654 1.00 16.89 1006 ASN A O 1
ATOM 3895 N N . ASN A 1 471 ? 44.543 59.422 9.691 1.00 18.87 1007 ASN A N 1
ATOM 3896 C CA . ASN A 1 471 ? 43.197 59.809 10.111 1.00 17.86 1007 ASN A CA 1
ATOM 3897 C C . ASN A 1 471 ? 42.122 59.579 9.043 1.00 18.71 1007 ASN A C 1
ATOM 3898 O O . ASN A 1 471 ? 40.982 59.206 9.352 1.00 14.98 1007 ASN A O 1
ATOM 3903 N N . LEU A 1 472 ? 42.498 59.830 7.790 1.00 20.65 1008 LEU A N 1
ATOM 3904 C CA . LEU A 1 472 ? 41.555 59.892 6.684 1.00 16.70 1008 LEU A CA 1
ATOM 3905 C C . LEU A 1 472 ? 41.856 58.811 5.664 1.00 19.13 1008 LEU A C 1
ATOM 3906 O O . LEU A 1 472 ? 43.023 58.518 5.389 1.00 21.58 1008 LEU A O 1
ATOM 3911 N N . GLY A 1 473 ? 40.804 58.221 5.112 1.00 18.58 1009 GLY A N 1
ATOM 3912 C CA . GLY A 1 473 ? 41.000 57.218 4.074 1.00 23.22 1009 GLY A CA 1
ATOM 3913 C C . GLY A 1 473 ? 41.865 57.775 2.949 1.00 19.72 1009 GLY A C 1
ATOM 3914 O O . GLY A 1 473 ? 41.563 58.815 2.404 1.00 20.56 1009 GLY A O 1
ATOM 3915 N N . PRO A 1 474 ? 42.963 57.073 2.602 1.00 20.94 1010 PRO A N 1
ATOM 3916 C CA . PRO A 1 474 ? 43.897 57.573 1.589 1.00 22.28 1010 PRO A CA 1
ATOM 3917 C C . PRO A 1 474 ? 43.224 57.763 0.240 1.00 23.02 1010 PRO A C 1
ATOM 3918 O O . PRO A 1 474 ? 43.605 58.669 -0.498 1.00 23.72 1010 PRO A O 1
ATOM 3922 N N . GLU A 1 475 ? 42.222 56.938 -0.078 1.00 23.95 1011 GLU A N 1
ATOM 3923 C CA . GLU A 1 475 ? 41.557 57.100 -1.360 1.00 21.70 1011 GLU A CA 1
ATOM 3924 C C . GLU A 1 475 ? 40.397 58.079 -1.344 1.00 28.43 1011 GLU A C 1
ATOM 3925 O O . GLU A 1 475 ? 39.801 58.352 -2.388 1.00 26.90 1011 GLU A O 1
ATOM 3931 N N . GLY A 1 476 ? 40.063 58.600 -0.165 1.00 23.75 1012 GLY A N 1
ATOM 3932 C CA . GLY A 1 476 ? 39.041 59.624 -0.067 1.00 25.91 1012 GLY A CA 1
ATOM 3933 C C . GLY A 1 476 ? 39.461 60.902 -0.764 1.00 27.31 1012 GLY A C 1
ATOM 3934 O O . GLY A 1 476 ? 40.645 61.219 -0.844 1.00 24.60 1012 GLY A O 1
ATOM 3935 N N . GLU A 1 477 ? 38.470 61.645 -1.241 1.00 25.91 1013 GLU A N 1
ATOM 3936 C CA . GLU A 1 477 ? 38.680 62.854 -2.017 1.00 24.25 1013 GLU A CA 1
ATOM 3937 C C . GLU A 1 477 ? 39.012 64.009 -1.094 1.00 29.79 1013 GLU A C 1
ATOM 3938 O O . GLU A 1 477 ? 38.353 64.187 -0.069 1.00 27.37 1013 GLU A O 1
ATOM 3944 N N . SER A 1 478 ? 40.030 64.785 -1.444 1.00 28.95 1014 SER A N 1
ATOM 3945 C CA . SER A 1 478 ? 40.283 66.037 -0.735 1.00 32.61 1014 SER A CA 1
ATOM 3946 C C . SER A 1 478 ? 39.274 67.052 -1.237 1.00 28.53 1014 SER A C 1
ATOM 3947 O O . SER A 1 478 ? 38.736 66.915 -2.328 1.00 36.18 1014 SER A O 1
ATOM 3950 N N . TYR A 1 479 ? 38.984 68.061 -0.436 1.00 31.54 1015 TYR A N 1
ATOM 3951 C CA . TYR A 1 479 ? 37.880 68.937 -0.778 1.00 29.11 1015 TYR A CA 1
ATOM 3952 C C . TYR A 1 479 ? 38.261 70.393 -0.574 1.00 31.42 1015 TYR A C 1
ATOM 3953 O O . TYR A 1 479 ? 37.457 71.279 -0.821 1.00 36.56 1015 TYR A O 1
AT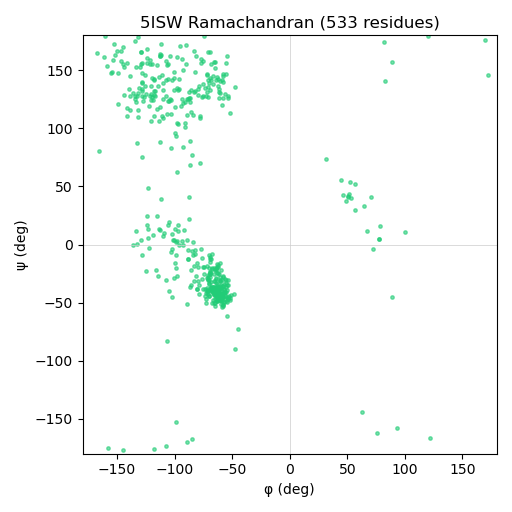OM 3962 N N . PHE A 1 480 ? 39.488 70.629 -0.121 1.00 24.80 1016 PHE A N 1
ATOM 3963 C CA . PHE A 1 480 ? 40.041 71.975 -0.108 1.00 23.82 1016 PHE A CA 1
ATOM 3964 C C . PHE A 1 480 ? 41.374 72.005 -0.849 1.00 21.59 1016 PHE A C 1
ATOM 3965 O O . PHE A 1 480 ? 42.134 71.032 -0.813 1.00 27.98 1016 PHE A O 1
ATOM 3973 N N . VAL A 1 481 ? 41.653 73.117 -1.516 1.00 20.75 1017 VAL A N 1
ATOM 3974 C CA . VAL A 1 481 ? 42.959 73.363 -2.122 1.00 22.09 1017 VAL A CA 1
ATOM 3975 C C . VAL A 1 481 ? 44.003 73.660 -1.039 1.00 23.38 1017 VAL A C 1
ATOM 3976 O O . VAL A 1 481 ? 45.088 73.080 -1.030 1.00 22.25 1017 VAL A O 1
ATOM 3980 N N . LEU A 1 482 ? 43.647 74.542 -0.106 1.00 22.74 1018 LEU A N 1
ATOM 3981 C CA . LEU A 1 482 ? 44.508 74.862 1.033 1.00 17.51 1018 LEU A CA 1
ATOM 3982 C C . LEU A 1 482 ? 43.682 74.668 2.289 1.00 17.85 1018 LEU A C 1
ATOM 3983 O O . LEU A 1 482 ? 42.591 75.218 2.388 1.00 19.59 1018 LEU A O 1
ATOM 3988 N N . ASN A 1 483 ? 44.206 73.884 3.213 1.00 18.77 1019 ASN A N 1
ATOM 3989 C CA . ASN A 1 483 ? 43.533 73.597 4.463 1.00 15.91 1019 ASN A CA 1
ATOM 3990 C C . ASN A 1 483 ? 44.438 74.062 5.568 1.00 13.81 1019 ASN A C 1
ATOM 3991 O O . ASN A 1 483 ? 45.475 73.451 5.807 1.00 17.04 1019 ASN A O 1
ATOM 3996 N N . ILE A 1 484 ? 44.065 75.182 6.185 1.00 14.94 1020 ILE A N 1
ATOM 3997 C CA . ILE A 1 484 ? 44.930 75.890 7.117 1.00 12.63 1020 ILE A CA 1
ATOM 3998 C C . ILE A 1 484 ? 44.430 75.650 8.533 1.00 18.15 1020 ILE A C 1
ATOM 3999 O O . ILE A 1 484 ? 43.278 75.920 8.843 1.00 16.19 1020 ILE A O 1
ATOM 4004 N N . ASN A 1 485 ? 45.304 75.123 9.374 1.00 13.87 1021 ASN A N 1
ATOM 4005 C CA . ASN A 1 485 ? 44.925 74.705 10.711 1.00 13.13 1021 ASN A CA 1
ATOM 4006 C C . ASN A 1 485 ? 45.886 75.326 11.708 1.00 19.32 1021 ASN A C 1
ATOM 4007 O O . ASN A 1 485 ? 47.087 75.417 11.432 1.00 19.20 1021 ASN A O 1
ATOM 4012 N N . GLY A 1 486 ? 45.375 75.801 12.841 1.00 17.65 1022 GLY A N 1
ATOM 4013 C CA . GLY A 1 486 ? 46.243 76.388 13.862 1.00 15.85 1022 GLY A CA 1
ATOM 4014 C C . GLY A 1 486 ? 45.972 75.805 15.235 1.00 13.79 1022 GLY A C 1
ATOM 4015 O O . GLY A 1 486 ? 44.865 75.334 15.505 1.00 14.59 1022 GLY A O 1
ATOM 4016 N N . PHE A 1 487 ? 46.988 75.803 16.100 1.00 12.05 1023 PHE A N 1
ATOM 4017 C CA . PHE A 1 487 ? 46.794 75.309 17.462 1.00 14.01 1023 PHE A CA 1
ATOM 4018 C C . PHE A 1 487 ? 47.975 75.702 18.288 1.00 14.40 1023 PHE A C 1
ATOM 4019 O O . PHE A 1 487 ? 49.013 76.069 17.735 1.00 13.88 1023 PHE A O 1
ATOM 4027 N N . ILE A 1 488 ? 47.831 75.611 19.606 1.00 13.79 1024 ILE A N 1
ATOM 4028 C CA . ILE A 1 488 ? 48.941 75.901 20.507 1.00 10.06 1024 ILE A CA 1
ATOM 4029 C C . ILE A 1 488 ? 49.446 74.593 21.113 1.00 15.28 1024 ILE A C 1
ATOM 4030 O O . ILE A 1 488 ? 48.662 73.825 21.676 1.00 19.29 1024 ILE A O 1
ATOM 4035 N N . GLU A 1 489 ? 50.744 74.360 21.002 1.00 14.11 1025 GLU A N 1
ATOM 4036 C CA . GLU A 1 489 ? 51.355 73.131 21.534 1.00 18.26 1025 GLU A CA 1
ATOM 4037 C C . GLU A 1 489 ? 52.683 73.480 22.188 1.00 19.57 1025 GLU A C 1
ATOM 4038 O O . GLU A 1 489 ? 53.512 74.153 21.575 1.00 18.56 1025 GLU A O 1
ATOM 4044 N N . GLU A 1 490 ? 52.873 73.053 23.437 1.00 18.88 1026 GLU A N 1
ATOM 4045 C CA . GLU A 1 490 ? 54.106 73.375 24.169 1.00 21.27 1026 GLU A CA 1
ATOM 4046 C C . GLU A 1 490 ? 54.395 74.885 24.186 1.00 20.61 1026 GLU A C 1
ATOM 4047 O O . GLU A 1 490 ? 55.549 75.323 24.026 1.00 18.82 1026 GLU A O 1
ATOM 4053 N N . GLY A 1 491 ? 53.336 75.674 24.362 1.00 17.42 1027 GLY A N 1
ATOM 4054 C CA . GLY A 1 491 ? 53.447 77.114 24.454 1.00 19.75 1027 GLY A CA 1
ATOM 4055 C C . GLY A 1 491 ? 53.650 77.850 23.141 1.00 18.30 1027 GLY A C 1
ATOM 4056 O O . GLY A 1 491 ? 53.840 79.072 23.160 1.00 15.91 1027 GLY A O 1
ATOM 4057 N N . LYS A 1 492 ? 53.609 77.126 22.019 1.00 13.92 1028 LYS A N 1
ATOM 4058 C CA . LYS A 1 492 ? 53.853 77.755 20.712 1.00 13.95 1028 LYS A CA 1
ATOM 4059 C C . LYS A 1 492 ? 52.686 77.636 19.736 1.00 13.84 1028 LYS A C 1
ATOM 4060 O O . LYS A 1 492 ? 52.095 76.569 19.582 1.00 14.68 1028 LYS A O 1
ATOM 4066 N N . LEU A 1 493 ? 52.382 78.729 19.048 1.00 14.18 1029 LEU A N 1
ATOM 4067 C CA . LEU A 1 493 ? 51.413 78.651 17.953 1.00 12.42 1029 LEU A CA 1
ATOM 4068 C C . LEU A 1 493 ? 52.022 77.900 16.789 1.00 15.43 1029 LEU A C 1
ATOM 4069 O O . LEU A 1 493 ? 53.102 78.249 16.342 1.00 14.78 1029 LEU A O 1
ATOM 4074 N N . HIS A 1 494 ? 51.320 76.876 16.316 1.00 14.07 1030 HIS A N 1
ATOM 4075 C CA . HIS A 1 494 ? 51.625 76.208 15.069 1.00 14.66 1030 HIS A CA 1
ATOM 4076 C C . HIS A 1 494 ? 50.526 76.537 14.053 1.00 17.41 1030 HIS A C 1
ATOM 4077 O O . HIS A 1 494 ? 49.344 76.493 14.388 1.00 13.79 1030 HIS A O 1
ATOM 4084 N N . ILE A 1 495 ? 50.920 76.915 12.840 1.00 13.44 1031 ILE A N 1
ATOM 4085 C CA . ILE A 1 495 ? 49.962 77.011 11.732 1.00 14.67 1031 ILE A CA 1
ATOM 4086 C C . ILE A 1 495 ? 50.420 76.070 10.626 1.00 19.51 1031 ILE A C 1
ATOM 4087 O O . ILE A 1 495 ? 51.584 76.124 10.224 1.00 21.49 1031 ILE A O 1
ATOM 4092 N N . THR A 1 496 ? 49.532 75.216 10.130 1.00 14.04 1032 THR A N 1
ATOM 4093 C CA . THR A 1 496 ? 49.925 74.323 9.042 1.00 17.20 1032 THR A CA 1
ATOM 4094 C C . THR A 1 496 ? 49.080 74.622 7.817 1.00 19.52 1032 THR A C 1
ATOM 4095 O O . THR A 1 496 ? 47.897 74.975 7.928 1.00 16.16 1032 THR A O 1
ATOM 4099 N N . PHE A 1 497 ? 49.723 74.534 6.659 1.00 16.43 1033 PHE A N 1
ATOM 4100 C CA . PHE A 1 497 ? 49.094 74.780 5.366 1.00 14.94 1033 PHE A CA 1
ATOM 4101 C C . PHE A 1 497 ? 49.065 73.450 4.614 1.00 18.31 1033 PHE A C 1
ATOM 4102 O O . PHE A 1 497 ? 50.110 72.987 4.156 1.00 17.58 1033 PHE A O 1
ATOM 4110 N N . SER A 1 498 ? 47.892 72.832 4.507 1.00 16.64 1034 SER A N 1
ATOM 4111 C CA . SER A 1 498 ? 47.772 71.518 3.862 1.00 20.88 1034 SER A CA 1
ATOM 4112 C C . SER A 1 498 ? 47.357 71.696 2.421 1.00 17.74 1034 SER A C 1
ATOM 4113 O O . SER A 1 498 ? 46.458 72.463 2.114 1.00 19.02 1034 SER A O 1
ATOM 4116 N N . TYR A 1 499 ? 48.035 70.991 1.524 1.00 19.39 1035 TYR A N 1
ATOM 4117 C CA . TYR A 1 499 ? 47.840 71.189 0.103 1.00 18.51 1035 TYR A CA 1
ATOM 4118 C C . TYR A 1 499 ? 48.024 69.857 -0.624 1.00 18.29 1035 TYR A C 1
ATOM 4119 O O . TYR A 1 499 ? 48.516 68.886 -0.057 1.00 20.71 1035 TYR A O 1
ATOM 4128 N N . ASN A 1 500 ? 47.607 69.831 -1.881 1.00 25.52 1036 ASN A N 1
ATOM 4129 C CA . ASN A 1 500 ? 47.768 68.648 -2.716 1.00 22.66 1036 ASN A CA 1
ATOM 4130 C C . ASN A 1 500 ? 49.104 68.730 -3.454 1.00 23.12 1036 ASN A C 1
ATOM 4131 O O . ASN A 1 500 ? 49.374 69.711 -4.146 1.00 23.16 1036 ASN A O 1
ATOM 4136 N N . GLU A 1 501 ? 49.932 67.709 -3.244 1.00 24.15 1037 GLU A N 1
ATOM 4137 C CA . GLU A 1 501 ? 51.265 67.584 -3.828 1.00 26.21 1037 GLU A CA 1
ATOM 4138 C C . GLU A 1 501 ? 51.247 67.720 -5.342 1.00 26.82 1037 GLU A C 1
ATOM 4139 O O . GLU A 1 501 ? 52.231 68.142 -5.950 1.00 29.19 1037 GLU A O 1
ATOM 4145 N N . GLN A 1 502 ? 50.137 67.310 -5.950 1.00 31.68 1038 GLN A N 1
ATOM 4146 C CA . GLN A 1 502 ? 50.004 67.333 -7.407 1.00 32.13 1038 GLN A CA 1
ATOM 4147 C C . GLN A 1 502 ? 49.558 68.698 -7.906 1.00 36.41 1038 GLN A C 1
ATOM 4148 O O . GLN A 1 502 ? 49.475 68.948 -9.112 1.00 35.75 1038 GLN A O 1
ATOM 4154 N N . GLN A 1 503 ? 49.263 69.591 -6.973 1.00 28.51 1039 GLN A N 1
ATOM 4155 C CA . GLN A 1 503 ? 48.719 70.876 -7.352 1.00 26.95 1039 GLN A CA 1
ATOM 4156 C C . GLN A 1 503 ? 49.754 71.992 -7.169 1.00 24.13 1039 GLN A C 1
ATOM 4157 O O . GLN A 1 503 ? 49.748 72.969 -7.897 1.00 26.55 1039 GLN A O 1
ATOM 4163 N N . TYR A 1 504 ? 50.636 71.817 -6.192 1.00 28.88 1040 TYR A N 1
ATOM 4164 C CA . TYR A 1 504 ? 51.644 72.810 -5.846 1.00 26.67 1040 TYR A CA 1
ATOM 4165 C C . TYR A 1 504 ? 52.989 72.205 -5.536 1.00 24.60 1040 TYR A C 1
ATOM 4166 O O . TYR A 1 504 ? 53.073 71.137 -4.935 1.00 31.11 1040 TYR A O 1
ATOM 4175 N N . LYS A 1 505 ? 54.048 72.924 -5.911 1.00 28.44 1041 LYS A N 1
ATOM 4176 C CA . LYS A 1 505 ? 55.390 72.644 -5.422 1.00 27.51 1041 LYS A CA 1
ATOM 4177 C C . LYS A 1 505 ? 55.483 73.054 -3.954 1.00 27.60 1041 LYS A C 1
ATOM 4178 O O . LYS A 1 505 ? 54.869 74.045 -3.560 1.00 26.54 1041 LYS A O 1
ATOM 4184 N N . GLU A 1 506 ? 56.257 72.314 -3.162 1.00 28.75 1042 GLU A N 1
ATOM 4185 C CA . GLU A 1 506 ? 56.373 72.615 -1.741 1.00 28.04 1042 GLU A CA 1
ATOM 4186 C C . GLU A 1 506 ? 56.863 74.044 -1.563 1.00 32.77 1042 GLU A C 1
ATOM 4187 O O . GLU A 1 506 ? 56.392 74.774 -0.689 1.00 25.40 1042 GLU A O 1
ATOM 4193 N N . ASP A 1 507 ? 57.783 74.462 -2.424 1.00 27.78 1043 ASP A N 1
ATOM 4194 C CA . ASP A 1 507 ? 58.335 75.805 -2.329 1.00 27.03 1043 ASP A CA 1
ATOM 4195 C C . ASP A 1 507 ? 57.271 76.897 -2.415 1.00 23.20 1043 ASP A C 1
ATOM 4196 O O . ASP A 1 507 ? 57.382 77.943 -1.762 1.00 24.59 1043 ASP A O 1
ATOM 4201 N N . THR A 1 508 ? 56.249 76.659 -3.223 1.00 23.28 1044 THR A N 1
ATOM 4202 C CA . THR A 1 508 ? 55.176 77.625 -3.418 1.00 25.51 1044 THR A CA 1
ATOM 4203 C C . THR A 1 508 ? 54.380 77.827 -2.125 1.00 20.40 1044 THR A C 1
ATOM 4204 O O . THR A 1 508 ? 54.024 78.952 -1.765 1.00 21.24 1044 THR A O 1
ATOM 4208 N N . ILE A 1 509 ? 54.121 76.736 -1.424 1.00 21.36 1045 ILE A N 1
ATOM 4209 C CA . ILE A 1 509 ? 53.387 76.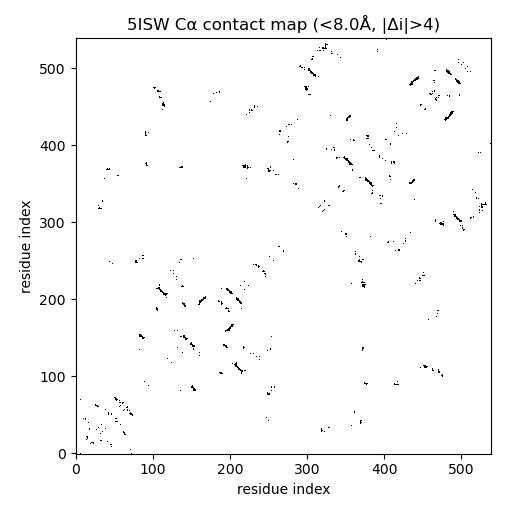825 -0.162 1.00 20.75 1045 ILE A CA 1
ATOM 4210 C C . ILE A 1 509 ? 54.292 77.407 0.911 1.00 25.44 1045 ILE A C 1
ATOM 4211 O O . ILE A 1 509 ? 53.848 78.185 1.759 1.00 17.94 1045 ILE A O 1
ATOM 4216 N N . GLN A 1 510 ? 55.569 77.026 0.881 1.00 20.19 1046 GLN A N 1
ATOM 4217 C CA . GLN A 1 510 ? 56.537 77.611 1.790 1.00 19.38 1046 GLN A CA 1
ATOM 4218 C C . GLN A 1 510 ? 56.534 79.125 1.690 1.00 22.31 1046 GLN A C 1
ATOM 4219 O O . GLN A 1 510 ? 56.634 79.816 2.708 1.00 22.81 1046 GLN A O 1
ATOM 4225 N N . GLN A 1 511 ? 56.403 79.652 0.475 1.00 21.19 1047 GLN A N 1
ATOM 4226 C CA . GLN A 1 511 ? 56.357 81.103 0.306 1.00 21.57 1047 GLN A CA 1
ATOM 4227 C C . GLN A 1 511 ? 55.157 81.735 1.019 1.00 21.64 1047 GLN A C 1
ATOM 4228 O O . GLN A 1 511 ? 55.282 82.784 1.654 1.00 21.14 1047 GLN A O 1
ATOM 4234 N N . LEU A 1 512 ? 54.001 81.094 0.885 1.00 20.05 1048 LEU A N 1
ATOM 4235 C CA . LEU A 1 512 ? 52.778 81.568 1.541 1.00 20.21 1048 LEU A CA 1
ATOM 4236 C C . LEU A 1 512 ? 52.936 81.535 3.050 1.00 17.45 1048 LEU A C 1
ATOM 4237 O O . LEU A 1 512 ? 52.610 82.511 3.746 1.00 18.58 1048 LEU A O 1
ATOM 4242 N N . SER A 1 513 ? 53.453 80.417 3.549 1.00 16.63 1049 SER A N 1
ATOM 4243 C CA . SER A 1 513 ? 53.658 80.244 4.979 1.00 17.23 1049 SER A CA 1
ATOM 4244 C C . SER A 1 513 ? 54.608 81.281 5.564 1.00 23.10 1049 SER A C 1
ATOM 4245 O O . SER A 1 513 ? 54.336 81.847 6.620 1.00 19.01 1049 SER A O 1
ATOM 4248 N N . ARG A 1 514 ? 55.741 81.519 4.906 1.00 21.21 1050 ARG A N 1
ATOM 4249 C CA . ARG A 1 514 ? 56.686 82.518 5.413 1.00 21.84 1050 ARG A CA 1
ATOM 4250 C C . ARG A 1 514 ? 56.083 83.921 5.398 1.00 20.35 1050 ARG A C 1
ATOM 4251 O O . ARG A 1 514 ? 56.320 84.703 6.318 1.00 21.23 1050 ARG A O 1
ATOM 4259 N N . SER A 1 515 ? 55.321 84.235 4.354 1.00 18.60 1051 SER A N 1
ATOM 4260 C CA . SER A 1 515 ? 54.636 85.507 4.260 1.00 18.49 1051 SER A CA 1
ATOM 4261 C C . SER A 1 515 ? 53.601 85.644 5.384 1.00 18.59 1051 SER A C 1
ATOM 4262 O O . SER A 1 515 ? 53.504 86.694 6.024 1.00 18.99 1051 SER A O 1
ATOM 4265 N N . TYR A 1 516 ? 52.861 84.569 5.638 1.00 18.86 1052 TYR A N 1
ATOM 4266 C CA . TYR A 1 516 ? 51.856 84.575 6.703 1.00 16.89 1052 TYR A CA 1
ATOM 4267 C C . TYR A 1 516 ? 52.506 84.874 8.058 1.00 16.98 1052 TYR A C 1
ATOM 4268 O O . TYR A 1 516 ? 52.040 85.724 8.823 1.00 16.34 1052 TYR A O 1
ATOM 4277 N N . LYS A 1 517 ? 53.605 84.220 8.373 1.00 13.28 1053 LYS A N 1
ATOM 4278 C CA . LYS A 1 517 ? 54.294 84.473 9.616 1.00 18.10 1053 LYS A CA 1
ATOM 4279 C C . LYS A 1 517 ? 54.765 85.914 9.764 1.00 17.76 1053 LYS A C 1
ATOM 4280 O O . LYS A 1 517 ? 54.678 86.473 10.796 1.00 15.70 1053 LYS A O 1
ATOM 4286 N N . GLN A 1 518 ? 55.283 86.470 8.682 1.00 18.37 1054 GLN A N 1
ATOM 4287 C CA . GLN A 1 518 ? 55.768 87.821 8.747 1.00 20.17 1054 GLN A CA 1
ATOM 4288 C C . GLN A 1 518 ? 54.644 88.816 9.024 1.00 19.34 1054 GLN A C 1
ATOM 4289 O O . GLN A 1 518 ? 54.758 89.657 9.837 1.00 18.29 1054 GLN A O 1
ATOM 4295 N N . HIS A 1 519 ? 53.541 88.640 8.336 1.00 18.18 1055 HIS A N 1
ATOM 4296 C CA . HIS A 1 519 ? 52.400 89.531 8.565 1.00 17.91 1055 HIS A CA 1
ATOM 4297 C C . HIS A 1 519 ? 51.803 89.320 9.961 1.00 15.83 1055 HIS A C 1
ATOM 4298 O O . HIS A 1 519 ? 51.441 90.282 10.638 1.00 14.94 1055 HIS A O 1
ATOM 4305 N N . LEU A 1 520 ? 51.722 88.072 10.404 1.00 16.04 1056 LEU A N 1
ATOM 4306 C CA . LEU A 1 520 ? 51.205 87.815 11.746 1.00 14.69 1056 LEU A CA 1
ATOM 4307 C C . LEU A 1 520 ? 52.074 88.466 12.839 1.00 17.39 1056 LEU A C 1
ATOM 4308 O O . LEU A 1 520 ? 51.556 89.062 13.799 1.00 16.24 1056 LEU A O 1
ATOM 4313 N N . LEU A 1 521 ? 53.393 88.377 12.692 1.00 14.31 1057 LEU A N 1
ATOM 4314 C CA . LEU A 1 521 ? 54.278 89.009 13.657 1.00 14.33 1057 LEU A CA 1
ATOM 4315 C C . LEU A 1 521 ? 54.140 90.534 13.645 1.00 16.53 1057 LEU A C 1
ATOM 4316 O O . LEU A 1 521 ? 54.169 91.163 14.693 1.00 16.42 1057 LEU A O 1
ATOM 4321 N N . ALA A 1 522 ? 53.963 91.112 12.465 1.00 16.14 1058 ALA A N 1
ATOM 4322 C CA . ALA A 1 522 ? 53.754 92.569 12.358 1.00 15.35 1058 ALA A CA 1
ATOM 4323 C C . ALA A 1 522 ? 52.470 92.996 13.062 1.00 17.01 1058 ALA A C 1
ATOM 4324 O O . ALA A 1 522 ? 52.409 94.029 13.739 1.00 16.23 1058 ALA A O 1
ATOM 4326 N N . ILE A 1 523 ? 51.429 92.196 12.888 1.00 15.61 1059 ILE A N 1
ATOM 4327 C CA . ILE A 1 523 ? 50.143 92.488 13.530 1.00 14.92 1059 ILE A CA 1
ATOM 4328 C C . ILE A 1 523 ? 50.246 92.354 15.047 1.00 17.42 1059 ILE A C 1
ATOM 4329 O O . ILE A 1 523 ? 49.730 93.189 15.791 1.00 14.71 1059 ILE A O 1
ATOM 4334 N N . ILE A 1 524 ? 50.961 91.333 15.506 1.00 12.86 1060 ILE A N 1
ATOM 4335 C CA . ILE A 1 524 ? 51.153 91.123 16.934 1.00 12.10 1060 ILE A CA 1
ATOM 4336 C C . ILE A 1 524 ? 51.858 92.355 17.522 1.00 16.23 1060 ILE A C 1
ATOM 4337 O O . ILE A 1 524 ? 51.415 92.918 18.537 1.00 15.18 1060 ILE A O 1
ATOM 4342 N N . GLU A 1 525 ? 52.928 92.803 16.877 1.00 15.90 1061 GLU A N 1
ATOM 4343 C CA . GLU A 1 525 ? 53.694 93.915 17.448 1.00 17.19 1061 GLU A CA 1
ATOM 4344 C C . GLU A 1 525 ? 52.859 95.193 17.459 1.00 18.97 1061 GLU A C 1
ATOM 4345 O O . GLU A 1 525 ? 52.892 95.948 18.434 1.00 18.06 1061 GLU A O 1
ATOM 4351 N N . HIS A 1 526 ? 52.062 95.396 16.410 1.00 16.65 1062 HIS A N 1
ATOM 4352 C CA . HIS A 1 526 ? 51.149 96.527 16.346 1.00 19.23 1062 HIS A CA 1
ATOM 4353 C C . HIS A 1 526 ? 50.145 96.537 17.525 1.00 20.32 1062 HIS A C 1
ATOM 4354 O O . HIS A 1 526 ? 49.921 97.547 18.186 1.00 18.39 1062 HIS A O 1
ATOM 4361 N N . CYS A 1 527 ? 49.526 95.394 17.768 1.00 13.08 1063 CYS A N 1
ATOM 4362 C CA . CYS A 1 527 ? 48.513 95.275 18.799 1.00 13.94 1063 CYS A CA 1
ATOM 4363 C C . CYS A 1 527 ? 49.102 95.364 20.205 1.00 13.95 1063 CYS A C 1
ATOM 4364 O O . CYS A 1 527 ? 48.447 95.806 21.116 1.00 15.36 1063 CYS A O 1
ATOM 4367 N N . VAL A 1 528 ? 50.313 94.849 20.392 1.00 14.16 1064 VAL A N 1
ATOM 4368 C CA . VAL A 1 528 ? 50.930 94.925 21.709 1.00 15.50 1064 VAL A CA 1
ATOM 4369 C C . VAL A 1 528 ? 51.054 96.398 22.106 1.00 16.13 1064 VAL A C 1
ATOM 4370 O O . VAL A 1 528 ? 50.809 96.756 23.265 1.00 17.67 1064 VAL A O 1
ATOM 4374 N N . GLN A 1 529 ? 51.367 97.248 21.128 1.00 15.24 1065 GLN A N 1
ATOM 4375 C CA . GLN A 1 529 ? 51.556 98.683 21.392 1.00 19.81 1065 GLN A CA 1
ATOM 4376 C C . GLN A 1 529 ? 50.254 99.415 21.716 1.00 18.55 1065 GLN A C 1
ATOM 4377 O O . GLN A 1 529 ? 50.268 100.429 22.411 1.00 19.59 1065 GLN A O 1
ATOM 4383 N N . LYS A 1 530 ? 49.132 98.917 21.204 1.00 16.13 1066 LYS A N 1
ATOM 4384 C CA . LYS A 1 530 ? 47.864 99.636 21.370 1.00 15.50 1066 LYS A CA 1
ATOM 4385 C C . LYS A 1 530 ? 47.195 99.262 22.686 1.00 21.75 1066 LYS A C 1
ATOM 4386 O O . LYS A 1 530 ? 46.970 98.093 22.966 1.00 19.62 1066 LYS A O 1
ATOM 4392 N N . GLU A 1 531 ? 46.860 100.254 23.503 1.00 15.87 1067 GLU A N 1
ATOM 4393 C CA . GLU A 1 531 ? 46.199 99.977 24.770 1.00 16.52 1067 GLU A CA 1
ATOM 4394 C C . GLU A 1 531 ? 44.687 99.757 24.650 1.00 19.34 1067 GLU A C 1
ATOM 4395 O O . GLU A 1 531 ? 44.051 100.122 23.639 1.00 17.60 1067 GLU A O 1
ATOM 4401 N N . ASP A 1 532 ? 44.119 99.144 25.687 1.00 20.30 1068 ASP A N 1
ATOM 4402 C CA . ASP A 1 532 ? 42.691 98.846 25.741 1.00 17.49 1068 ASP A CA 1
ATOM 4403 C C . ASP A 1 532 ? 41.939 100.117 26.106 1.00 21.70 1068 ASP A C 1
ATOM 4404 O O . ASP A 1 532 ? 42.074 100.605 27.225 1.00 21.71 1068 ASP A O 1
ATOM 4409 N N . THR A 1 533 ? 41.186 100.670 25.164 1.00 22.71 1069 THR A N 1
ATOM 4410 C CA . THR A 1 533 ? 40.447 101.910 25.437 1.00 19.49 1069 THR A CA 1
ATOM 4411 C C . THR A 1 533 ? 38.982 101.809 25.054 1.00 21.68 1069 THR A C 1
ATOM 4412 O O . THR A 1 533 ? 38.241 102.786 25.161 1.00 23.90 1069 THR A O 1
ATOM 4416 N N . GLU A 1 534 ? 38.543 100.634 24.613 1.00 19.93 1070 GLU A N 1
ATOM 4417 C CA . GLU A 1 534 ? 37.145 100.491 24.240 1.00 23.28 1070 GLU A CA 1
ATOM 4418 C C . GLU A 1 534 ? 36.242 100.564 25.460 1.00 25.35 1070 GLU A C 1
ATOM 4419 O O . GLU A 1 534 ? 36.524 99.927 26.468 1.00 25.72 1070 GLU A O 1
ATOM 4425 N N . LEU A 1 535 ? 35.170 101.351 25.360 1.00 21.49 1071 LEU A N 1
ATOM 4426 C CA . LEU A 1 535 ? 34.144 101.451 26.396 1.00 22.12 1071 LEU A CA 1
ATOM 4427 C C . LEU A 1 535 ? 33.018 100.416 26.215 1.00 26.26 1071 LEU A C 1
ATOM 4428 O O . LEU A 1 535 ? 32.640 99.721 27.157 1.00 28.20 1071 LEU A O 1
ATOM 4433 N N . THR A 1 536 ? 32.470 100.358 25.022 1.00 26.88 1072 THR A N 1
ATOM 4434 C CA . THR A 1 536 ? 31.429 99.415 24.721 1.00 31.50 1072 THR A CA 1
ATOM 4435 C C . THR A 1 536 ? 31.728 98.619 23.484 1.00 36.46 1072 THR A C 1
ATOM 4436 O O . THR A 1 536 ? 32.430 99.030 22.602 1.00 34.28 1072 THR A O 1
ATOM 4440 N N . PRO A 1 537 ? 31.063 97.409 23.480 1.00 40.20 1073 PRO A N 1
ATOM 4441 C CA . PRO A 1 537 ? 31.409 96.475 22.420 1.00 44.65 1073 PRO A CA 1
ATOM 4442 C C . PRO A 1 537 ? 30.939 96.694 21.042 1.00 44.18 1073 PRO A C 1
ATOM 4443 O O . PRO A 1 537 ? 30.269 97.639 20.771 1.00 48.86 1073 PRO A O 1
ATOM 4447 N N . SER A 1 538 ? 31.338 95.776 20.169 1.00 43.05 1074 SER A N 1
ATOM 4448 C CA . SER A 1 538 ? 30.960 95.821 18.768 1.00 45.17 1074 SER A CA 1
ATOM 4449 C C . SER A 1 538 ? 30.463 94.499 18.248 1.00 45.98 1074 SER A C 1
ATOM 4450 O O . SER A 1 538 ? 30.104 94.388 17.086 1.00 44.56 1074 SER A O 1
ATOM 4453 N N . ASP A 1 539 ? 30.431 93.513 19.113 1.00 30.00 1075 ASP A N 1
ATOM 4454 C CA . ASP A 1 539 ? 29.968 92.209 18.748 1.00 30.00 1075 ASP A CA 1
ATOM 4455 C C . ASP A 1 539 ? 28.617 92.332 18.169 1.00 30.00 1075 ASP A C 1
ATOM 4456 O O . ASP A 1 539 ? 27.963 93.333 18.381 1.00 30.00 1075 ASP A O 1
ATOM 4461 N N . PHE A 1 540 ? 28.182 91.319 17.449 1.00 30.00 1076 PHE A N 1
ATOM 4462 C CA . PHE A 1 540 ? 26.850 91.379 16.883 1.00 30.00 1076 PHE A CA 1
ATOM 4463 C C . PHE A 1 540 ? 25.897 91.412 18.061 1.00 30.00 1076 PHE A C 1
ATOM 4464 O O . PHE A 1 540 ? 24.991 92.210 18.134 1.00 30.00 1076 PHE A O 1
#

Radius of gyration: 22.79 Å; Cα contacts (8 Å, |Δi|>4): 991; chains: 1; bounding box: 54×58×62 Å

Nearest PDB structures (foldseek):
  5isw-assembly1_A  TM=1.002E+00  e=0.000E+00  Brevibacillus brevis
  9bfg-assembly1_A  TM=9.828E-01  e=5.055E-81  Brevibacillus parabrevis
  2xhg-assembly1_A  TM=9.588E-01  e=2.314E-67  Brevibacillus brevis
  9bff-assembly1_A  TM=8.491E-01  e=2.641E-73  Brevibacillus parabrevis
  4zxw-assembly1_A  TM=6.830E-01  e=3.748E-21  Streptomyces globisporus

Organism: Brevibacillus brevis (NCBI:txid1393)

Secondary structure (DSSP, 8-state):
--HHHHHHHHHHHHHHHHT-S---TT--TTTTT--HHHHHHHHHHHHTTTEE--HHHHHHS-SHHHHGGG-EE-------S---EEEPPPHHHHHHHHH--TTTT-BEEEEEEEETT---HHHHHHHHHHHHHHSGGGGEEEEEETTEEEEEE--S-S-S-EEEEEE-TT-S-HHHHHHHHHHHHHT---TTT---EEEEEEEETTEEEEEEEEEGGG--HHHHHHHHHHHHHHHHHHHTT----PPPP---HHHHHHHHHHHTT-HHHHGGGGGGGGGGG-----PPP-SS---S-BGGGEEEEEEE--HHHHHHHHHTSTTTTT--HHHHHHHHHHHHHHHHH--SEEEEEEEE----S--TT---TT--S---EEEEEEEE----S-HHHHHHHHHHHHTSSGGGGTHHHHHHHTS-TTT-----TT---SEEEEEEEE-HHHHS-SS-EE-TT--S-TTSTT-TT-B-TTSBP--SEEEEEEEETTEEEEEEEEETTT--HHHHHHHHHHHHHHHHHHHHHHHHS-----S----

Foldseek 3Di:
DDLVVLLVQLQVLLCLLLVNDGDDQADFSQLSQHAQLSLLSSQVSVVLVQKGDASVVCLVQGGNVRCSVVIHGNPDAADQAFDWDWADQDLVSVVLVVQVWDLLLQFKFKAKWFFQAADDVVLLVVLVLVVCRGQQLQQWAWDADPNDIIIIGDGPDDDQEAEEEEECAVPPPQLVVCLVVVLVQSSPADRHHDRQKYWYWYQYPRYIMIMIIGHLQWAALSQVLLSLVLSVQSSVCVVVPHDRDDRGAFHEPRVVRVQLLVLLADPVLLVQLVLQCVQVPPPVADDFAWPFDDDFFFLLQKDKDKDKDDLVLLSLLRNQFCLQVVAHNCLLLVLLLCQLCCVQRVDQKFKEKEKDQQQFPSGDSGRCSSHTGRRIAIDIFMQGHDDPPPLVVSSVVSRCRQQSGPRSPRSPSSLVPRHDDVSRDDHPSVDQGQEYEEESEECQSSAPDPRIHHDPSFDPRSNDSVRRSSGDRSTTDRHQWYWYWYADPSMIMIMTMHGVNTHDPVSNVSSNVSSVVSSSVSSVVSSPGHRDDDDDDHD

B-factor: mean 26.52, std 11.38, range [8.76, 94.81]

InterPro domains:
  IPR000873 AMP-dependent synthetase/ligase domain [PF00501] (45-387)
  IPR001242 Condensation domain [PF00668] (621-1081)
  IPR006162 Phosphopantetheine attachment site [PS00012] (568-583)
  IPR009081 Phosphopantetheine binding ACP domain [PF00550] (545-608)
  IPR009081 Phosphopantetheine binding ACP domain [PS50075] (538-612)
  IPR010060 Non-ribosomal peptide synthase [TIGR01720] (928-1089)
  IPR010071 Amino acid adenylation domain [TIGR01733] (66-460)
  IPR020845 AMP-binding, conserved site [PS00455] (187-198)
  IPR023213 Chloramphenicol acetyltransferase-like domain superfamily [G3DSA:3.30.559.10] (613-789)
  IPR025110 AMP-binding enzyme, C-terminal domain [PF13193] (444-517)
  IPR036736 ACP-like superfamily [G3DSA:1.10.1200.10] (532-612)
  IPR036736 ACP-like superfamily [SSF47336] (536-608)
  IPR045851 AMP-binding enzyme domain superfamily [G3DSA:3.30.300.30] (431-530)